Protein AF-A0AA38I5L5-F1 (afdb_monomer_lite)

Foldseek 3Di:
DDPPPPLDPPQAADPALLCLQVNVVVLCVSCVVVVLNCQQVVVDPQQDADPDHDPVSVVVNVVSVVSFVSLLCSNLVRYDPVLNVQCVVPDTSNSSNVSSCVPRVVVLVVQLVVLVCVLLPDADDPPDQLVVSLVVNVVSLVSNQSSCVSNVHHRDDVVVSVVSSVVRDDPLCVVVVVVLVPDDPVPNDPVVSSVSSNVSVVVVVVVVVCVVDDFDKDWAFQPQDDDPQFAFPKAALVRATKGWKWAQDPLWKIWIWIDGHRDQWTWADGVHIDIDNDRMITIGGHNVQKDWAKDFQVCVVVVVVVFAFDWRIATDPQGTWGWWWDDDDRIIWITTFHPQDDVRTGWTWTADPVRDIDIDRIIITMTGHDDPDPDPPDD

Secondary structure (DSSP, 8-state):
----------PPPB-SGGGHHHHHHHHHHHHHHTT-HHHHHT-SPPP---SS--HHHHHHHHHHHHHHHHHHHHHHHTB-HHHHHTTTT--SHHHHHHHHHHHHHHHHHHHHHHHHHHHHH----TTS-HHHHHHHHHHHHHHHHHHHHHHTPPPPPHHHHHHHHHHH--GGGHHHHHHHHTS-GGG--HHHHHHHHHHHHHHHHHHHHHHTSSS--EEEEPSS---TTBPEEEE-TTS-EEEEEEEEETTTEEEEEEEETT---EEEESSSEEEESSSEEEEES-GGGEEEEEEETTTHHHHHHH--BPEEEEETTTEEEEEEEEEETTEEEEEEEESS-GGG---EEEE-TTS-EEEESEEEEEEE---S-------

pLDDT: mean 87.53, std 13.72, range [31.67, 97.62]

Sequence (379 aa):
MATSDNFAANIEKLTGPDDWTKWKWHVTFVLRSFGLEDIVTGTRDRVRLPPQPTEEQKAAFQQWNQDDAKAASVIAGALTKPVATLVLNCNHAKDIWDTLRAKFERTNVERVDELMESFFRVKRNEKERIVVHVERLKSLYVDVNKELRKLGENPLSERVLKVRIWSTLGGKYDSVRKAWSEISPENQTLGGLIDKLIEFERKYKSAEEATVVECDYYWRDYDGEIPEDAVVAGHDENGKRVYVGQGYVRNKGMIVVQINSRKKDVYAEMGGVHHLEKNIKILCGCPDNFYWWPTSRAKLLEDLEEKEFVVGGHEDGWGRYFVGRIQCDGGVCVGKVLEKGWAGKTIFIGVDKKNEKVEAETYEVLVNEPCGGCGNNEK

Organism: NCBI:txid2755281

Structure (mmCIF, N/CA/C/O backbone):
data_AF-A0AA38I5L5-F1
#
_entry.id   AF-A0AA38I5L5-F1
#
loop_
_atom_site.group_PDB
_atom_site.id
_atom_site.type_symbol
_atom_site.label_atom_id
_atom_site.label_alt_id
_atom_site.label_comp_id
_atom_site.label_asym_id
_atom_site.label_entity_id
_atom_site.label_seq_id
_atom_site.pdbx_PDB_ins_code
_atom_site.Cartn_x
_atom_site.Cartn_y
_atom_site.Cartn_z
_atom_site.occupancy
_atom_site.B_iso_or_equiv
_atom_site.auth_seq_id
_atom_site.auth_comp_id
_atom_site.auth_asym_id
_atom_site.auth_atom_id
_atom_site.pdbx_PDB_model_num
ATOM 1 N N . MET A 1 1 ? 22.022 4.843 -67.365 1.00 31.67 1 MET A N 1
ATOM 2 C CA . MET A 1 1 ? 20.829 5.096 -66.533 1.00 31.67 1 MET A CA 1
ATOM 3 C C . MET A 1 1 ? 21.258 4.931 -65.089 1.00 31.67 1 MET A C 1
ATOM 5 O O . MET A 1 1 ? 21.463 3.806 -64.665 1.00 31.67 1 MET A O 1
ATOM 9 N N . ALA A 1 2 ? 21.527 6.034 -64.390 1.00 33.75 2 ALA A N 1
ATOM 10 C CA . ALA A 1 2 ? 21.799 6.004 -62.958 1.00 33.75 2 ALA A CA 1
ATOM 11 C C . ALA A 1 2 ? 20.443 6.079 -62.255 1.00 33.75 2 ALA A C 1
ATOM 13 O O . ALA A 1 2 ? 19.779 7.113 -62.309 1.00 33.75 2 ALA A O 1
ATOM 14 N N . THR A 1 3 ? 19.984 4.967 -61.690 1.00 33.41 3 THR A N 1
ATOM 15 C CA . THR A 1 3 ? 18.851 4.979 -60.771 1.00 33.41 3 THR A CA 1
ATOM 16 C C . THR A 1 3 ? 19.295 5.746 -59.535 1.00 33.41 3 THR A C 1
ATOM 18 O O . THR A 1 3 ? 20.198 5.330 -58.814 1.00 33.41 3 THR A O 1
ATOM 21 N N . SER A 1 4 ? 18.710 6.924 -59.330 1.00 38.25 4 SER A N 1
ATOM 22 C CA . SER A 1 4 ? 18.740 7.603 -58.044 1.00 38.25 4 SER A CA 1
ATOM 23 C C . SER A 1 4 ? 18.000 6.707 -57.054 1.00 38.25 4 SER A C 1
ATOM 25 O O . SER A 1 4 ? 16.773 6.783 -56.951 1.00 38.25 4 SER A O 1
ATOM 27 N N . ASP A 1 5 ? 18.725 5.807 -56.393 1.00 43.28 5 ASP A N 1
ATOM 28 C CA . ASP A 1 5 ? 18.179 5.021 -55.296 1.00 43.28 5 ASP A CA 1
ATOM 29 C C . ASP A 1 5 ? 17.720 6.007 -54.226 1.00 43.28 5 ASP A C 1
ATOM 31 O O . ASP A 1 5 ? 18.506 6.717 -53.594 1.00 43.28 5 ASP A O 1
ATOM 35 N N . ASN A 1 6 ? 16.401 6.131 -54.144 1.00 45.34 6 ASN A N 1
ATOM 36 C CA . ASN A 1 6 ? 15.698 7.093 -53.328 1.00 45.34 6 ASN A CA 1
ATOM 37 C C . ASN A 1 6 ? 16.116 6.862 -51.867 1.00 45.34 6 ASN A C 1
ATOM 39 O O . ASN A 1 6 ? 15.753 5.858 -51.263 1.00 45.34 6 ASN A O 1
ATOM 43 N N . PHE A 1 7 ? 16.915 7.779 -51.315 1.00 51.31 7 PHE A N 1
ATOM 44 C CA . PHE A 1 7 ? 17.572 7.666 -50.001 1.00 51.31 7 PHE A CA 1
ATOM 45 C C . PHE A 1 7 ? 16.600 7.565 -48.811 1.00 51.31 7 PHE A C 1
ATOM 47 O O . PHE A 1 7 ? 17.018 7.387 -47.669 1.00 51.31 7 PHE A O 1
ATOM 54 N N . ALA A 1 8 ? 15.301 7.715 -49.060 1.00 51.41 8 ALA A N 1
ATOM 55 C CA . ALA A 1 8 ? 14.268 7.768 -48.047 1.00 51.41 8 ALA A CA 1
ATOM 56 C C . ALA A 1 8 ? 13.696 6.372 -47.769 1.00 51.41 8 ALA A C 1
ATOM 58 O O . ALA A 1 8 ? 12.557 6.068 -48.126 1.00 51.41 8 ALA A O 1
ATOM 59 N N . ALA A 1 9 ? 14.446 5.534 -47.048 1.00 59.62 9 ALA A N 1
ATOM 60 C CA . ALA A 1 9 ? 13.756 4.643 -46.121 1.00 59.62 9 ALA A CA 1
ATOM 61 C C . ALA A 1 9 ? 12.924 5.560 -45.206 1.00 59.62 9 ALA A C 1
ATOM 63 O O . ALA A 1 9 ? 13.474 6.486 -44.610 1.00 59.62 9 ALA A O 1
ATOM 64 N N . ASN A 1 10 ? 11.599 5.396 -45.177 1.00 76.62 10 ASN A N 1
ATOM 65 C CA . ASN A 1 10 ? 10.706 6.244 -44.384 1.00 76.62 10 ASN A CA 1
ATOM 66 C C . ASN A 1 10 ? 10.878 5.913 -42.892 1.00 76.62 10 ASN A C 1
ATOM 68 O O . ASN A 1 10 ? 10.069 5.205 -42.294 1.00 76.62 10 ASN A O 1
ATOM 72 N N . ILE A 1 11 ? 11.998 6.347 -42.317 1.00 89.06 11 ILE A N 1
ATOM 73 C CA . ILE A 1 11 ? 12.321 6.168 -40.908 1.00 89.06 11 ILE A CA 1
ATOM 74 C C . ILE A 1 11 ? 11.515 7.214 -40.134 1.00 89.06 11 ILE A C 1
ATOM 76 O O . ILE A 1 11 ? 11.672 8.418 -40.347 1.00 89.06 11 ILE A O 1
ATOM 80 N N . GLU A 1 12 ? 10.643 6.756 -39.234 1.00 91.25 12 GLU A N 1
ATOM 81 C CA . GLU A 1 12 ? 9.980 7.633 -38.264 1.00 91.25 12 GLU A CA 1
ATOM 82 C C . GLU A 1 12 ? 11.032 8.434 -37.489 1.00 91.25 12 GLU A C 1
ATOM 84 O O . GLU A 1 12 ? 12.065 7.896 -37.099 1.00 91.25 12 GLU A O 1
ATOM 89 N N . LYS A 1 13 ? 10.801 9.730 -37.271 1.00 94.62 13 LYS A N 1
ATOM 90 C CA . LYS A 1 13 ? 11.815 10.585 -36.646 1.00 94.62 13 LYS A CA 1
ATOM 91 C C . LYS A 1 13 ? 11.942 10.312 -35.151 1.00 94.62 13 LYS A C 1
ATOM 93 O O . LYS A 1 13 ? 10.933 10.208 -34.465 1.00 94.62 13 LYS A O 1
ATOM 98 N N . LEU A 1 14 ? 13.168 10.318 -34.629 1.00 94.88 14 LEU A N 1
ATOM 99 C CA . LEU A 1 14 ? 13.419 10.248 -33.190 1.00 94.88 14 LEU A CA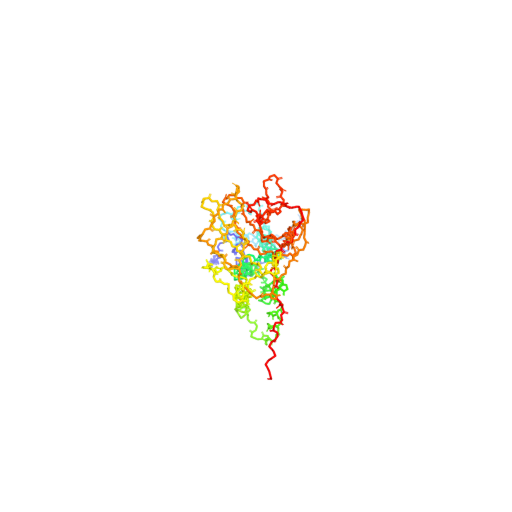 1
ATOM 100 C C . LEU A 1 14 ? 12.962 11.544 -32.515 1.00 94.88 14 LEU A C 1
ATOM 102 O O . LEU A 1 14 ? 13.525 12.619 -32.763 1.00 94.88 14 LEU A O 1
ATOM 106 N N . THR A 1 15 ? 11.937 11.441 -31.671 1.00 92.69 15 THR A N 1
ATOM 107 C CA . THR A 1 15 ? 11.360 12.572 -30.926 1.00 92.69 15 THR A CA 1
ATOM 108 C C . THR A 1 15 ? 11.906 12.668 -29.500 1.00 92.69 15 THR A C 1
ATOM 110 O O . THR A 1 15 ? 12.063 13.772 -28.980 1.00 92.69 15 THR A O 1
ATOM 113 N N . GLY A 1 16 ? 12.245 11.531 -28.886 1.00 89.06 16 GLY A N 1
ATOM 114 C CA . GLY A 1 16 ? 12.665 11.443 -27.492 1.00 89.06 16 GLY A CA 1
ATOM 115 C C . GLY A 1 16 ? 12.920 10.000 -27.033 1.00 89.06 16 GLY A C 1
ATOM 116 O O . GLY A 1 16 ? 12.974 9.094 -27.867 1.00 89.06 16 GLY A O 1
ATOM 117 N N . PRO A 1 17 ? 13.076 9.776 -25.712 1.00 85.12 17 PRO A N 1
ATOM 118 C CA . PRO A 1 17 ? 13.445 8.472 -25.149 1.00 85.12 17 PRO A CA 1
ATOM 119 C C . PRO A 1 17 ? 12.438 7.350 -25.442 1.00 85.12 17 PRO A C 1
ATOM 121 O O . PRO A 1 17 ? 12.839 6.202 -25.620 1.00 85.12 17 PRO A O 1
ATOM 124 N N . ASP A 1 18 ? 11.145 7.686 -25.531 1.00 83.69 18 ASP A N 1
ATOM 125 C CA . ASP A 1 18 ? 10.059 6.717 -25.730 1.00 83.69 18 ASP A CA 1
ATOM 126 C C . ASP A 1 18 ? 10.167 5.950 -27.054 1.00 83.69 18 ASP A C 1
ATOM 128 O O . ASP A 1 18 ? 9.860 4.758 -27.107 1.00 83.69 18 ASP A O 1
ATOM 132 N N . ASP A 1 19 ? 10.658 6.614 -28.103 1.00 88.06 19 ASP A N 1
ATOM 133 C CA . ASP A 1 19 ? 10.765 6.044 -29.448 1.00 88.06 19 ASP A CA 1
ATOM 134 C C . ASP A 1 19 ? 12.148 5.431 -29.722 1.00 88.06 19 ASP A C 1
ATOM 136 O O . ASP A 1 19 ? 12.343 4.788 -30.758 1.00 88.06 19 ASP A O 1
ATOM 140 N N . TRP A 1 20 ? 13.114 5.607 -28.806 1.00 90.75 20 TRP A N 1
ATOM 141 C CA . TRP A 1 20 ? 14.532 5.286 -29.011 1.00 90.75 20 TRP A CA 1
ATOM 142 C C . TRP A 1 20 ? 14.760 3.868 -29.527 1.00 90.75 20 TRP A C 1
ATOM 144 O O . TRP A 1 20 ? 15.492 3.677 -30.490 1.00 90.75 20 TRP A O 1
ATOM 154 N N . THR A 1 21 ? 14.125 2.865 -28.931 1.00 87.31 21 THR A N 1
ATOM 155 C CA . THR A 1 21 ? 14.433 1.465 -29.250 1.00 87.31 21 THR A CA 1
ATOM 156 C C . THR A 1 21 ? 13.862 1.022 -30.579 1.00 87.31 21 THR A C 1
ATOM 158 O O . THR A 1 21 ? 14.562 0.375 -31.360 1.00 87.31 21 THR A O 1
ATOM 161 N N . LYS A 1 22 ? 12.619 1.419 -30.878 1.00 87.50 22 LYS A N 1
ATOM 162 C CA . LYS A 1 22 ? 12.012 1.186 -32.195 1.00 87.50 22 LYS A CA 1
ATOM 163 C C . LYS A 1 22 ? 12.809 1.919 -33.275 1.00 87.50 22 LYS A C 1
ATOM 165 O O . LYS A 1 22 ? 13.104 1.339 -34.320 1.00 87.50 22 LYS A O 1
ATOM 170 N N . TRP A 1 23 ? 13.196 3.164 -33.000 1.00 93.56 23 TRP A N 1
ATOM 171 C CA . TRP A 1 23 ? 14.008 3.979 -33.896 1.00 93.56 23 TRP A CA 1
ATOM 172 C C . TRP A 1 23 ? 15.386 3.356 -34.145 1.00 93.56 23 TRP A C 1
ATOM 174 O O . TRP A 1 23 ? 15.746 3.119 -35.295 1.00 93.56 23 TRP A O 1
ATOM 184 N N . LYS A 1 24 ? 16.122 3.008 -33.081 1.00 92.94 24 LYS A N 1
ATOM 185 C CA . LYS A 1 24 ? 17.455 2.389 -33.139 1.00 92.94 24 LYS A CA 1
ATOM 186 C C . LYS A 1 24 ? 17.402 1.097 -33.942 1.00 92.94 24 LYS A C 1
ATOM 188 O O . LYS A 1 24 ? 18.211 0.916 -34.844 1.00 92.94 24 LYS A O 1
ATOM 193 N N . TRP A 1 25 ? 16.420 0.238 -33.661 1.00 91.38 25 TRP A N 1
ATOM 194 C CA . TRP A 1 25 ? 16.180 -0.993 -34.412 1.00 91.38 25 TRP A CA 1
ATOM 195 C C . TRP A 1 25 ? 16.006 -0.712 -35.910 1.00 91.38 25 TRP A C 1
ATOM 197 O O . TRP A 1 25 ? 16.743 -1.267 -36.724 1.00 91.38 25 TRP A O 1
ATOM 207 N N . HIS A 1 26 ? 15.101 0.199 -36.280 1.00 93.06 26 HIS A N 1
ATOM 208 C CA . HIS A 1 26 ? 14.823 0.511 -37.683 1.00 93.06 26 HIS A CA 1
ATOM 209 C C . HIS A 1 26 ? 16.049 1.111 -38.392 1.00 93.06 26 HIS A C 1
ATOM 211 O O . HIS A 1 26 ? 16.421 0.649 -39.472 1.00 93.06 26 HIS A O 1
ATOM 217 N N . VAL A 1 27 ? 16.730 2.077 -37.769 1.00 95.00 27 VAL A N 1
ATOM 218 C CA . VAL A 1 27 ? 17.942 2.699 -38.326 1.00 95.00 27 VAL A CA 1
ATOM 219 C C . VAL A 1 27 ? 19.058 1.676 -38.511 1.00 95.00 27 VAL A C 1
ATOM 221 O O . VAL A 1 27 ? 19.697 1.672 -39.561 1.00 95.00 27 VAL A O 1
ATOM 224 N N . THR A 1 28 ? 19.266 0.762 -37.557 1.00 94.00 28 THR A N 1
ATOM 225 C CA . THR A 1 28 ? 20.247 -0.323 -37.707 1.00 94.00 28 THR A CA 1
ATOM 226 C C . THR A 1 28 ? 19.938 -1.198 -38.925 1.00 94.00 28 THR A C 1
ATOM 228 O O . THR A 1 28 ? 20.855 -1.516 -39.680 1.00 94.00 28 THR A O 1
ATOM 231 N N . PHE A 1 29 ? 18.673 -1.549 -39.181 1.00 92.25 29 PHE A N 1
ATOM 232 C CA . PHE A 1 29 ? 18.302 -2.309 -40.384 1.00 92.25 29 PHE A CA 1
ATOM 233 C C . PHE A 1 29 ? 18.570 -1.542 -41.680 1.00 92.25 29 PHE A C 1
ATOM 235 O O . PHE A 1 29 ? 19.083 -2.122 -42.639 1.00 92.25 29 PHE A O 1
ATOM 242 N N . VAL A 1 30 ? 18.287 -0.239 -41.706 1.00 94.69 30 VAL A N 1
ATOM 243 C CA . VAL A 1 30 ? 18.584 0.599 -42.874 1.00 94.69 30 VAL A CA 1
ATOM 244 C C . VAL A 1 30 ? 20.094 0.689 -43.105 1.00 94.69 30 VAL A C 1
ATOM 246 O O . VAL A 1 30 ? 20.552 0.465 -44.224 1.00 94.69 30 VAL A O 1
ATOM 249 N N . LEU A 1 31 ? 20.894 0.918 -42.061 1.00 94.25 31 LEU A N 1
ATOM 250 C CA . LEU A 1 31 ? 22.358 0.937 -42.165 1.00 94.25 31 LEU A CA 1
ATOM 251 C C . LEU A 1 31 ? 22.920 -0.412 -42.638 1.00 94.25 31 LEU A C 1
ATOM 253 O O . LEU A 1 31 ? 23.793 -0.433 -43.506 1.00 94.25 31 LEU A O 1
ATOM 257 N N . ARG A 1 32 ? 22.383 -1.537 -42.143 1.00 93.44 32 ARG A N 1
ATOM 258 C CA . ARG A 1 32 ? 22.728 -2.890 -42.617 1.00 93.44 32 ARG A CA 1
ATOM 259 C C . ARG A 1 32 ? 22.425 -3.084 -44.094 1.00 93.44 32 ARG A C 1
ATOM 261 O O . ARG A 1 32 ? 23.258 -3.639 -44.802 1.00 93.44 32 ARG A O 1
ATOM 268 N N . SER A 1 33 ? 21.278 -2.596 -44.570 1.00 92.44 33 SER A N 1
ATOM 269 C CA . SER A 1 33 ? 20.902 -2.708 -45.987 1.00 92.44 33 SER A CA 1
ATOM 270 C C . SER A 1 33 ? 21.889 -2.001 -46.925 1.00 92.44 33 SER A C 1
ATOM 272 O O . SER A 1 33 ? 22.042 -2.405 -48.073 1.00 92.44 33 SER A O 1
ATOM 274 N N . PHE A 1 34 ? 22.609 -0.997 -46.414 1.00 91.94 34 PHE A N 1
ATOM 275 C CA . PHE A 1 34 ? 23.660 -0.284 -47.135 1.00 91.94 34 PHE A CA 1
ATOM 276 C C . PHE A 1 34 ? 25.084 -0.761 -46.808 1.00 91.94 34 PHE A C 1
ATOM 278 O O . PHE A 1 34 ? 26.028 -0.204 -47.361 1.00 91.94 34 PHE A O 1
ATOM 285 N N . GLY A 1 35 ? 25.263 -1.749 -45.924 1.00 93.38 35 GLY A N 1
ATOM 286 C CA . GLY A 1 35 ? 26.589 -2.210 -45.493 1.00 93.38 35 GLY A CA 1
ATOM 287 C C . GLY A 1 35 ? 27.368 -1.185 -44.657 1.00 93.38 35 GLY A C 1
ATOM 288 O O . GLY A 1 35 ? 28.590 -1.118 -44.766 1.00 93.38 35 GLY A O 1
ATOM 289 N N . LEU A 1 36 ? 26.662 -0.369 -43.864 1.00 95.88 36 LEU A N 1
ATOM 290 C CA . LEU A 1 36 ? 27.218 0.755 -43.090 1.00 95.88 36 LEU A CA 1
ATOM 291 C C . LEU A 1 36 ? 27.102 0.579 -41.567 1.00 95.88 36 LEU A C 1
ATOM 293 O O . LEU A 1 36 ? 27.428 1.493 -40.812 1.00 95.88 36 LEU A O 1
ATOM 297 N N . GLU A 1 37 ? 26.592 -0.555 -41.082 1.00 94.38 37 GLU A N 1
ATOM 298 C CA . GLU A 1 37 ? 26.470 -0.794 -39.635 1.00 94.38 37 GLU A CA 1
ATOM 299 C C . GLU A 1 37 ? 27.837 -0.757 -38.934 1.00 94.38 37 GLU A C 1
ATOM 301 O O . GLU A 1 37 ? 27.967 -0.216 -37.839 1.00 94.38 37 GLU A O 1
ATOM 306 N N . ASP A 1 38 ? 28.865 -1.287 -39.585 1.00 94.56 38 ASP A N 1
ATOM 307 C CA . ASP A 1 38 ? 30.230 -1.362 -39.071 1.00 94.56 38 ASP A CA 1
ATOM 308 C C . ASP A 1 38 ? 30.918 0.004 -38.913 1.00 94.56 38 ASP A C 1
ATOM 310 O O . ASP A 1 38 ? 31.810 0.151 -38.073 1.00 94.56 38 ASP A O 1
ATOM 314 N N . ILE A 1 39 ? 30.478 1.015 -39.667 1.00 95.75 39 ILE A N 1
ATOM 315 C CA . ILE A 1 39 ? 30.884 2.415 -39.492 1.00 95.75 39 ILE A CA 1
ATOM 316 C C . ILE A 1 39 ? 30.373 2.955 -38.152 1.00 95.75 39 ILE A C 1
ATOM 318 O O . ILE A 1 39 ? 31.139 3.535 -37.383 1.00 95.75 39 ILE A O 1
ATOM 322 N N . VAL A 1 40 ? 29.085 2.759 -37.844 1.00 94.44 40 VAL A N 1
ATOM 323 C CA . VAL A 1 40 ? 28.464 3.342 -36.638 1.00 94.44 40 VAL A CA 1
ATOM 324 C C . VAL A 1 40 ? 28.811 2.570 -35.368 1.00 94.44 40 VAL A C 1
ATOM 326 O O . VAL A 1 40 ? 28.930 3.162 -34.296 1.00 94.44 40 VAL A O 1
ATOM 329 N N . THR A 1 41 ? 29.031 1.257 -35.466 1.00 89.81 41 THR A N 1
ATOM 330 C CA . THR A 1 41 ? 29.551 0.462 -34.344 1.00 89.81 41 THR A CA 1
ATOM 331 C C . THR A 1 41 ? 31.038 0.739 -34.114 1.00 89.81 41 THR A C 1
ATOM 333 O O . THR A 1 41 ? 31.506 0.650 -32.977 1.00 89.81 41 THR A O 1
ATOM 336 N N . GLY A 1 42 ? 31.763 1.158 -35.156 1.00 89.12 42 GLY A N 1
ATOM 337 C CA . GLY A 1 42 ? 33.208 1.375 -35.133 1.00 89.12 42 GLY A CA 1
ATOM 338 C C . GLY A 1 42 ? 34.019 0.098 -35.321 1.00 89.12 42 GLY A C 1
ATOM 339 O O . GLY A 1 42 ? 35.201 0.095 -35.001 1.00 89.12 42 GLY A O 1
ATOM 340 N N . THR A 1 43 ? 33.404 -0.986 -35.804 1.00 91.06 43 THR A N 1
ATOM 341 C CA . THR A 1 43 ? 34.130 -2.216 -36.154 1.00 91.06 43 THR A CA 1
ATOM 342 C C . THR A 1 43 ? 34.919 -2.070 -37.453 1.00 91.06 43 THR A C 1
ATOM 344 O O . THR A 1 43 ? 35.868 -2.818 -37.668 1.00 91.06 43 THR A O 1
ATOM 347 N N . ARG A 1 44 ? 34.549 -1.117 -38.321 1.00 91.31 44 ARG A N 1
ATOM 348 C CA . ARG A 1 44 ? 35.364 -0.722 -39.475 1.00 91.31 44 ARG A CA 1
ATOM 349 C C . ARG A 1 44 ? 36.314 0.400 -39.069 1.00 91.31 44 ARG A C 1
ATOM 351 O O . ARG A 1 44 ? 35.890 1.542 -38.881 1.00 91.31 44 ARG A O 1
ATOM 358 N N . ASP A 1 45 ? 37.599 0.078 -38.979 1.00 88.06 45 ASP A N 1
ATOM 359 C CA . ASP A 1 45 ? 38.624 1.049 -38.612 1.00 88.06 45 ASP A CA 1
ATOM 360 C C . ASP A 1 45 ? 38.680 2.227 -39.584 1.00 88.06 45 ASP A C 1
ATOM 362 O O . ASP A 1 45 ? 38.585 2.088 -40.808 1.00 88.06 45 ASP A O 1
ATOM 366 N N . ARG A 1 46 ? 38.891 3.416 -39.018 1.00 85.69 46 ARG A N 1
ATOM 367 C CA . ARG A 1 46 ? 39.119 4.621 -39.806 1.00 85.69 46 ARG A CA 1
ATOM 368 C C . ARG A 1 46 ? 40.423 4.492 -40.580 1.00 85.69 46 ARG A C 1
ATOM 370 O O . ARG A 1 46 ? 41.500 4.389 -39.990 1.00 85.69 46 ARG A O 1
ATOM 377 N N . VAL A 1 47 ? 40.326 4.595 -41.902 1.00 88.31 47 VAL A N 1
ATOM 378 C CA . VAL A 1 47 ? 41.494 4.586 -42.784 1.00 88.31 47 VAL A CA 1
ATOM 379 C C . VAL A 1 47 ? 42.352 5.821 -42.499 1.00 88.31 47 VAL A C 1
ATOM 381 O O . VAL A 1 47 ? 41.866 6.954 -42.505 1.00 88.31 47 VAL A O 1
ATOM 384 N N . ARG A 1 48 ? 43.646 5.608 -42.247 1.00 85.62 48 ARG A N 1
ATOM 385 C CA . ARG A 1 48 ? 44.645 6.676 -42.116 1.00 85.62 48 ARG A CA 1
ATOM 386 C C . ARG A 1 48 ? 45.593 6.607 -43.299 1.00 85.62 48 ARG A C 1
ATOM 388 O O . ARG A 1 48 ? 46.123 5.543 -43.605 1.00 85.62 48 ARG A O 1
ATOM 395 N N . LEU A 1 49 ? 45.812 7.743 -43.947 1.00 87.69 49 LEU A N 1
ATOM 396 C CA . LEU A 1 49 ? 46.757 7.825 -45.050 1.00 87.69 49 LEU A CA 1
ATOM 397 C C . LEU A 1 49 ? 48.193 7.911 -44.501 1.00 87.69 49 LEU A C 1
ATOM 399 O O . LEU A 1 49 ? 48.450 8.757 -43.639 1.00 87.69 49 LEU A O 1
ATOM 403 N N . PRO A 1 50 ? 49.132 7.069 -44.969 1.00 88.25 50 PRO A N 1
ATOM 404 C CA . PRO A 1 50 ? 50.554 7.251 -44.687 1.00 88.25 50 PRO A CA 1
ATOM 405 C C . PRO A 1 50 ? 51.104 8.501 -45.410 1.00 88.25 50 PRO A C 1
ATOM 407 O O . PRO A 1 50 ? 50.436 9.033 -46.297 1.00 88.25 50 PRO A O 1
ATOM 410 N N . PRO A 1 51 ? 52.333 8.962 -45.093 1.00 85.75 51 PRO A N 1
ATOM 411 C CA . PRO A 1 51 ? 52.927 10.161 -45.702 1.00 85.75 51 PRO A CA 1
ATOM 412 C C . PRO A 1 51 ? 53.029 10.120 -47.236 1.00 85.75 51 PRO A C 1
ATOM 414 O O . PRO A 1 51 ? 53.003 11.164 -47.881 1.00 85.75 51 PRO A O 1
ATOM 417 N N . GLN A 1 52 ? 53.136 8.923 -47.820 1.00 88.88 52 GLN A N 1
ATOM 418 C CA . GLN A 1 52 ? 53.111 8.693 -49.266 1.00 88.88 52 GLN A CA 1
ATOM 419 C C . GLN A 1 52 ? 52.098 7.584 -49.584 1.00 88.88 52 GLN A C 1
ATOM 421 O O . GLN A 1 52 ? 52.462 6.409 -49.599 1.00 88.88 52 GLN A O 1
ATOM 426 N N . PRO A 1 53 ? 50.813 7.930 -49.766 1.00 87.31 53 PRO A N 1
ATOM 427 C CA . PRO A 1 53 ? 49.765 6.944 -49.979 1.00 87.31 53 PRO A CA 1
ATOM 428 C C . PRO A 1 53 ? 49.705 6.478 -51.437 1.00 87.31 53 PRO A C 1
ATOM 430 O O . PRO A 1 53 ? 49.795 7.293 -52.360 1.00 87.31 53 PRO A O 1
ATOM 433 N N . THR A 1 54 ? 49.486 5.178 -51.641 1.00 92.62 54 THR A N 1
ATOM 434 C CA . THR A 1 54 ? 49.169 4.612 -52.962 1.00 92.62 54 THR A CA 1
ATOM 435 C C . THR A 1 54 ? 47.780 5.062 -53.427 1.00 92.62 54 THR A C 1
ATOM 437 O O . THR A 1 54 ? 46.946 5.480 -52.620 1.00 92.62 54 THR A O 1
ATOM 440 N N . GLU A 1 55 ? 47.493 4.963 -54.728 1.00 90.44 55 GLU A N 1
ATOM 441 C CA . GLU A 1 55 ? 46.151 5.270 -55.255 1.00 90.44 55 GLU A CA 1
ATOM 442 C C . GLU A 1 55 ? 45.063 4.383 -54.630 1.00 90.44 55 GLU A C 1
ATOM 444 O O . GLU A 1 55 ? 43.982 4.867 -54.307 1.00 90.44 55 GLU A O 1
ATOM 449 N N . GLU A 1 56 ? 45.375 3.118 -54.339 1.00 90.38 56 GLU A N 1
ATOM 450 C CA . GLU A 1 56 ? 44.476 2.203 -53.624 1.00 90.38 56 GLU A CA 1
ATOM 451 C C . GLU A 1 56 ? 44.169 2.689 -52.197 1.00 90.38 56 GLU A C 1
ATOM 453 O O . GLU A 1 56 ? 43.017 2.667 -51.763 1.00 90.38 56 GLU A O 1
ATOM 458 N N . GLN A 1 57 ? 45.171 3.198 -51.471 1.00 89.69 57 GLN A N 1
ATOM 459 C CA . GLN A 1 57 ? 44.986 3.747 -50.122 1.00 89.69 57 GLN A CA 1
ATOM 460 C C . GLN A 1 57 ? 44.173 5.048 -50.133 1.00 89.69 57 GLN A C 1
ATOM 462 O O . GLN A 1 57 ? 43.339 5.260 -49.249 1.00 89.69 57 GLN A O 1
ATOM 467 N N . LYS A 1 58 ? 44.375 5.909 -51.140 1.00 90.00 58 LYS A N 1
ATOM 468 C CA . LYS A 1 58 ? 43.556 7.117 -51.337 1.00 90.00 58 LYS A CA 1
ATOM 469 C C . LYS A 1 58 ? 42.105 6.759 -51.651 1.00 90.00 58 LYS A C 1
ATOM 471 O O . LYS A 1 58 ? 41.206 7.352 -51.054 1.00 90.00 58 LYS A O 1
ATOM 476 N N . ALA A 1 59 ? 41.879 5.779 -52.527 1.00 91.69 59 ALA A N 1
ATOM 477 C CA . ALA A 1 59 ? 40.544 5.292 -52.863 1.00 91.69 59 ALA A CA 1
ATOM 478 C C . ALA A 1 59 ? 39.831 4.709 -51.631 1.00 91.69 59 ALA A C 1
ATOM 480 O O . ALA A 1 59 ? 38.693 5.080 -51.353 1.00 91.69 59 ALA A O 1
ATOM 481 N N . ALA A 1 60 ? 40.519 3.888 -50.830 1.00 90.69 60 ALA A N 1
ATOM 482 C CA . ALA A 1 60 ? 39.972 3.342 -49.586 1.00 90.69 60 ALA A CA 1
ATOM 483 C C . ALA A 1 60 ? 39.619 4.437 -48.561 1.00 90.69 60 ALA A C 1
ATOM 485 O O . ALA A 1 60 ? 38.567 4.377 -47.926 1.00 90.69 60 ALA A O 1
ATOM 486 N N . PHE A 1 61 ? 40.461 5.467 -48.421 1.00 92.56 61 PHE A N 1
ATOM 487 C CA . PHE A 1 61 ? 40.175 6.616 -47.554 1.00 92.56 61 PHE A CA 1
ATOM 488 C C . PHE A 1 61 ? 38.954 7.414 -48.026 1.00 92.56 61 PHE A C 1
ATOM 490 O O . PHE A 1 61 ? 38.109 7.796 -47.216 1.00 92.56 61 PHE A O 1
ATOM 497 N N . GLN A 1 62 ? 38.840 7.663 -49.333 1.00 92.94 62 GLN A N 1
ATOM 498 C CA . GLN A 1 62 ? 37.681 8.349 -49.904 1.00 92.94 62 GLN A CA 1
ATOM 499 C C . GLN A 1 62 ? 36.398 7.537 -49.722 1.00 92.94 62 GLN A C 1
ATOM 501 O O . GLN A 1 62 ? 35.396 8.105 -49.292 1.00 92.94 62 GLN A O 1
ATOM 506 N N . GLN A 1 63 ? 36.445 6.226 -49.974 1.00 93.56 63 GLN A N 1
ATOM 507 C CA . GLN A 1 63 ? 35.305 5.335 -49.767 1.00 93.56 63 GLN A CA 1
ATOM 508 C C . GLN A 1 63 ? 34.852 5.345 -48.305 1.00 93.56 63 GLN A C 1
ATOM 510 O O . GLN A 1 63 ? 33.668 5.515 -48.037 1.00 93.56 63 GLN A O 1
ATOM 515 N N . TRP A 1 64 ? 35.788 5.252 -47.353 1.00 95.38 64 TRP A N 1
ATOM 516 C CA . TRP A 1 64 ? 35.453 5.305 -45.928 1.00 95.38 64 TRP A CA 1
ATOM 517 C C . TRP A 1 64 ? 34.753 6.618 -45.550 1.00 95.38 64 TRP A C 1
ATOM 519 O O . TRP A 1 64 ? 33.737 6.590 -44.862 1.00 95.38 64 TRP A O 1
ATOM 529 N N . ASN A 1 65 ? 35.239 7.769 -46.035 1.00 94.69 65 ASN A N 1
ATOM 530 C CA . ASN A 1 65 ? 34.596 9.060 -45.757 1.00 94.69 65 ASN A CA 1
ATOM 531 C C . ASN A 1 65 ? 33.203 9.174 -46.398 1.00 94.69 65 ASN A C 1
ATOM 533 O O . ASN A 1 65 ? 32.318 9.805 -45.825 1.00 94.69 65 ASN A O 1
ATOM 537 N N . GLN A 1 66 ? 33.000 8.588 -47.582 1.00 94.62 66 GLN A N 1
ATOM 538 C CA . GLN A 1 66 ? 31.683 8.544 -48.223 1.00 94.62 66 GLN A CA 1
ATOM 539 C C . GLN A 1 66 ? 30.708 7.673 -47.427 1.00 94.62 66 GLN A C 1
ATOM 541 O O . GLN A 1 66 ? 29.568 8.081 -47.207 1.00 94.62 66 GLN A O 1
ATOM 546 N N . ASP A 1 67 ? 31.166 6.515 -46.957 1.00 95.81 67 ASP A N 1
ATOM 547 C CA . ASP A 1 67 ? 30.385 5.596 -46.131 1.00 95.81 67 ASP A CA 1
ATOM 548 C C . ASP A 1 67 ? 30.016 6.232 -44.778 1.00 95.81 67 ASP A C 1
ATOM 550 O O . ASP A 1 67 ? 28.856 6.164 -44.364 1.00 95.81 67 ASP A O 1
ATOM 554 N N . ASP A 1 68 ? 30.959 6.929 -44.134 1.00 96.25 68 ASP A N 1
ATOM 555 C CA . ASP A 1 68 ? 30.731 7.714 -42.912 1.00 96.25 68 ASP A CA 1
ATOM 556 C C . ASP A 1 68 ? 29.714 8.840 -43.131 1.00 96.25 68 ASP A C 1
ATOM 558 O O . ASP A 1 68 ? 28.707 8.916 -42.423 1.00 96.25 68 ASP A O 1
ATOM 562 N N . ALA A 1 69 ? 29.892 9.660 -44.170 1.00 95.00 69 ALA A N 1
ATOM 563 C CA . ALA A 1 69 ? 28.951 10.729 -44.501 1.00 95.00 69 ALA A CA 1
ATOM 564 C C . ALA A 1 69 ? 27.548 10.189 -44.825 1.00 95.00 69 ALA A C 1
ATOM 566 O O . ALA A 1 69 ? 26.535 10.791 -44.446 1.00 95.00 69 ALA A O 1
ATOM 567 N N . LYS A 1 70 ? 27.468 9.035 -45.497 1.00 95.12 70 LYS A N 1
ATOM 568 C CA . LYS A 1 70 ? 26.205 8.364 -45.812 1.00 95.12 70 LYS A CA 1
ATOM 569 C C . LYS A 1 70 ? 25.516 7.854 -44.549 1.00 95.12 70 LYS A C 1
ATOM 571 O O . LYS A 1 70 ? 24.329 8.126 -44.369 1.00 95.12 70 LYS A O 1
ATOM 576 N N . ALA A 1 71 ? 26.243 7.182 -43.658 1.00 95.62 71 ALA A N 1
ATOM 577 C CA . ALA A 1 71 ? 25.711 6.718 -42.379 1.00 95.62 71 ALA A CA 1
ATOM 578 C C . ALA A 1 71 ? 25.226 7.890 -41.506 1.00 95.62 71 ALA A C 1
ATOM 580 O O . ALA A 1 71 ? 24.112 7.850 -40.976 1.00 95.62 71 ALA A O 1
ATOM 581 N N . ALA A 1 72 ? 26.011 8.970 -41.430 1.00 95.38 72 ALA A N 1
ATOM 582 C CA . ALA A 1 72 ? 25.644 10.188 -40.713 1.00 95.38 72 ALA A CA 1
ATOM 583 C C . ALA A 1 72 ? 24.373 10.828 -41.292 1.00 95.38 72 ALA A C 1
ATOM 585 O O . ALA A 1 72 ? 23.491 11.232 -40.537 1.00 95.38 72 ALA A O 1
ATOM 586 N N . SER A 1 73 ? 24.238 10.864 -42.621 1.00 93.25 73 SER A N 1
ATOM 587 C CA . SER A 1 73 ? 23.061 11.420 -43.302 1.00 93.25 73 SER A CA 1
ATOM 588 C C . SER A 1 73 ? 21.791 10.611 -43.031 1.00 93.25 73 SER A C 1
ATOM 590 O O . SER A 1 73 ? 20.736 11.201 -42.793 1.00 93.25 73 SER A O 1
ATOM 592 N N . VAL A 1 74 ? 21.887 9.274 -43.017 1.00 94.12 74 VAL A N 1
ATOM 593 C CA . VAL A 1 74 ? 20.769 8.385 -42.649 1.00 94.12 74 VAL A CA 1
ATOM 594 C C . VAL A 1 74 ? 20.305 8.677 -41.224 1.00 94.12 74 VAL A C 1
ATOM 596 O O . VAL A 1 74 ? 19.111 8.878 -40.998 1.00 94.12 74 VAL A O 1
ATOM 599 N N . ILE A 1 75 ? 21.241 8.752 -40.272 1.00 95.62 75 ILE A N 1
ATOM 600 C CA . ILE A 1 75 ? 20.914 9.045 -38.874 1.00 95.62 75 ILE A CA 1
ATOM 601 C C . ILE A 1 75 ? 20.303 10.443 -38.749 1.00 95.62 75 ILE A C 1
ATOM 603 O O . ILE A 1 75 ? 19.200 10.572 -38.225 1.00 95.62 75 ILE A O 1
ATOM 607 N N . ALA A 1 76 ? 20.979 11.478 -39.256 1.00 92.94 76 ALA A N 1
ATOM 608 C CA . ALA A 1 76 ? 20.562 12.873 -39.123 1.00 92.94 76 ALA A CA 1
ATOM 609 C C . ALA A 1 76 ? 19.198 13.149 -39.776 1.00 92.94 76 ALA A C 1
ATOM 611 O O . ALA A 1 76 ? 18.375 13.871 -39.208 1.00 92.94 76 ALA A O 1
ATOM 612 N N . GLY A 1 77 ? 18.922 12.539 -40.934 1.00 92.44 77 GLY A N 1
ATOM 613 C CA . GLY A 1 77 ? 17.626 12.636 -41.613 1.00 92.44 77 GLY A CA 1
ATOM 614 C C . GLY A 1 77 ? 16.465 12.055 -40.798 1.00 92.44 77 GLY A C 1
ATOM 615 O O . GLY A 1 77 ? 15.326 12.516 -40.921 1.00 92.44 77 GLY A O 1
ATOM 616 N N . ALA A 1 78 ? 16.763 11.103 -39.913 1.00 95.19 78 ALA A N 1
ATOM 617 C CA . ALA A 1 78 ? 15.809 10.453 -39.026 1.00 95.19 78 ALA A CA 1
ATOM 618 C C . ALA A 1 78 ? 15.683 11.133 -37.647 1.00 95.19 78 ALA A C 1
ATOM 620 O O . ALA A 1 78 ? 15.062 10.566 -36.749 1.00 95.19 78 ALA A O 1
ATOM 621 N N . LEU A 1 79 ? 16.231 12.338 -37.448 1.00 95.94 79 LEU A N 1
ATOM 622 C CA . LEU A 1 79 ? 16.096 13.092 -36.195 1.00 95.94 79 LEU A CA 1
ATOM 623 C C . LEU A 1 79 ? 15.055 14.213 -36.311 1.00 95.94 79 LEU A C 1
ATOM 625 O O . LEU A 1 79 ? 14.874 14.853 -37.353 1.00 95.94 79 LEU A O 1
ATOM 629 N N . THR A 1 80 ? 14.371 14.500 -35.205 1.00 96.06 80 THR A N 1
ATOM 630 C CA . THR A 1 80 ? 13.655 15.773 -35.048 1.00 96.06 80 THR A CA 1
ATOM 631 C C . THR A 1 80 ? 14.637 16.916 -34.783 1.00 96.06 80 THR A C 1
ATOM 633 O O . THR A 1 80 ? 15.775 16.691 -34.375 1.00 96.06 80 THR A O 1
ATOM 636 N N . LYS A 1 81 ? 14.197 18.170 -34.977 1.00 94.62 81 LYS A N 1
ATOM 637 C CA . LYS A 1 81 ? 15.047 19.349 -34.729 1.00 94.62 81 LYS A CA 1
ATOM 638 C C . LYS A 1 81 ? 15.652 19.364 -33.312 1.00 94.62 81 LYS A C 1
ATOM 640 O O . LYS A 1 81 ? 16.859 19.562 -33.227 1.00 94.62 81 LYS A O 1
ATOM 645 N N . PRO A 1 82 ? 14.895 19.117 -32.219 1.00 94.94 82 PRO A N 1
ATOM 646 C CA . PRO A 1 82 ? 15.469 19.121 -30.873 1.00 94.94 82 PRO A CA 1
ATOM 647 C C . PRO A 1 82 ? 16.538 18.042 -30.686 1.00 94.94 82 PRO A C 1
ATOM 649 O O . PRO A 1 82 ? 17.607 18.322 -30.158 1.00 94.94 82 PRO A O 1
ATOM 652 N N . VAL A 1 83 ? 16.303 16.825 -31.180 1.00 95.12 83 VAL A N 1
ATOM 653 C CA . VAL A 1 83 ? 17.273 15.729 -31.049 1.00 95.12 83 VAL A CA 1
ATOM 654 C C . VAL A 1 83 ? 18.520 15.977 -31.901 1.00 95.12 83 VAL A C 1
ATOM 656 O O . VAL A 1 83 ? 19.629 15.724 -31.440 1.00 95.12 83 VAL A O 1
ATOM 659 N N . ALA A 1 84 ? 18.369 16.555 -33.097 1.00 94.25 84 ALA A N 1
ATOM 660 C CA . ALA A 1 84 ? 19.498 16.929 -33.947 1.00 94.25 84 ALA A CA 1
ATOM 661 C C . ALA A 1 84 ? 20.445 17.927 -33.259 1.00 94.25 84 ALA A C 1
ATOM 663 O O . ALA A 1 84 ? 21.656 17.837 -33.445 1.00 94.25 84 ALA A O 1
ATOM 664 N N . THR A 1 85 ? 19.929 18.830 -32.411 1.00 95.31 85 THR A N 1
ATOM 665 C CA . THR A 1 85 ? 20.788 19.774 -31.668 1.00 95.31 85 THR A CA 1
ATOM 666 C C . THR A 1 85 ? 21.762 19.092 -30.705 1.00 95.31 85 THR A C 1
ATOM 668 O O . THR A 1 85 ? 22.826 19.645 -30.441 1.00 95.31 85 THR A O 1
ATOM 671 N N . LEU A 1 86 ? 21.453 17.875 -30.238 1.00 93.44 86 LEU A N 1
ATOM 672 C CA . LEU A 1 86 ? 22.318 17.107 -29.334 1.00 93.44 86 LEU A CA 1
ATOM 673 C C . LEU A 1 86 ? 23.605 16.617 -30.011 1.00 93.44 86 LEU A C 1
ATOM 675 O O . LEU A 1 86 ? 24.580 16.333 -29.322 1.00 93.44 86 LEU A O 1
ATOM 679 N N . VAL A 1 87 ? 23.602 16.505 -31.342 1.00 95.44 87 VAL A N 1
ATOM 680 C CA . VAL A 1 87 ? 24.677 15.878 -32.128 1.00 95.44 87 VAL A CA 1
ATOM 681 C C . VAL A 1 87 ? 25.334 16.841 -33.119 1.00 95.44 87 VAL A C 1
ATOM 683 O O . VAL A 1 87 ? 26.132 16.416 -33.945 1.00 95.44 87 VAL A O 1
ATOM 686 N N . LEU A 1 88 ? 25.043 18.146 -33.038 1.00 91.31 88 LEU A N 1
ATOM 687 C CA . LEU A 1 88 ? 25.587 19.156 -33.963 1.00 91.31 88 LEU A CA 1
ATOM 688 C C . LEU A 1 88 ? 27.119 19.232 -33.971 1.00 91.31 88 LEU A C 1
ATOM 690 O O . LEU A 1 88 ? 27.698 19.632 -34.974 1.00 91.31 88 LEU A O 1
ATOM 694 N N . ASN A 1 89 ? 27.762 18.862 -32.863 1.00 91.12 89 ASN A N 1
ATOM 695 C CA . ASN A 1 89 ? 29.220 18.895 -32.725 1.00 91.12 89 ASN A CA 1
ATOM 696 C C . ASN A 1 89 ? 29.890 17.557 -33.088 1.00 91.12 89 ASN A C 1
ATOM 698 O O . ASN A 1 89 ? 31.112 17.440 -32.998 1.00 91.12 89 ASN A O 1
ATOM 702 N N . CYS A 1 90 ? 29.110 16.537 -33.448 1.00 94.12 90 CYS A N 1
ATOM 703 C CA . CYS A 1 90 ? 29.624 15.238 -33.862 1.00 94.12 90 CYS A CA 1
ATOM 704 C C . CYS A 1 90 ? 30.083 15.309 -35.322 1.00 94.12 90 CYS A C 1
ATOM 706 O O . CYS A 1 90 ? 29.331 15.752 -36.188 1.00 94.12 90 CYS A O 1
ATOM 708 N N . ASN A 1 91 ? 31.305 14.849 -35.597 1.00 89.31 91 ASN A N 1
ATOM 709 C CA . ASN A 1 91 ? 31.896 14.939 -36.937 1.00 89.31 91 ASN A CA 1
ATOM 710 C C . ASN A 1 91 ? 31.767 13.637 -37.734 1.00 89.31 91 ASN A C 1
ATOM 712 O O . ASN A 1 91 ? 31.813 13.678 -38.960 1.00 89.31 91 ASN A O 1
ATOM 716 N N . HIS A 1 92 ? 31.610 12.503 -37.047 1.00 94.12 92 HIS A N 1
ATOM 717 C CA . HIS A 1 92 ? 31.496 11.183 -37.660 1.00 94.12 92 HIS A CA 1
ATOM 718 C C . HIS A 1 92 ? 30.199 10.483 -37.253 1.00 94.12 92 HIS A C 1
ATOM 720 O O . HIS A 1 92 ? 29.647 10.730 -36.176 1.00 94.12 92 HIS A O 1
ATOM 726 N N . ALA A 1 93 ? 29.720 9.562 -38.092 1.00 95.75 93 ALA A N 1
ATOM 727 C CA . ALA A 1 93 ? 28.476 8.828 -37.856 1.00 95.75 93 ALA A CA 1
ATOM 728 C C . ALA A 1 93 ? 28.512 8.040 -36.540 1.00 95.75 93 ALA A C 1
ATOM 730 O O . ALA A 1 93 ? 27.508 7.962 -35.831 1.00 95.75 93 ALA A O 1
ATOM 731 N N . LYS A 1 94 ? 29.688 7.511 -36.184 1.00 95.50 94 LYS A N 1
ATOM 732 C CA . LYS A 1 94 ? 29.929 6.860 -34.895 1.00 95.50 94 LYS A CA 1
ATOM 733 C C . LYS A 1 94 ? 29.721 7.804 -33.711 1.00 95.50 94 LYS A C 1
ATOM 735 O O . LYS A 1 94 ? 29.055 7.423 -32.755 1.00 95.50 94 LYS A O 1
ATOM 740 N N . ASP A 1 95 ? 30.238 9.029 -33.784 1.00 95.69 95 ASP A N 1
ATOM 741 C CA . ASP A 1 95 ? 30.100 10.013 -32.704 1.00 95.69 95 ASP A CA 1
ATOM 742 C C . ASP A 1 95 ? 28.623 10.363 -32.478 1.00 95.69 95 ASP A C 1
ATOM 744 O O . ASP A 1 95 ? 28.161 10.442 -31.338 1.00 95.69 95 ASP A O 1
ATOM 748 N N . ILE A 1 96 ? 27.869 10.526 -33.573 1.00 96.38 96 ILE A N 1
ATOM 749 C CA . ILE A 1 96 ? 26.420 10.757 -33.538 1.00 96.38 96 ILE A CA 1
ATOM 750 C C . ILE A 1 96 ? 25.726 9.568 -32.863 1.00 96.38 96 ILE A C 1
ATOM 752 O O . ILE A 1 96 ? 24.945 9.750 -31.928 1.00 96.38 96 ILE A O 1
ATOM 756 N N . TRP A 1 97 ? 26.026 8.349 -33.319 1.00 96.44 97 TRP A N 1
ATOM 757 C CA . TRP A 1 97 ? 25.433 7.117 -32.805 1.00 96.44 97 TRP A CA 1
ATOM 758 C C . TRP A 1 97 ? 25.697 6.926 -31.309 1.00 96.44 97 TRP A C 1
ATOM 760 O O . TRP A 1 97 ? 24.759 6.712 -30.538 1.00 96.44 97 TRP A O 1
ATOM 770 N N . ASP A 1 98 ? 26.952 7.069 -30.883 1.00 94.88 98 ASP A N 1
ATOM 771 C CA . ASP A 1 98 ? 27.365 6.908 -29.489 1.00 94.88 98 ASP A CA 1
ATOM 772 C C . ASP A 1 98 ? 26.780 8.009 -28.590 1.00 94.88 98 ASP A C 1
ATOM 774 O O . ASP A 1 98 ? 26.365 7.718 -27.467 1.00 94.88 98 ASP A O 1
ATOM 778 N N . THR A 1 99 ? 26.656 9.248 -29.081 1.00 95.31 99 THR A N 1
ATOM 779 C CA . THR A 1 99 ? 26.039 10.358 -28.330 1.00 95.31 99 THR A CA 1
ATOM 780 C C . THR A 1 99 ? 24.555 10.110 -28.072 1.00 95.31 99 THR A C 1
ATOM 782 O O . THR A 1 99 ? 24.086 10.245 -26.938 1.00 95.31 99 THR A O 1
ATOM 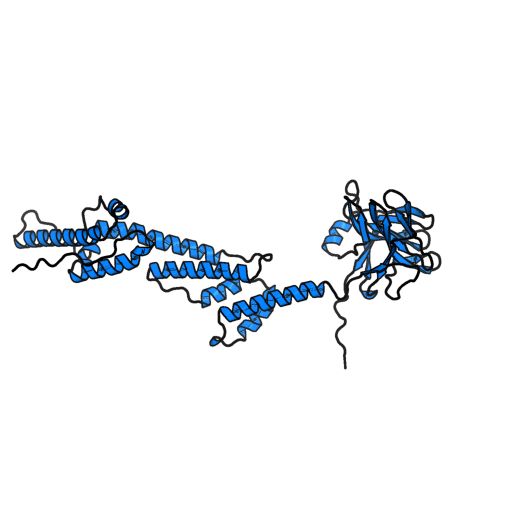785 N N . LEU A 1 100 ? 23.805 9.706 -29.102 1.00 94.56 100 LEU A N 1
ATOM 786 C CA . LEU A 1 100 ? 22.385 9.377 -28.956 1.00 94.56 100 LEU A CA 1
ATOM 787 C C . LEU A 1 100 ? 22.200 8.168 -28.033 1.00 94.56 100 LEU A C 1
ATOM 789 O O . LEU A 1 100 ? 21.342 8.195 -27.149 1.00 94.56 100 LEU A O 1
ATOM 793 N N . ARG A 1 101 ? 23.056 7.149 -28.180 1.00 92.06 101 ARG A N 1
ATOM 794 C CA . ARG A 1 101 ? 23.062 5.967 -27.318 1.00 92.06 101 ARG A CA 1
ATOM 795 C C . ARG A 1 101 ? 23.282 6.341 -25.856 1.00 92.06 101 ARG A C 1
ATOM 797 O O . ARG A 1 101 ? 22.474 5.980 -25.006 1.00 92.06 101 ARG A O 1
ATOM 804 N N . ALA A 1 102 ? 24.321 7.124 -25.576 1.00 90.88 102 ALA A N 1
ATOM 805 C CA . ALA A 1 102 ? 24.640 7.582 -24.229 1.00 90.88 102 ALA A CA 1
ATOM 806 C C . ALA A 1 102 ? 23.508 8.410 -23.604 1.00 90.88 102 ALA A C 1
ATOM 808 O O . ALA A 1 102 ? 23.282 8.321 -22.398 1.00 90.88 102 ALA A O 1
ATOM 809 N N . LYS A 1 103 ? 22.783 9.199 -24.406 1.00 90.81 103 LYS A N 1
ATOM 810 C CA . LYS A 1 103 ? 21.665 10.010 -23.918 1.00 90.81 103 LYS A CA 1
ATOM 811 C C . LYS A 1 103 ? 20.423 9.175 -23.615 1.00 90.81 103 LYS A C 1
ATOM 813 O O . LYS A 1 103 ? 19.857 9.320 -22.536 1.00 90.81 103 LYS A O 1
ATOM 818 N N . PHE A 1 104 ? 19.974 8.362 -24.567 1.00 89.56 104 PHE A N 1
ATOM 819 C CA . PHE A 1 104 ? 18.650 7.742 -24.504 1.00 89.56 104 PHE A CA 1
ATOM 820 C C . PHE A 1 104 ? 18.651 6.351 -23.860 1.00 89.56 104 PHE A C 1
ATOM 822 O O . PHE A 1 104 ? 17.678 6.015 -23.191 1.00 89.56 104 PHE A O 1
ATOM 829 N N . GLU A 1 105 ? 19.734 5.568 -23.961 1.00 85.00 105 GLU A N 1
ATOM 830 C CA . GLU A 1 105 ? 19.820 4.299 -23.217 1.00 85.00 105 GLU A CA 1
ATOM 831 C C . GLU A 1 105 ? 19.949 4.550 -21.718 1.00 85.00 105 GLU A C 1
ATOM 833 O O . GLU A 1 105 ? 19.240 3.929 -20.932 1.00 85.00 105 GLU A O 1
ATOM 838 N N . ARG A 1 106 ? 20.791 5.513 -21.322 1.00 81.06 106 ARG A N 1
ATOM 839 C CA . ARG A 1 106 ? 21.001 5.849 -19.911 1.00 81.06 106 ARG A CA 1
ATOM 840 C C . ARG A 1 106 ? 19.705 6.265 -19.218 1.00 81.06 106 ARG A C 1
ATOM 842 O O . ARG A 1 106 ? 19.404 5.744 -18.154 1.00 81.06 106 ARG A O 1
ATOM 849 N N . THR A 1 107 ? 18.930 7.166 -19.825 1.00 80.25 107 THR A N 1
ATOM 850 C CA . THR A 1 107 ? 17.659 7.624 -19.242 1.00 80.25 107 THR A CA 1
ATOM 851 C C . THR A 1 107 ? 16.643 6.487 -19.116 1.00 80.25 107 THR A C 1
ATOM 853 O O . THR A 1 107 ? 15.917 6.440 -18.128 1.00 80.25 107 THR A O 1
ATOM 856 N N . ASN A 1 108 ? 16.611 5.547 -20.064 1.00 80.38 108 ASN A N 1
ATOM 857 C CA . ASN A 1 108 ? 15.713 4.396 -19.975 1.00 80.38 108 ASN A CA 1
ATOM 858 C C . ASN A 1 108 ? 16.139 3.425 -18.855 1.00 80.38 108 ASN A C 1
ATOM 860 O O . ASN A 1 108 ? 15.272 2.920 -18.147 1.00 80.38 108 ASN A O 1
ATOM 864 N N . VAL A 1 109 ? 17.446 3.215 -18.645 1.00 86.19 109 VAL A N 1
ATOM 865 C CA . VAL A 1 109 ? 17.972 2.395 -17.533 1.00 86.19 109 VAL A CA 1
ATOM 866 C C . VAL A 1 109 ? 17.695 3.050 -16.177 1.00 86.19 109 VAL A C 1
ATOM 868 O O . VAL A 1 109 ? 17.080 2.422 -15.321 1.00 86.19 109 VAL A O 1
ATOM 871 N N . GLU A 1 110 ? 18.048 4.329 -16.005 1.00 87.06 110 GLU A N 1
ATOM 872 C CA . GLU A 1 110 ? 17.783 5.078 -14.763 1.00 87.06 110 GLU A CA 1
ATOM 873 C C . GLU A 1 110 ? 16.285 5.060 -14.416 1.00 87.06 110 GLU A C 1
ATOM 875 O O . GLU A 1 110 ? 15.905 4.867 -13.261 1.00 87.06 110 GLU A O 1
ATOM 880 N N . ARG A 1 111 ? 15.413 5.175 -15.426 1.00 89.31 111 ARG A N 1
ATOM 881 C CA . ARG A 1 111 ? 13.963 5.110 -15.230 1.00 89.31 111 ARG A CA 1
ATOM 882 C C . ARG A 1 111 ? 13.487 3.738 -14.748 1.00 89.31 111 ARG A C 1
ATOM 884 O O . ARG A 1 111 ? 12.584 3.673 -13.910 1.00 89.31 111 ARG A O 1
ATOM 891 N N . VAL A 1 112 ? 14.047 2.654 -15.285 1.00 91.69 112 VAL A N 1
ATOM 892 C CA . VAL A 1 112 ? 13.743 1.292 -14.820 1.00 91.69 112 VAL A CA 1
ATOM 893 C C . VAL A 1 112 ? 14.183 1.123 -13.369 1.00 91.69 112 VAL A C 1
ATOM 895 O O . VAL A 1 112 ? 13.385 0.638 -12.566 1.00 91.69 112 VAL A O 1
ATOM 898 N N . ASP A 1 113 ? 15.386 1.579 -13.017 1.00 92.50 113 ASP A N 1
ATOM 899 C CA . ASP A 1 113 ? 15.915 1.498 -11.652 1.00 92.50 113 ASP A CA 1
ATOM 900 C C . ASP A 1 113 ? 15.020 2.252 -10.653 1.00 92.50 113 ASP A C 1
ATOM 902 O O . ASP A 1 113 ? 14.599 1.684 -9.642 1.00 92.50 113 ASP A O 1
ATOM 906 N N . GLU A 1 114 ? 14.617 3.486 -10.972 1.00 94.19 114 GLU A N 1
ATOM 907 C CA . GLU A 1 114 ? 13.687 4.283 -10.155 1.00 94.19 114 GLU A CA 1
ATOM 908 C C . GLU A 1 114 ? 12.342 3.574 -9.913 1.00 94.19 114 GLU A C 1
ATOM 910 O O . GLU A 1 114 ? 11.803 3.561 -8.795 1.00 94.19 114 GLU A O 1
ATOM 915 N N . LEU A 1 115 ? 11.763 3.000 -10.973 1.00 96.06 115 LEU A N 1
ATOM 916 C CA . LEU A 1 115 ? 10.483 2.298 -10.901 1.00 96.06 115 LEU A CA 1
ATOM 917 C C . LEU A 1 115 ? 10.609 0.992 -10.111 1.00 96.06 115 LEU A C 1
ATOM 919 O O . LEU A 1 115 ? 9.730 0.682 -9.302 1.00 96.06 115 LEU A O 1
ATOM 923 N N . MET A 1 116 ? 11.705 0.258 -10.299 1.00 95.50 116 MET A N 1
ATOM 924 C CA . MET A 1 116 ? 12.018 -0.959 -9.553 1.00 95.50 116 MET A CA 1
ATOM 925 C C . MET A 1 116 ? 12.179 -0.662 -8.063 1.00 95.50 116 MET A C 1
ATOM 927 O O . MET A 1 116 ? 11.525 -1.303 -7.235 1.00 95.50 116 MET A O 1
ATOM 931 N N . GLU A 1 117 ? 12.963 0.354 -7.703 1.00 95.62 117 GLU A N 1
ATOM 932 C CA . GLU A 1 117 ? 13.081 0.802 -6.316 1.00 95.62 117 GLU A CA 1
ATOM 933 C C . GLU A 1 117 ? 11.719 1.160 -5.725 1.00 95.62 117 GLU A C 1
ATOM 935 O O . GLU A 1 117 ? 11.384 0.729 -4.619 1.00 95.62 117 GLU A O 1
ATOM 940 N N . SER A 1 118 ? 10.906 1.915 -6.465 1.00 96.25 118 SER A N 1
ATOM 941 C CA . SER A 1 118 ? 9.560 2.295 -6.031 1.00 96.25 118 SER A CA 1
ATOM 942 C C . SER A 1 118 ? 8.684 1.062 -5.792 1.00 96.25 118 SER A C 1
ATOM 944 O O . SER A 1 118 ? 8.066 0.946 -4.731 1.00 96.25 118 SER A O 1
ATOM 946 N N . PHE A 1 119 ? 8.687 0.098 -6.715 1.00 97.31 119 PHE A N 1
ATOM 947 C CA . PHE A 1 119 ? 7.943 -1.161 -6.618 1.00 97.31 119 PHE A CA 1
ATOM 948 C C . PHE A 1 119 ? 8.335 -1.987 -5.379 1.00 97.31 119 PHE A C 1
ATOM 950 O O . PHE A 1 119 ? 7.469 -2.463 -4.628 1.00 97.31 119 PHE A O 1
ATOM 957 N N . PHE A 1 120 ? 9.632 -2.115 -5.094 1.00 95.00 120 PHE A N 1
ATOM 958 C CA . PHE A 1 120 ? 10.124 -2.855 -3.924 1.00 95.00 120 PHE A CA 1
ATOM 959 C C . PHE A 1 120 ? 10.025 -2.079 -2.604 1.00 95.00 120 PHE A C 1
ATOM 961 O O . PHE A 1 120 ? 9.969 -2.694 -1.538 1.00 95.00 120 PHE A O 1
ATOM 968 N N . ARG A 1 121 ? 9.899 -0.750 -2.649 1.00 95.69 121 ARG A N 1
ATOM 969 C CA . ARG A 1 121 ? 9.742 0.106 -1.463 1.00 95.69 121 ARG A CA 1
ATOM 970 C C . ARG A 1 121 ? 8.318 0.144 -0.914 1.00 95.69 121 ARG A C 1
ATOM 972 O O . ARG A 1 121 ? 8.151 0.395 0.278 1.00 95.69 121 ARG A O 1
ATOM 979 N N . VAL A 1 122 ? 7.295 -0.0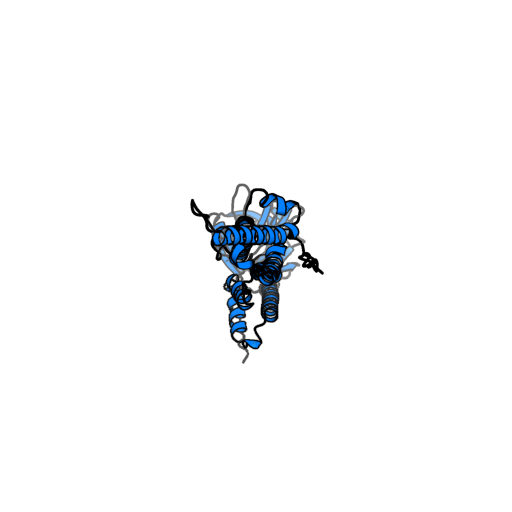99 -1.743 1.00 94.44 122 VAL A N 1
ATOM 980 C CA . VAL A 1 122 ? 5.882 -0.043 -1.314 1.00 94.44 122 VAL A CA 1
ATOM 981 C C . VAL A 1 122 ? 5.652 -0.882 -0.049 1.00 94.44 122 VAL A C 1
ATOM 983 O O . VAL A 1 122 ? 5.863 -2.092 -0.028 1.00 94.44 122 VAL A O 1
ATOM 986 N N . LYS A 1 123 ? 5.162 -0.253 1.016 1.00 92.69 123 LYS A N 1
ATOM 987 C CA . LYS A 1 123 ? 4.655 -0.950 2.204 1.00 92.69 123 LYS A CA 1
ATOM 988 C C . LYS A 1 123 ? 3.143 -0.819 2.255 1.00 92.69 123 LYS A C 1
ATOM 990 O O . LYS A 1 123 ? 2.572 0.091 1.648 1.00 92.69 123 LYS A O 1
ATOM 995 N N . ARG A 1 124 ? 2.485 -1.755 2.931 1.00 90.31 124 ARG A N 1
ATOM 996 C CA . ARG A 1 124 ? 1.049 -1.653 3.167 1.00 90.31 124 ARG A CA 1
ATOM 997 C C . ARG A 1 124 ? 0.771 -0.636 4.270 1.00 90.31 124 ARG A C 1
ATOM 999 O O . ARG A 1 124 ? 1.405 -0.683 5.319 1.00 90.31 124 ARG A O 1
ATOM 1006 N N . ASN A 1 125 ? -0.210 0.234 4.037 1.00 88.62 125 ASN A N 1
ATOM 1007 C CA . ASN A 1 125 ? -0.863 0.999 5.093 1.00 88.62 125 ASN A CA 1
ATOM 1008 C C . ASN A 1 125 ? -2.073 0.202 5.604 1.00 88.62 125 ASN A C 1
ATOM 1010 O O . ASN A 1 125 ? -2.940 -0.178 4.825 1.00 88.62 125 ASN A O 1
ATOM 1014 N N . GLU A 1 126 ? -2.152 -0.072 6.903 1.00 85.19 126 GLU A N 1
ATOM 1015 C CA . GLU A 1 126 ? -3.253 -0.870 7.456 1.00 85.19 126 GLU A CA 1
ATOM 1016 C C . GLU A 1 126 ? -4.623 -0.192 7.338 1.00 85.19 126 GLU A C 1
ATOM 1018 O O . GLU A 1 126 ? -5.629 -0.889 7.255 1.00 85.19 126 GLU A O 1
ATOM 1023 N N . LYS A 1 127 ? -4.651 1.143 7.249 1.00 84.94 127 LYS A N 1
ATOM 1024 C CA . LYS A 1 127 ? -5.877 1.939 7.089 1.00 84.94 127 LYS A CA 1
ATOM 1025 C C . LYS A 1 127 ? -6.394 1.974 5.646 1.00 84.94 127 LYS A C 1
ATOM 1027 O O . LYS A 1 127 ? -7.500 2.452 5.408 1.00 84.94 127 LYS A O 1
ATOM 1032 N N . GLU A 1 128 ? -5.595 1.530 4.671 1.00 90.12 128 GLU A N 1
ATOM 1033 C CA . GLU A 1 128 ? -5.989 1.505 3.258 1.00 90.12 128 GLU A CA 1
ATOM 1034 C C . GLU A 1 128 ? -6.661 0.167 2.903 1.00 90.12 128 GLU A C 1
ATOM 1036 O O . GLU A 1 128 ? -6.248 -0.893 3.379 1.00 90.12 128 GLU A O 1
ATOM 1041 N N . ARG A 1 129 ? -7.684 0.206 2.036 1.00 91.06 129 ARG A N 1
ATOM 1042 C CA . ARG A 1 129 ? -8.315 -1.015 1.502 1.00 91.06 129 ARG A CA 1
ATOM 1043 C C . ARG A 1 129 ? -7.298 -1.831 0.709 1.00 91.06 129 ARG A C 1
ATOM 1045 O O . ARG A 1 129 ? -6.554 -1.262 -0.098 1.00 91.06 129 ARG A O 1
ATOM 1052 N N . ILE A 1 130 ? -7.335 -3.156 0.840 1.00 93.06 130 ILE A N 1
ATOM 1053 C CA . ILE A 1 130 ? -6.393 -4.052 0.155 1.00 93.06 130 ILE A CA 1
ATOM 1054 C C . ILE A 1 130 ? -6.405 -3.868 -1.364 1.00 93.06 130 ILE A C 1
ATOM 1056 O O . ILE A 1 130 ? -5.349 -3.896 -1.991 1.00 93.06 130 ILE A O 1
ATOM 1060 N N . VAL A 1 131 ? -7.572 -3.606 -1.958 1.00 93.12 131 VAL A N 1
ATOM 1061 C CA . VAL A 1 131 ? -7.687 -3.377 -3.405 1.00 93.12 131 VAL A CA 1
ATOM 1062 C C . VAL A 1 131 ? -6.868 -2.164 -3.857 1.00 93.12 131 VAL A C 1
ATOM 1064 O O . VAL A 1 131 ? -6.154 -2.246 -4.849 1.00 93.12 131 VAL A O 1
ATOM 1067 N N . VAL A 1 132 ? -6.876 -1.069 -3.089 1.00 93.25 132 VAL A N 1
ATOM 1068 C CA . VAL A 1 132 ? -6.113 0.149 -3.412 1.00 93.25 132 VAL A CA 1
ATOM 1069 C C . VAL A 1 132 ? -4.613 -0.127 -3.322 1.00 93.25 132 VAL A C 1
ATOM 1071 O O . VAL A 1 132 ? -3.843 0.292 -4.187 1.00 93.25 132 VAL A O 1
ATOM 1074 N N . HIS A 1 133 ? -4.205 -0.886 -2.305 1.00 95.38 133 HIS A N 1
ATOM 1075 C CA . HIS A 1 133 ? -2.822 -1.316 -2.144 1.00 95.38 133 HIS A CA 1
ATOM 1076 C C . HIS A 1 133 ? -2.332 -2.156 -3.335 1.00 95.38 133 HIS A C 1
ATOM 1078 O O . HIS A 1 133 ? -1.251 -1.905 -3.876 1.00 95.38 133 HIS A O 1
ATOM 1084 N N . VAL A 1 134 ? -3.128 -3.144 -3.759 1.00 95.94 134 VAL A N 1
ATOM 1085 C CA . VAL A 1 134 ? -2.773 -4.030 -4.875 1.00 95.94 134 VAL A CA 1
ATOM 1086 C C . VAL A 1 134 ? -2.747 -3.276 -6.205 1.00 95.94 134 VAL A C 1
ATOM 1088 O O . VAL A 1 134 ? -1.827 -3.493 -6.990 1.00 95.94 134 VAL A O 1
ATOM 1091 N N . GLU A 1 135 ? -3.686 -2.360 -6.453 1.00 94.38 135 GLU A N 1
ATOM 1092 C CA . GLU A 1 135 ? -3.682 -1.537 -7.672 1.00 94.38 135 GLU A CA 1
ATOM 1093 C C . GLU A 1 135 ? -2.420 -0.666 -7.779 1.00 94.38 135 GLU A C 1
ATOM 1095 O O . GLU A 1 135 ? -1.822 -0.576 -8.851 1.00 94.38 135 GLU A O 1
ATOM 1100 N N . ARG A 1 136 ? -1.921 -0.117 -6.661 1.00 96.19 136 ARG A N 1
ATOM 1101 C CA . ARG A 1 136 ? -0.639 0.611 -6.646 1.00 96.19 136 ARG A CA 1
ATOM 1102 C C . ARG A 1 136 ? 0.536 -0.277 -7.072 1.00 96.19 136 ARG A C 1
ATOM 1104 O O . ARG A 1 136 ? 1.364 0.149 -7.875 1.00 96.19 136 ARG A O 1
ATOM 1111 N N . LEU A 1 137 ? 0.609 -1.511 -6.563 1.00 97.12 137 LEU A N 1
ATOM 1112 C CA . LEU A 1 137 ? 1.645 -2.477 -6.957 1.00 97.12 137 LEU A CA 1
ATOM 1113 C C . LEU A 1 137 ? 1.514 -2.896 -8.427 1.00 97.12 137 LEU A C 1
ATOM 1115 O O . LEU A 1 137 ? 2.526 -2.987 -9.120 1.00 97.12 137 LEU A O 1
ATOM 1119 N N . LYS A 1 138 ? 0.287 -3.127 -8.910 1.00 96.75 138 LYS A N 1
ATOM 1120 C CA . LYS A 1 138 ? 0.019 -3.447 -10.318 1.00 96.75 138 LYS A CA 1
ATOM 1121 C C . LYS A 1 138 ? 0.468 -2.332 -11.250 1.00 96.75 138 LYS A C 1
ATOM 1123 O O . LYS A 1 138 ? 1.129 -2.634 -12.236 1.00 96.75 138 LYS A O 1
ATOM 1128 N N . SER A 1 139 ? 0.134 -1.078 -10.940 1.00 95.94 139 SER A N 1
ATOM 1129 C CA . SER A 1 139 ? 0.522 0.069 -11.769 1.00 95.94 139 SER A CA 1
ATOM 1130 C C . SER A 1 139 ? 2.038 0.130 -11.923 1.00 95.94 139 SER A C 1
ATOM 1132 O O . SER A 1 139 ? 2.538 0.119 -13.041 1.00 95.94 139 SER A O 1
ATOM 1134 N N . LEU A 1 140 ? 2.772 0.067 -10.807 1.00 97.25 140 LEU A N 1
ATOM 1135 C CA . LEU A 1 140 ? 4.236 0.073 -10.831 1.00 97.25 140 LEU A CA 1
ATOM 1136 C C . LEU A 1 140 ? 4.808 -1.124 -11.603 1.00 97.25 140 LEU A C 1
ATOM 1138 O O . LEU A 1 140 ? 5.743 -0.958 -12.375 1.00 97.25 140 LEU A O 1
ATOM 1142 N N . TYR A 1 141 ? 4.239 -2.321 -11.445 1.00 97.62 141 TYR A N 1
ATOM 1143 C CA . TYR A 1 141 ? 4.654 -3.504 -12.205 1.00 97.62 141 TYR A CA 1
ATOM 1144 C C . TYR A 1 141 ? 4.432 -3.346 -13.720 1.00 97.62 141 TYR A C 1
ATOM 1146 O O . TYR A 1 141 ? 5.293 -3.728 -14.515 1.00 97.62 141 TYR A O 1
ATOM 1154 N N . VAL A 1 142 ? 3.292 -2.780 -14.128 1.00 96.12 142 VAL A N 1
ATOM 1155 C CA . VAL A 1 142 ? 2.994 -2.483 -15.537 1.00 96.12 142 VAL A CA 1
ATOM 1156 C C . VAL A 1 142 ? 3.982 -1.455 -16.081 1.00 96.12 142 VAL A C 1
ATOM 1158 O O . VAL A 1 142 ? 4.521 -1.666 -17.168 1.00 96.12 142 VAL A O 1
ATOM 1161 N N . ASP A 1 143 ? 4.266 -0.402 -15.316 1.00 94.69 143 ASP A N 1
ATOM 1162 C CA . ASP A 1 143 ? 5.209 0.647 -15.702 1.00 94.69 143 ASP A CA 1
ATOM 1163 C C . ASP A 1 143 ? 6.633 0.092 -15.850 1.00 94.69 143 ASP A C 1
ATOM 1165 O O . ASP A 1 143 ? 7.255 0.292 -16.892 1.00 94.69 143 ASP A O 1
ATOM 1169 N N . VAL A 1 144 ? 7.121 -0.699 -14.885 1.00 95.81 144 VAL A N 1
ATOM 1170 C CA . VAL A 1 144 ? 8.424 -1.388 -14.980 1.00 95.81 144 VAL A CA 1
ATOM 1171 C C . VAL A 1 144 ? 8.493 -2.243 -16.245 1.00 95.81 144 VAL A C 1
ATOM 1173 O O . VAL A 1 144 ? 9.436 -2.134 -17.024 1.00 95.81 144 VAL A O 1
ATOM 1176 N N . ASN A 1 145 ? 7.481 -3.076 -16.496 1.00 95.75 145 ASN A N 1
ATOM 1177 C CA . ASN A 1 145 ? 7.470 -3.951 -17.667 1.00 95.75 145 ASN A CA 1
ATOM 1178 C C . ASN A 1 145 ? 7.386 -3.194 -18.988 1.00 95.75 145 ASN A C 1
ATOM 1180 O O . ASN A 1 145 ? 7.915 -3.665 -19.998 1.00 95.75 145 ASN A O 1
ATOM 1184 N N . LYS A 1 146 ? 6.707 -2.048 -19.004 1.00 90.69 146 LYS A N 1
ATOM 1185 C CA . LYS A 1 146 ? 6.665 -1.166 -20.166 1.00 90.69 146 LYS A CA 1
ATOM 1186 C C . LYS A 1 146 ? 8.063 -0.631 -20.470 1.00 90.69 146 LYS A C 1
ATOM 1188 O O . LYS A 1 146 ? 8.485 -0.717 -21.620 1.00 90.69 146 LYS A O 1
ATOM 1193 N N . GLU A 1 147 ? 8.788 -0.149 -19.464 1.00 88.88 147 GLU A N 1
ATOM 1194 C CA . GLU A 1 147 ? 10.142 0.386 -19.647 1.00 88.88 147 GLU A CA 1
ATOM 1195 C C . GLU A 1 147 ? 11.182 -0.711 -19.958 1.00 88.88 147 GLU A C 1
ATOM 1197 O O . GLU A 1 147 ? 12.001 -0.527 -20.856 1.00 88.88 147 GLU A O 1
ATOM 1202 N N . LEU A 1 148 ? 11.088 -1.905 -19.356 1.00 90.69 148 LEU A N 1
ATOM 1203 C CA . LEU A 1 148 ? 11.940 -3.057 -19.713 1.00 90.69 148 LEU A CA 1
ATOM 1204 C C . LEU A 1 148 ? 11.787 -3.453 -21.187 1.00 90.69 148 LEU A C 1
ATOM 1206 O O . LEU A 1 148 ? 12.773 -3.659 -21.893 1.00 90.69 148 LEU A O 1
ATOM 1210 N N . ARG A 1 149 ? 10.547 -3.487 -21.693 1.00 87.75 149 ARG A N 1
ATOM 1211 C CA . ARG A 1 149 ? 10.290 -3.747 -23.119 1.00 87.75 149 ARG A CA 1
ATOM 1212 C C . ARG A 1 149 ? 10.892 -2.667 -24.008 1.00 87.75 149 ARG A C 1
ATOM 1214 O O . ARG A 1 149 ? 11.373 -2.995 -25.091 1.00 87.75 149 ARG A O 1
ATOM 1221 N N . LYS A 1 150 ? 10.894 -1.404 -23.562 1.00 82.69 150 LYS A N 1
ATOM 1222 C CA . LYS A 1 150 ? 11.615 -0.348 -24.276 1.00 82.69 150 LYS A CA 1
ATOM 1223 C C . LYS A 1 150 ? 13.111 -0.612 -24.273 1.00 82.69 150 LYS A C 1
ATOM 1225 O O . LYS A 1 150 ? 13.722 -0.324 -25.276 1.00 82.69 150 LYS A O 1
ATOM 1230 N N . LEU A 1 151 ? 13.727 -1.202 -23.257 1.00 82.56 151 LEU A N 1
ATOM 1231 C CA . LEU A 1 151 ? 15.151 -1.574 -23.327 1.00 82.56 151 LEU A CA 1
ATOM 1232 C C . LEU A 1 151 ? 15.432 -2.816 -24.195 1.00 82.56 151 LEU A C 1
ATOM 1234 O O . LEU A 1 151 ? 16.589 -3.132 -24.461 1.00 82.56 151 LEU A O 1
ATOM 1238 N N . GLY A 1 152 ? 14.392 -3.504 -24.677 1.00 81.44 152 GLY A N 1
ATOM 1239 C CA . GLY A 1 152 ? 14.534 -4.809 -25.326 1.00 81.44 152 GLY A CA 1
ATOM 1240 C C . GLY A 1 152 ? 14.816 -5.937 -24.329 1.00 81.44 152 GLY A C 1
ATOM 1241 O O . GLY A 1 152 ? 15.220 -7.025 -24.732 1.00 81.44 152 GLY A O 1
ATOM 1242 N N . GLU A 1 153 ? 14.598 -5.684 -23.039 1.00 87.94 153 GLU A N 1
ATOM 1243 C CA . GLU A 1 153 ? 14.736 -6.667 -21.975 1.00 87.94 153 GLU A CA 1
ATOM 1244 C C . GLU A 1 153 ? 13.445 -7.467 -21.779 1.00 87.94 153 GLU A C 1
ATOM 1246 O O . GLU A 1 153 ? 12.341 -7.067 -22.169 1.00 87.94 153 GLU A O 1
ATOM 1251 N N . ASN A 1 154 ? 13.585 -8.633 -21.148 1.00 92.06 154 ASN A N 1
ATOM 1252 C CA . ASN A 1 154 ? 12.441 -9.474 -20.840 1.00 92.06 154 ASN A CA 1
ATOM 1253 C C . ASN A 1 154 ? 11.603 -8.842 -19.717 1.00 92.06 154 ASN A C 1
ATOM 1255 O O . ASN A 1 154 ? 12.154 -8.466 -18.682 1.00 92.06 154 ASN A O 1
ATOM 1259 N N . PRO A 1 155 ? 10.268 -8.775 -19.865 1.00 94.62 155 PRO A N 1
ATOM 1260 C CA . PRO A 1 155 ? 9.399 -8.306 -18.797 1.00 94.62 155 PRO A CA 1
ATOM 1261 C C . PRO A 1 155 ? 9.464 -9.251 -17.589 1.00 94.62 155 PRO A C 1
ATOM 1263 O O . PRO A 1 155 ? 9.617 -10.469 -17.722 1.00 94.62 155 PRO A O 1
ATOM 1266 N N . LEU A 1 156 ? 9.258 -8.696 -16.400 1.00 95.25 156 LEU A N 1
ATOM 1267 C CA . LEU A 1 156 ? 9.094 -9.448 -15.166 1.00 95.25 156 LEU A CA 1
ATOM 1268 C C . LEU A 1 156 ? 7.881 -10.376 -15.263 1.00 95.25 156 LEU A C 1
ATOM 1270 O O . LEU A 1 156 ? 6.781 -9.959 -15.631 1.00 95.25 156 LEU A O 1
ATOM 1274 N N . SER A 1 157 ? 8.056 -11.628 -14.845 1.00 95.12 157 SER A N 1
ATOM 1275 C CA . SER A 1 157 ? 6.957 -12.590 -14.729 1.00 95.12 157 SER A CA 1
ATOM 1276 C C . SER A 1 157 ? 5.886 -12.104 -13.745 1.00 95.12 157 SER A C 1
ATOM 1278 O O . SER A 1 157 ? 6.209 -11.535 -12.702 1.00 95.12 157 SER A O 1
ATOM 1280 N N . GLU A 1 158 ? 4.612 -12.417 -14.006 1.00 93.19 158 GLU A N 1
ATOM 1281 C CA . GLU A 1 158 ? 3.502 -12.157 -13.070 1.00 93.19 158 GLU A CA 1
ATOM 1282 C C . GLU A 1 158 ? 3.745 -12.800 -11.688 1.00 93.19 158 GLU A C 1
ATOM 1284 O O . GLU A 1 158 ? 3.265 -12.318 -10.660 1.00 93.19 158 GLU A O 1
ATOM 1289 N N . ARG A 1 159 ? 4.570 -13.858 -11.625 1.00 92.38 159 ARG A N 1
ATOM 1290 C CA . ARG A 1 159 ? 5.025 -14.460 -10.364 1.00 92.38 159 ARG A CA 1
ATOM 1291 C C . ARG A 1 159 ? 5.675 -13.435 -9.433 1.00 92.38 159 ARG A C 1
ATOM 1293 O O . ARG A 1 159 ? 5.438 -13.501 -8.229 1.00 92.38 159 ARG A O 1
ATOM 1300 N N . VAL A 1 160 ? 6.444 -12.490 -9.977 1.00 95.62 160 VAL A N 1
ATOM 1301 C CA . VAL A 1 160 ? 7.103 -11.426 -9.205 1.00 95.62 160 VAL A CA 1
ATOM 1302 C C . VAL A 1 160 ? 6.062 -10.540 -8.533 1.00 95.62 160 VAL A C 1
ATOM 1304 O O . VAL A 1 160 ? 6.168 -10.284 -7.338 1.00 95.62 160 VAL A O 1
ATOM 1307 N N . LEU A 1 161 ? 5.011 -10.145 -9.259 1.00 96.88 161 LEU A N 1
ATOM 1308 C CA . LEU A 1 161 ? 3.918 -9.353 -8.700 1.00 96.88 161 LEU A CA 1
ATOM 1309 C C . LEU A 1 161 ? 3.179 -10.109 -7.587 1.00 96.88 161 LEU A C 1
ATOM 1311 O O . LEU A 1 161 ? 2.962 -9.548 -6.516 1.00 96.88 161 LEU A O 1
ATOM 1315 N N . LYS A 1 162 ? 2.855 -11.392 -7.793 1.00 94.75 162 LYS A N 1
ATOM 1316 C CA . LYS A 1 162 ? 2.197 -12.221 -6.765 1.00 94.75 162 LYS A CA 1
ATOM 1317 C C . LYS A 1 162 ? 3.041 -12.345 -5.493 1.00 94.75 162 LYS A C 1
ATOM 1319 O O . LYS A 1 162 ? 2.532 -12.131 -4.395 1.00 94.75 162 LYS A O 1
ATOM 1324 N N . VAL A 1 163 ? 4.333 -12.651 -5.630 1.00 93.75 163 VAL A N 1
ATOM 1325 C CA . VAL A 1 163 ? 5.271 -12.715 -4.492 1.00 93.75 163 VAL A CA 1
ATOM 1326 C C . VAL A 1 163 ? 5.379 -11.356 -3.809 1.00 93.75 163 VAL A C 1
ATOM 1328 O O . VAL A 1 163 ? 5.376 -11.275 -2.580 1.00 93.75 163 VAL A O 1
ATOM 1331 N N . ARG A 1 164 ? 5.419 -10.277 -4.595 1.00 96.31 164 ARG A N 1
ATOM 1332 C CA . ARG A 1 164 ? 5.509 -8.925 -4.062 1.00 96.31 164 ARG A CA 1
ATOM 1333 C C . ARG A 1 164 ? 4.283 -8.556 -3.237 1.00 96.31 164 ARG A C 1
ATOM 1335 O O . ARG A 1 164 ? 4.467 -8.075 -2.123 1.00 96.31 164 ARG A O 1
ATOM 1342 N N . ILE A 1 165 ? 3.074 -8.837 -3.728 1.00 96.12 165 ILE A N 1
ATOM 1343 C CA . ILE A 1 165 ? 1.833 -8.655 -2.963 1.00 96.12 165 ILE A CA 1
ATOM 1344 C C . ILE A 1 165 ? 1.938 -9.413 -1.640 1.00 96.12 165 ILE A C 1
ATOM 1346 O O . ILE A 1 165 ? 1.761 -8.817 -0.589 1.00 96.12 165 ILE A O 1
ATOM 1350 N N . TRP A 1 166 ? 2.325 -10.692 -1.651 1.00 94.25 166 TRP A N 1
ATOM 1351 C CA . TRP A 1 166 ? 2.473 -11.451 -0.406 1.00 94.25 166 TRP A CA 1
ATOM 1352 C C . TRP A 1 166 ? 3.497 -10.858 0.561 1.00 94.25 166 TRP A C 1
ATOM 1354 O O . TRP A 1 166 ? 3.273 -10.914 1.767 1.00 94.25 166 TRP A O 1
ATOM 1364 N N . SER A 1 167 ? 4.596 -10.297 0.060 1.00 93.69 167 SER A N 1
ATOM 1365 C CA . SER A 1 167 ? 5.658 -9.721 0.894 1.00 93.69 167 SER A CA 1
ATOM 1366 C C . SER A 1 167 ? 5.265 -8.422 1.608 1.00 93.69 167 SER A C 1
ATOM 1368 O O . SER A 1 167 ? 5.930 -8.042 2.568 1.00 93.69 167 SER A O 1
ATOM 1370 N N . THR A 1 168 ? 4.214 -7.724 1.161 1.00 94.50 168 THR A N 1
ATOM 1371 C CA . THR A 1 168 ? 3.721 -6.504 1.828 1.00 94.50 168 THR A CA 1
ATOM 1372 C C . THR A 1 168 ? 2.659 -6.786 2.888 1.00 94.50 168 THR A C 1
ATOM 1374 O O . THR A 1 168 ? 2.273 -5.871 3.617 1.00 94.50 168 THR A O 1
ATOM 1377 N N . LEU A 1 169 ? 2.179 -8.029 2.980 1.00 92.06 169 LEU A N 1
ATOM 1378 C CA . LEU A 1 169 ? 1.140 -8.444 3.916 1.00 92.06 169 LEU A CA 1
ATOM 1379 C C . LEU A 1 169 ? 1.761 -9.031 5.188 1.00 92.06 169 LEU A C 1
ATOM 1381 O O . LEU A 1 169 ? 2.632 -9.898 5.121 1.00 92.06 169 LEU A O 1
ATOM 1385 N N . GLY A 1 170 ? 1.298 -8.549 6.345 1.00 87.06 170 GLY A N 1
ATOM 1386 C CA . GLY A 1 170 ? 1.682 -9.064 7.662 1.00 87.06 170 GLY A CA 1
ATOM 1387 C C . GLY A 1 170 ? 0.933 -10.342 8.059 1.00 87.06 170 GLY A C 1
ATOM 1388 O O . GLY A 1 170 ? 0.075 -10.825 7.316 1.00 87.06 170 GLY A O 1
ATOM 1389 N N . GLY A 1 171 ? 1.223 -10.849 9.263 1.00 84.50 171 GLY A N 1
ATOM 1390 C CA . GLY A 1 171 ? 0.746 -12.155 9.750 1.00 84.50 171 GLY A CA 1
ATOM 1391 C C . GLY A 1 171 ? -0.777 -12.334 9.789 1.00 84.50 171 GLY A C 1
ATOM 1392 O O . GLY A 1 171 ? -1.272 -13.449 9.665 1.00 84.50 171 GLY A O 1
ATOM 1393 N N . LYS A 1 172 ? -1.558 -11.243 9.827 1.00 85.69 172 LYS A N 1
ATOM 1394 C CA . LYS A 1 172 ? -3.030 -11.317 9.744 1.00 85.69 172 LYS A CA 1
ATOM 1395 C C . LYS A 1 172 ? -3.553 -12.014 8.480 1.00 85.69 172 LYS A C 1
ATOM 1397 O O . LYS A 1 172 ? -4.682 -12.483 8.469 1.00 85.69 172 LYS A O 1
ATOM 1402 N N . TYR A 1 173 ? -2.741 -12.103 7.425 1.00 90.44 173 TYR A N 1
ATOM 1403 C CA . TYR A 1 173 ? -3.087 -12.780 6.171 1.00 90.44 173 TYR A CA 1
ATOM 1404 C C . TYR A 1 173 ? -2.573 -14.227 6.075 1.00 90.44 173 TYR A C 1
ATOM 1406 O O . TYR A 1 173 ? -2.724 -14.846 5.019 1.00 90.44 173 TYR A O 1
ATOM 1414 N N . ASP A 1 174 ? -1.974 -14.794 7.127 1.00 88.62 174 ASP A N 1
ATOM 1415 C CA . ASP A 1 174 ? -1.336 -16.118 7.063 1.00 88.62 174 ASP A CA 1
ATOM 1416 C C . ASP A 1 174 ? -2.328 -17.250 6.757 1.00 88.62 174 ASP A C 1
ATOM 1418 O O . ASP A 1 174 ? -2.008 -18.165 5.995 1.00 88.62 174 ASP A O 1
ATOM 1422 N N . SER A 1 175 ? -3.565 -17.155 7.258 1.00 88.25 175 SER A N 1
ATOM 1423 C CA . SER A 1 175 ? -4.640 -18.103 6.931 1.00 88.25 175 SER A CA 1
ATOM 1424 C C . SER A 1 175 ? -4.965 -18.105 5.433 1.00 88.25 175 SER A C 1
ATOM 1426 O O . SER A 1 175 ? -5.073 -19.165 4.812 1.00 88.25 175 SER A O 1
ATOM 1428 N N . VAL A 1 176 ? -5.033 -16.920 4.818 1.00 91.75 176 VAL A N 1
ATOM 1429 C CA . VAL A 1 176 ? -5.242 -16.759 3.372 1.00 91.75 176 VAL A CA 1
ATOM 1430 C C . VAL A 1 176 ? -4.033 -17.261 2.593 1.00 91.75 176 VAL A C 1
ATOM 1432 O O . VAL A 1 176 ? -4.202 -17.914 1.565 1.00 91.75 176 VAL A O 1
ATOM 1435 N N . ARG A 1 177 ? -2.814 -16.993 3.075 1.00 91.75 177 ARG A N 1
ATOM 1436 C CA . ARG A 1 177 ? -1.572 -17.463 2.447 1.00 91.75 177 ARG A CA 1
ATOM 1437 C C . ARG A 1 177 ? -1.521 -18.987 2.396 1.00 91.75 177 ARG A C 1
ATOM 1439 O O . ARG A 1 177 ? -1.199 -19.542 1.346 1.00 91.75 177 ARG A O 1
ATOM 1446 N N . LYS A 1 178 ? -1.891 -19.657 3.490 1.00 89.88 178 LYS A N 1
ATOM 1447 C CA . LYS A 1 178 ? -1.979 -21.120 3.550 1.00 89.88 178 LYS A CA 1
ATOM 1448 C C . LYS A 1 178 ? -3.019 -21.651 2.562 1.00 89.88 178 LYS A C 1
ATOM 1450 O O . LYS A 1 178 ? -2.671 -22.438 1.685 1.00 89.88 178 LYS A O 1
ATOM 1455 N N . ALA A 1 179 ? -4.242 -21.123 2.606 1.00 89.44 179 ALA A N 1
ATOM 1456 C CA . ALA A 1 179 ? -5.309 -21.518 1.684 1.00 89.44 179 ALA A CA 1
ATOM 1457 C C . ALA A 1 179 ? -4.969 -21.239 0.206 1.00 89.44 179 ALA A C 1
ATOM 1459 O O . ALA A 1 179 ? -5.443 -21.932 -0.689 1.00 89.44 179 ALA A O 1
ATOM 1460 N N . TRP A 1 180 ? -4.162 -20.213 -0.079 1.00 91.75 180 TRP A N 1
ATOM 1461 C CA . TRP A 1 180 ? -3.667 -19.935 -1.427 1.00 91.75 180 TRP A CA 1
ATOM 1462 C C . TRP A 1 180 ? -2.636 -20.967 -1.888 1.00 91.75 180 TRP A C 1
ATOM 1464 O O . TRP A 1 180 ? -2.667 -21.387 -3.041 1.00 91.75 180 TRP A O 1
ATOM 1474 N N . SER A 1 181 ? -1.741 -21.395 -0.993 1.00 88.06 181 SER A N 1
ATOM 1475 C CA . SER A 1 181 ? -0.697 -22.376 -1.312 1.00 88.06 181 SER A CA 1
ATOM 1476 C C . SER A 1 181 ? -1.233 -23.776 -1.628 1.00 88.06 181 SER A C 1
ATOM 1478 O O . SER A 1 181 ? -0.564 -24.531 -2.326 1.00 88.06 181 SER A O 1
ATOM 1480 N N . GLU A 1 182 ? -2.443 -24.094 -1.167 1.00 90.56 182 GLU A N 1
ATOM 1481 C CA . GLU A 1 182 ? -3.132 -25.368 -1.413 1.00 90.56 182 GLU A CA 1
ATOM 1482 C C . GLU A 1 182 ? -3.805 -25.432 -2.799 1.00 90.56 182 GLU A C 1
ATOM 1484 O O . GLU A 1 182 ? -4.178 -26.509 -3.259 1.00 90.56 182 GLU A O 1
ATOM 1489 N N . ILE A 1 183 ? -3.947 -24.297 -3.493 1.00 90.31 183 ILE A N 1
ATOM 1490 C CA . ILE A 1 183 ? -4.509 -24.245 -4.849 1.00 90.31 183 ILE A CA 1
ATOM 1491 C C . ILE A 1 183 ? -3.457 -24.694 -5.862 1.00 90.31 183 ILE A C 1
ATOM 1493 O O . ILE A 1 183 ? -2.313 -24.235 -5.812 1.00 90.31 183 ILE A O 1
ATOM 1497 N N . SER A 1 184 ? -3.856 -25.517 -6.834 1.00 88.31 184 SER A N 1
ATOM 1498 C CA . SER A 1 184 ? -2.969 -25.952 -7.913 1.00 88.31 184 SER A CA 1
ATOM 1499 C C . SER A 1 184 ? -2.344 -24.762 -8.667 1.00 88.31 184 SER A C 1
ATOM 1501 O O . SER A 1 184 ? -3.047 -23.782 -8.940 1.00 88.31 184 SER A O 1
ATOM 1503 N N . PRO A 1 185 ? -1.049 -24.813 -9.034 1.00 84.88 185 PRO A N 1
ATOM 1504 C CA . PRO A 1 185 ? -0.335 -23.683 -9.637 1.00 84.88 185 PRO A CA 1
ATOM 1505 C C . PRO A 1 185 ? -1.017 -23.055 -10.863 1.00 84.88 185 PRO A C 1
ATOM 1507 O O . PRO A 1 185 ? -0.968 -21.835 -11.028 1.00 84.88 185 PRO A O 1
ATOM 1510 N N . GLU A 1 186 ? -1.676 -23.862 -11.692 1.00 85.75 186 GLU A N 1
ATOM 1511 C CA . GLU A 1 186 ? -2.429 -23.450 -12.882 1.00 85.75 186 GLU A CA 1
ATOM 1512 C C . GLU A 1 186 ? -3.637 -22.554 -12.566 1.00 85.75 186 GLU A C 1
ATOM 1514 O O . GLU A 1 186 ? -4.008 -21.711 -13.381 1.00 85.75 186 GLU A O 1
ATOM 1519 N N . ASN A 1 187 ? -4.199 -22.672 -11.360 1.00 85.69 187 ASN A N 1
ATOM 1520 C CA . ASN A 1 187 ? -5.349 -21.894 -10.899 1.00 85.69 187 ASN A CA 1
ATOM 1521 C C . ASN A 1 187 ? -4.945 -20.700 -10.016 1.00 85.69 187 ASN A C 1
ATOM 1523 O O . ASN A 1 187 ? -5.791 -19.883 -9.646 1.00 85.69 187 ASN A O 1
ATOM 1527 N N . GLN A 1 188 ? -3.654 -20.547 -9.698 1.00 89.25 188 GLN A N 1
ATOM 1528 C CA . GLN A 1 188 ? -3.129 -19.425 -8.915 1.00 89.25 188 GLN A CA 1
ATOM 1529 C C . GLN A 1 188 ? -2.969 -18.151 -9.765 1.00 89.25 188 GLN A C 1
ATOM 1531 O O . GLN A 1 188 ? -1.864 -17.622 -9.936 1.00 89.25 188 GLN A O 1
ATOM 1536 N N . THR A 1 189 ? -4.068 -17.641 -10.312 1.00 92.75 189 THR A N 1
ATOM 1537 C CA . THR A 1 189 ? -4.082 -16.412 -11.122 1.00 92.75 189 THR A CA 1
ATOM 1538 C C . THR A 1 189 ? -3.972 -15.154 -10.252 1.00 92.75 189 THR A C 1
ATOM 1540 O O . THR A 1 189 ? -4.345 -15.159 -9.078 1.00 92.75 189 THR A O 1
ATOM 1543 N N . LEU A 1 190 ? -3.483 -14.041 -10.811 1.00 91.38 190 LEU A N 1
ATOM 1544 C CA . LEU A 1 190 ? -3.503 -12.753 -10.106 1.00 91.38 190 LEU A CA 1
ATOM 1545 C C . LEU A 1 190 ? -4.926 -12.331 -9.699 1.00 91.38 190 LEU A C 1
ATOM 1547 O O . LEU A 1 190 ? -5.109 -11.818 -8.600 1.00 91.38 190 LEU A O 1
ATOM 1551 N N . GLY A 1 191 ? -5.925 -12.572 -10.556 1.00 92.00 191 GLY A N 1
ATOM 1552 C CA . GLY A 1 191 ? -7.331 -12.288 -10.250 1.00 92.00 191 GLY A CA 1
ATOM 1553 C C . GLY A 1 191 ? -7.820 -13.063 -9.026 1.00 92.00 191 GLY A C 1
ATOM 1554 O O . GLY A 1 191 ? -8.266 -12.456 -8.058 1.00 92.00 191 GLY A O 1
ATOM 1555 N N . GLY A 1 192 ? -7.603 -14.382 -9.005 1.00 91.81 192 GLY A N 1
ATOM 1556 C CA . GLY A 1 192 ? -8.012 -15.224 -7.877 1.00 91.81 192 GLY A CA 1
ATOM 1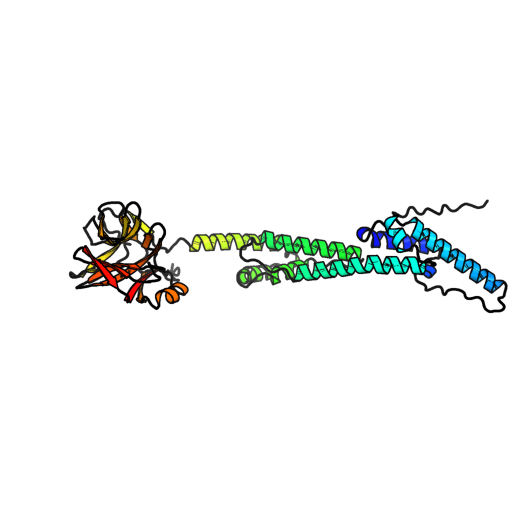557 C C . GLY A 1 192 ? -7.328 -14.853 -6.557 1.00 91.81 192 GLY A C 1
ATOM 1558 O O . GLY A 1 192 ? -7.943 -14.947 -5.494 1.00 91.81 192 GLY A O 1
ATOM 1559 N N . LEU A 1 193 ? -6.073 -14.386 -6.609 1.00 93.56 193 LEU A N 1
ATOM 1560 C CA . LEU A 1 193 ? -5.379 -13.876 -5.425 1.00 93.56 193 LEU A CA 1
ATOM 1561 C C . LEU A 1 193 ? -6.091 -12.637 -4.872 1.00 93.56 193 LEU A C 1
ATOM 1563 O O . LEU A 1 193 ? -6.325 -12.535 -3.670 1.00 93.56 193 LEU A O 1
ATOM 1567 N N . ILE A 1 194 ? -6.433 -11.697 -5.750 1.00 93.56 194 ILE A N 1
ATOM 1568 C CA . ILE A 1 194 ? -7.083 -10.437 -5.379 1.00 93.56 194 ILE A CA 1
ATOM 1569 C C . ILE A 1 194 ? -8.462 -10.698 -4.792 1.00 93.56 194 ILE A C 1
ATOM 1571 O O . ILE A 1 194 ? -8.777 -10.149 -3.737 1.00 93.56 194 ILE A O 1
ATOM 1575 N N . ASP A 1 195 ? -9.235 -11.580 -5.417 1.00 93.12 195 ASP A N 1
ATOM 1576 C CA . ASP A 1 195 ? -10.569 -11.940 -4.949 1.00 93.12 195 ASP A CA 1
ATOM 1577 C C . ASP A 1 195 ? -10.517 -12.545 -3.544 1.00 93.12 195 ASP A C 1
ATOM 1579 O O . ASP A 1 195 ? -11.255 -12.103 -2.662 1.00 93.12 195 ASP A O 1
ATOM 1583 N N . LYS A 1 196 ? -9.579 -13.469 -3.280 1.00 93.00 196 LYS A N 1
ATOM 1584 C CA . LYS A 1 196 ? -9.385 -14.023 -1.929 1.00 93.00 196 LYS A CA 1
ATOM 1585 C C . LYS A 1 196 ? -8.994 -12.966 -0.903 1.00 93.00 196 LYS A C 1
ATOM 1587 O O . LYS A 1 196 ? -9.463 -13.014 0.232 1.00 93.00 196 LYS A O 1
ATOM 1592 N N . LEU A 1 197 ? -8.120 -12.033 -1.272 1.00 94.25 197 LEU A N 1
ATOM 1593 C CA . LEU A 1 197 ? -7.684 -10.968 -0.372 1.00 94.25 197 LEU A CA 1
ATOM 1594 C C . LEU A 1 197 ? -8.828 -9.999 -0.036 1.00 94.25 197 LEU A C 1
ATOM 1596 O O . LEU A 1 197 ? -8.969 -9.606 1.122 1.00 94.25 197 LEU A O 1
ATOM 1600 N N . ILE A 1 198 ? -9.657 -9.644 -1.023 1.00 92.31 198 ILE A N 1
ATOM 1601 C CA . ILE A 1 198 ? -10.856 -8.814 -0.836 1.00 92.31 198 ILE A CA 1
ATOM 1602 C C . ILE A 1 198 ? -11.903 -9.560 -0.005 1.00 92.31 198 ILE A C 1
ATOM 1604 O O . ILE A 1 198 ? -12.504 -8.985 0.903 1.00 92.31 198 ILE A O 1
ATOM 1608 N N . GLU A 1 199 ? -12.125 -10.844 -0.288 1.00 92.81 199 GLU A N 1
ATOM 1609 C CA . GLU A 1 199 ? -13.040 -11.683 0.480 1.00 92.81 199 GLU A CA 1
ATOM 1610 C C . GLU A 1 199 ? -12.614 -11.772 1.944 1.00 92.81 199 GLU A C 1
ATOM 1612 O O . GLU A 1 199 ? -13.455 -11.604 2.827 1.00 92.81 199 GLU A O 1
ATOM 1617 N N . PHE A 1 200 ? -11.321 -11.977 2.199 1.00 91.25 200 PHE A N 1
ATOM 1618 C CA . PHE A 1 200 ? -10.782 -11.966 3.549 1.00 91.25 200 PHE A CA 1
ATOM 1619 C C . PHE A 1 200 ? -10.963 -10.608 4.223 1.00 91.25 200 PHE A C 1
ATOM 1621 O O . PHE A 1 200 ? -11.446 -10.581 5.342 1.00 91.25 200 PHE A O 1
ATOM 1628 N N . GLU A 1 201 ? -10.639 -9.487 3.569 1.00 90.31 201 GLU A N 1
ATOM 1629 C CA . GLU A 1 201 ? -10.826 -8.152 4.163 1.00 90.31 201 GLU A CA 1
ATOM 1630 C C . GLU A 1 201 ? -12.293 -7.898 4.530 1.00 90.31 201 GLU A C 1
ATOM 1632 O O . GLU A 1 201 ? -12.577 -7.398 5.613 1.00 90.31 201 GLU A O 1
ATOM 1637 N N . ARG A 1 202 ? -13.233 -8.311 3.676 1.00 89.00 202 ARG A N 1
ATOM 1638 C CA . ARG A 1 202 ? -14.670 -8.228 3.961 1.00 89.00 202 ARG A CA 1
ATOM 1639 C C . ARG A 1 202 ? -15.074 -9.107 5.145 1.00 89.00 202 ARG A C 1
ATOM 1641 O O . ARG A 1 202 ? -15.787 -8.618 6.010 1.00 89.00 202 ARG A O 1
ATOM 1648 N N . LYS A 1 203 ? -14.626 -10.368 5.183 1.00 87.25 203 LYS A N 1
ATOM 1649 C CA . LYS A 1 203 ? -14.910 -11.309 6.282 1.00 87.25 203 LYS A CA 1
ATOM 1650 C C . LYS A 1 203 ? -14.287 -10.859 7.595 1.00 87.25 203 LYS A C 1
ATOM 1652 O O . LYS A 1 203 ? -14.917 -10.980 8.632 1.00 87.25 203 LYS A O 1
ATOM 1657 N N . TYR A 1 204 ? -13.065 -10.345 7.539 1.00 82.00 204 TYR A N 1
ATOM 1658 C CA . TYR A 1 204 ? -12.345 -9.829 8.690 1.00 82.00 204 TYR A CA 1
ATOM 1659 C C . TYR A 1 204 ? -13.025 -8.576 9.217 1.00 82.00 204 TYR A C 1
ATOM 1661 O O . TYR A 1 204 ? -13.268 -8.499 10.404 1.00 82.00 204 TYR A O 1
ATOM 1669 N N . LYS A 1 205 ? -13.425 -7.646 8.344 1.00 75.81 205 LYS A N 1
ATOM 1670 C CA . LYS A 1 205 ? -14.154 -6.444 8.749 1.00 75.81 205 LYS A CA 1
ATOM 1671 C C . LYS A 1 205 ? -15.544 -6.767 9.295 1.00 75.81 205 LYS A C 1
ATOM 1673 O O . LYS A 1 205 ? -15.928 -6.206 10.305 1.00 75.81 205 LYS A O 1
ATOM 1678 N N . SER A 1 206 ? -16.266 -7.713 8.687 1.00 72.38 206 SER A N 1
ATOM 1679 C CA . SER A 1 206 ? -17.540 -8.181 9.239 1.00 72.38 206 SER A CA 1
ATOM 1680 C C . SER A 1 206 ? -17.356 -8.949 10.540 1.00 72.38 206 SER A C 1
ATOM 1682 O O . SER A 1 206 ? -18.229 -8.881 11.383 1.00 72.38 206 SER A O 1
ATOM 1684 N N . ALA A 1 207 ? -16.256 -9.689 10.704 1.00 64.19 207 ALA A N 1
ATOM 1685 C CA . ALA A 1 207 ? -15.933 -10.373 11.949 1.00 64.19 207 ALA A CA 1
ATOM 1686 C C . ALA A 1 207 ? -15.480 -9.383 13.020 1.00 64.19 207 ALA A C 1
ATOM 1688 O O . ALA A 1 207 ? -15.866 -9.573 14.148 1.00 64.19 207 ALA A O 1
ATOM 1689 N N . GLU A 1 208 ? -14.746 -8.325 12.680 1.00 63.75 208 GLU A N 1
ATOM 1690 C CA . GLU A 1 208 ? -14.334 -7.239 13.576 1.00 63.75 208 GLU A CA 1
ATOM 1691 C C . GLU A 1 208 ? -15.557 -6.421 14.023 1.00 63.75 208 GLU A C 1
ATOM 1693 O O . GLU A 1 208 ? -15.753 -6.186 15.210 1.00 63.75 208 GLU A O 1
ATOM 1698 N N . GLU A 1 209 ? -16.451 -6.086 13.089 1.00 54.75 209 GLU A N 1
ATOM 1699 C CA . GLU A 1 209 ? -17.738 -5.436 13.367 1.00 54.75 209 GLU A CA 1
ATOM 1700 C C . GLU A 1 209 ? -18.725 -6.373 14.097 1.00 54.75 209 GLU A C 1
ATOM 1702 O O . GLU A 1 209 ? -19.507 -5.899 14.916 1.00 54.75 209 GLU A O 1
ATOM 1707 N N . ALA A 1 210 ? -18.678 -7.692 13.864 1.00 50.16 210 ALA A N 1
ATOM 1708 C CA . ALA A 1 210 ? -19.492 -8.682 14.584 1.00 50.16 210 ALA A CA 1
ATOM 1709 C C . ALA A 1 210 ? -18.896 -9.074 15.946 1.00 50.16 210 ALA A C 1
ATOM 1711 O O . ALA A 1 210 ? -19.645 -9.362 16.869 1.00 50.16 210 ALA A O 1
ATOM 1712 N N . THR A 1 211 ? -17.574 -9.024 16.133 1.00 44.47 211 THR A N 1
ATOM 1713 C CA . THR A 1 211 ? -16.934 -9.171 17.453 1.00 44.47 211 THR A CA 1
ATOM 1714 C C . THR A 1 211 ? -17.221 -7.977 18.351 1.00 44.47 211 THR A C 1
ATOM 1716 O O . THR A 1 211 ? -17.098 -8.094 19.563 1.00 44.47 211 THR A O 1
ATOM 1719 N N . VAL A 1 212 ? -17.658 -6.853 17.774 1.00 46.31 212 VAL A N 1
ATOM 1720 C CA . VAL A 1 212 ? -18.166 -5.699 18.524 1.00 46.31 212 VAL A CA 1
ATOM 1721 C C . VAL A 1 212 ? -19.613 -5.912 19.004 1.00 46.31 212 VAL A C 1
ATOM 1723 O O . VAL A 1 212 ? -20.082 -5.135 19.826 1.00 46.31 212 VAL A O 1
ATOM 1726 N N . VAL A 1 213 ? -20.324 -6.979 18.605 1.00 48.84 213 VAL A N 1
ATOM 1727 C CA . VAL A 1 213 ? -21.629 -7.324 19.200 1.00 48.84 213 VAL A CA 1
ATOM 1728 C C . VAL A 1 213 ? -21.882 -8.839 19.177 1.00 48.84 213 VAL A C 1
ATOM 1730 O O . VAL A 1 213 ? -22.466 -9.329 18.220 1.00 48.84 213 VAL A O 1
ATOM 1733 N N . GLU A 1 214 ? -21.498 -9.550 20.249 1.00 48.56 214 GLU A N 1
ATOM 1734 C CA . GLU A 1 214 ? -22.384 -10.468 21.010 1.00 48.56 214 GLU A CA 1
ATOM 1735 C C . GLU A 1 214 ? -21.699 -10.967 22.310 1.00 48.56 214 GLU A C 1
ATOM 1737 O O . GLU A 1 214 ? -21.419 -12.149 22.467 1.00 48.56 214 GLU A O 1
ATOM 1742 N N . CYS A 1 215 ? -21.344 -10.038 23.214 1.00 49.88 215 CYS A N 1
ATOM 1743 C CA . CYS A 1 215 ? -21.096 -10.254 24.661 1.00 49.88 215 CYS A CA 1
ATOM 1744 C C . CYS A 1 215 ? -20.779 -8.922 25.392 1.00 49.88 215 CYS A C 1
ATOM 1746 O O . CYS A 1 215 ? -20.030 -8.906 26.369 1.00 49.88 215 CYS A O 1
ATOM 1748 N N . ASP A 1 216 ? -21.312 -7.791 24.914 1.00 70.00 216 ASP A N 1
ATOM 1749 C CA . ASP A 1 216 ? -21.091 -6.474 25.533 1.00 70.00 216 ASP A CA 1
ATOM 1750 C C . ASP A 1 216 ? -22.264 -6.083 26.455 1.00 70.00 216 ASP A C 1
ATOM 1752 O O . ASP A 1 216 ? -23.377 -6.605 26.323 1.00 70.00 216 ASP A O 1
ATOM 1756 N N . TYR A 1 217 ? -22.020 -5.187 27.414 1.00 88.19 217 TYR A N 1
ATOM 1757 C CA . TYR A 1 217 ? -23.075 -4.620 28.258 1.00 88.19 217 TYR A CA 1
ATOM 1758 C C . TYR A 1 217 ? -23.975 -3.672 27.468 1.00 88.19 217 TYR A C 1
ATOM 1760 O O . TYR A 1 217 ? -23.598 -3.091 26.453 1.00 88.19 217 TYR A O 1
ATOM 1768 N N . TYR A 1 218 ? -25.171 -3.430 27.991 1.00 91.75 218 TYR A N 1
ATOM 1769 C CA . TYR A 1 218 ? -26.081 -2.426 27.463 1.00 91.75 218 TYR A CA 1
ATOM 1770 C C . TYR A 1 218 ? -26.783 -1.662 28.586 1.00 91.75 218 TYR A C 1
ATOM 1772 O O . TYR A 1 218 ? -26.858 -2.096 29.735 1.00 91.75 218 TYR A O 1
ATOM 1780 N N . TRP A 1 219 ? -27.307 -0.487 28.244 1.00 94.00 219 TRP A N 1
ATOM 1781 C CA . TRP A 1 219 ? -28.025 0.374 29.177 1.00 94.00 219 TRP A CA 1
ATOM 1782 C C . TRP A 1 219 ? -29.523 0.347 28.891 1.00 94.00 219 TRP A C 1
ATOM 1784 O O . TRP A 1 219 ? -29.985 0.881 27.879 1.00 94.00 219 TRP A O 1
ATOM 1794 N N . ARG A 1 220 ? -30.291 -0.235 29.807 1.00 94.44 220 ARG A N 1
ATOM 1795 C CA . ARG A 1 220 ? -31.749 -0.355 29.711 1.00 94.44 220 ARG A CA 1
ATOM 1796 C C . ARG A 1 220 ? -32.434 0.777 30.465 1.00 94.44 220 ARG A C 1
ATOM 1798 O O . ARG A 1 220 ? -31.955 1.170 31.520 1.00 94.44 220 ARG A O 1
ATOM 1805 N N . ASP A 1 221 ? -33.551 1.301 29.961 1.00 95.19 221 ASP A N 1
ATOM 1806 C CA . ASP A 1 221 ? -34.355 2.264 30.726 1.00 95.19 221 ASP A CA 1
ATOM 1807 C C . ASP A 1 221 ? -34.787 1.670 32.069 1.00 95.19 221 ASP A C 1
ATOM 1809 O O . ASP A 1 221 ? -35.259 0.535 32.133 1.00 95.19 221 ASP A O 1
ATOM 1813 N N . TYR A 1 222 ? -34.599 2.443 33.137 1.00 94.94 222 TYR A N 1
ATOM 1814 C CA . TYR A 1 222 ? -34.947 2.039 34.489 1.00 94.94 222 TYR A CA 1
ATOM 1815 C C . TYR A 1 222 ? -36.271 2.679 34.901 1.00 94.94 222 TYR A C 1
ATOM 1817 O O . TYR A 1 222 ? -36.389 3.899 35.020 1.00 94.94 222 TYR A O 1
ATOM 1825 N N . ASP A 1 223 ? -37.268 1.836 35.138 1.00 90.06 223 ASP A N 1
ATOM 1826 C CA . ASP A 1 223 ? -38.627 2.214 35.528 1.00 90.06 223 ASP A CA 1
ATOM 1827 C C . ASP A 1 223 ? -38.953 1.865 36.994 1.00 90.06 223 ASP A C 1
ATOM 1829 O O . ASP A 1 223 ? -40.078 2.098 37.458 1.00 90.06 223 ASP A O 1
ATOM 1833 N N . GLY A 1 224 ? -37.966 1.351 37.737 1.00 90.62 224 GLY A N 1
ATOM 1834 C CA . GLY A 1 224 ? -38.094 0.862 39.111 1.00 90.62 224 GLY A CA 1
ATOM 1835 C C . GLY A 1 224 ? -37.956 -0.652 39.260 1.00 90.62 224 GLY A C 1
ATOM 1836 O O . GLY A 1 224 ? -37.731 -1.117 40.381 1.00 90.62 224 GLY A O 1
ATOM 1837 N N . GLU A 1 225 ? -38.073 -1.404 38.165 1.00 92.06 225 GLU A N 1
ATOM 1838 C CA . GLU A 1 225 ? -37.866 -2.851 38.152 1.00 92.06 225 GLU A CA 1
ATOM 1839 C C . GLU A 1 225 ? -36.400 -3.189 37.869 1.00 92.06 225 GLU A C 1
ATOM 1841 O O . GLU A 1 225 ? -35.714 -2.502 37.112 1.00 92.06 225 GLU A O 1
ATOM 1846 N N . ILE A 1 226 ? -35.906 -4.255 38.499 1.00 95.31 226 ILE A N 1
ATOM 1847 C CA . ILE A 1 226 ? -34.527 -4.720 38.331 1.00 95.31 226 ILE A CA 1
ATOM 1848 C C . ILE A 1 226 ? -34.524 -5.901 37.349 1.00 95.31 226 ILE A C 1
ATOM 1850 O O . ILE A 1 226 ? -35.059 -6.956 37.700 1.00 95.31 226 ILE A O 1
ATOM 1854 N N . PRO A 1 227 ? -33.930 -5.755 36.149 1.00 93.88 227 PRO A N 1
ATOM 1855 C CA . PRO A 1 227 ? -33.739 -6.860 35.214 1.00 93.88 227 PRO A CA 1
ATOM 1856 C C . PRO A 1 227 ? -32.914 -8.005 35.815 1.00 93.88 227 PRO A C 1
ATOM 1858 O O . PRO A 1 227 ? -32.069 -7.787 36.683 1.00 93.88 227 PRO A O 1
ATOM 1861 N N . GLU A 1 228 ? -33.136 -9.228 35.336 1.00 92.25 228 GLU A N 1
ATOM 1862 C CA . GLU A 1 228 ? -32.399 -10.416 35.795 1.00 92.25 228 GLU A CA 1
ATOM 1863 C C . GLU A 1 228 ? -30.900 -10.332 35.475 1.00 92.25 228 GLU A C 1
ATOM 1865 O O . GLU A 1 228 ? -30.067 -10.738 36.282 1.00 92.25 228 GLU A O 1
ATOM 1870 N N . ASP A 1 229 ? -30.569 -9.723 34.339 1.00 92.56 229 ASP A N 1
ATOM 1871 C CA . ASP A 1 229 ? -29.216 -9.496 33.837 1.00 92.56 229 ASP A CA 1
ATOM 1872 C C . ASP A 1 229 ? -28.614 -8.154 34.296 1.00 92.56 229 ASP A C 1
ATOM 1874 O O . ASP A 1 229 ? -27.626 -7.683 33.733 1.00 92.56 229 ASP A O 1
ATOM 1878 N N . ALA A 1 230 ? -29.204 -7.500 35.303 1.00 95.12 230 ALA A N 1
ATOM 1879 C CA . ALA A 1 230 ? -28.673 -6.255 35.846 1.00 95.12 230 ALA A CA 1
ATOM 1880 C C . ALA A 1 230 ? -27.337 -6.477 36.574 1.00 95.12 230 ALA A C 1
ATOM 1882 O O . ALA A 1 230 ? -27.223 -7.323 37.467 1.00 95.12 230 ALA A O 1
ATOM 1883 N N . VAL A 1 231 ? -26.340 -5.649 36.256 1.00 95.44 231 VAL A N 1
ATOM 1884 C CA . VAL A 1 231 ? -24.997 -5.750 36.839 1.00 95.44 231 VAL A CA 1
ATOM 1885 C C . VAL A 1 231 ? -25.013 -5.296 38.299 1.00 95.44 231 VAL A C 1
ATOM 1887 O O . VAL A 1 231 ? -25.356 -4.154 38.629 1.00 95.44 231 VAL A O 1
ATOM 1890 N N . VAL A 1 232 ? -24.620 -6.208 39.190 1.00 96.06 232 VAL A N 1
ATOM 1891 C CA . VAL A 1 232 ? -24.564 -5.974 40.636 1.00 96.06 232 VAL A CA 1
ATOM 1892 C C . VAL A 1 232 ? -23.280 -5.226 40.984 1.00 96.06 232 VAL A C 1
ATOM 1894 O O . VAL A 1 232 ? -22.169 -5.714 40.780 1.00 96.06 232 VAL A O 1
ATOM 1897 N N . ALA A 1 233 ? -23.429 -4.042 41.568 1.00 96.19 233 ALA A N 1
ATOM 1898 C CA . ALA A 1 233 ? -22.308 -3.232 42.024 1.00 96.19 233 ALA A CA 1
ATOM 1899 C C . ALA A 1 233 ? -21.764 -3.662 43.391 1.00 96.19 233 ALA A C 1
ATOM 1901 O O . ALA A 1 233 ? -20.616 -3.375 43.720 1.00 96.19 233 ALA A O 1
ATOM 1902 N N . GLY A 1 234 ? -22.578 -4.346 44.193 1.00 94.75 234 GLY A N 1
ATOM 1903 C CA . GLY A 1 234 ? -22.226 -4.826 45.524 1.00 94.75 234 GLY A CA 1
ATOM 1904 C C . GLY A 1 234 ? -23.459 -4.927 46.414 1.00 94.75 234 GLY A C 1
ATOM 1905 O O . GLY A 1 234 ? -24.569 -5.148 45.925 1.00 94.75 234 GLY A O 1
ATOM 1906 N N . HIS A 1 235 ? -23.259 -4.747 47.718 1.00 94.44 235 HIS A N 1
ATOM 1907 C CA . HIS A 1 235 ? -24.322 -4.810 48.715 1.00 94.44 235 HIS A CA 1
ATOM 1908 C C . HIS A 1 235 ? -24.345 -3.547 49.581 1.00 94.44 235 HIS A C 1
ATOM 1910 O O . HIS A 1 235 ? -23.309 -2.910 49.797 1.00 94.44 235 HIS A O 1
ATOM 1916 N N . ASP A 1 236 ? -25.535 -3.181 50.050 1.00 90.56 236 ASP A N 1
ATOM 1917 C CA . ASP A 1 236 ? -25.725 -2.144 51.062 1.00 90.56 236 ASP A CA 1
ATOM 1918 C C . ASP A 1 236 ? -25.485 -2.684 52.488 1.00 90.56 236 ASP A C 1
ATOM 1920 O O . ASP A 1 236 ? -25.189 -3.864 52.686 1.00 90.56 236 ASP A O 1
ATOM 1924 N N . GLU A 1 237 ? -25.653 -1.817 53.490 1.00 88.94 237 GLU A N 1
ATOM 1925 C CA . GLU A 1 237 ? -25.499 -2.142 54.921 1.00 88.94 237 GLU A CA 1
ATOM 1926 C C . GLU A 1 237 ? -26.448 -3.227 55.444 1.00 88.94 237 GLU A C 1
ATOM 1928 O O . GLU A 1 237 ? -26.182 -3.836 56.478 1.00 88.94 237 GLU A O 1
ATOM 1933 N N . ASN A 1 238 ? -27.532 -3.506 54.719 1.00 90.75 238 ASN A N 1
ATOM 1934 C CA . ASN A 1 238 ? -28.507 -4.538 55.055 1.00 90.75 238 ASN A CA 1
ATOM 1935 C C . ASN A 1 238 ? -28.296 -5.820 54.229 1.00 90.75 238 ASN A C 1
ATOM 1937 O O . ASN A 1 238 ? -29.142 -6.716 54.256 1.00 90.75 238 ASN A O 1
ATOM 1941 N N . GLY A 1 239 ? -27.204 -5.908 53.461 1.00 90.62 239 GLY A N 1
ATOM 1942 C CA . GLY A 1 239 ? -26.919 -7.035 52.576 1.00 90.62 239 GLY A CA 1
ATOM 1943 C C . GLY A 1 239 ? -27.796 -7.076 51.320 1.00 90.62 239 GLY A C 1
ATOM 1944 O O . GLY A 1 239 ? -27.858 -8.105 50.647 1.00 90.62 239 GLY A O 1
ATOM 1945 N N . LYS A 1 240 ? -28.496 -5.988 50.976 1.00 93.06 240 LYS A N 1
ATOM 1946 C CA . LYS A 1 240 ? -29.318 -5.909 49.763 1.00 93.06 240 LYS A CA 1
ATOM 1947 C C . LYS A 1 240 ? -28.452 -5.528 48.567 1.00 93.06 240 LYS A C 1
ATOM 1949 O O . LYS A 1 240 ? -27.581 -4.671 48.670 1.00 93.06 240 LYS A O 1
ATOM 1954 N N . ARG A 1 241 ? -28.728 -6.128 47.406 1.00 94.88 241 ARG A N 1
ATOM 1955 C CA . ARG A 1 241 ? -28.011 -5.823 46.159 1.00 94.88 241 ARG A CA 1
ATOM 1956 C C . ARG A 1 241 ? -28.194 -4.365 45.728 1.00 94.88 241 ARG A C 1
ATOM 1958 O O . ARG A 1 241 ? -29.318 -3.847 45.697 1.00 94.88 241 ARG A O 1
ATOM 1965 N N . VAL A 1 242 ? -27.078 -3.768 45.332 1.00 95.44 242 VAL A N 1
ATOM 1966 C CA . VAL A 1 242 ? -26.946 -2.438 44.731 1.00 95.44 242 VAL A CA 1
ATOM 1967 C C . VAL A 1 242 ? -26.534 -2.608 43.269 1.00 95.44 242 VAL A C 1
ATOM 1969 O O . VAL A 1 242 ? -25.752 -3.506 42.963 1.00 95.44 242 VAL A O 1
ATOM 1972 N N . TYR A 1 243 ? -27.042 -1.764 42.371 1.00 96.88 243 TYR A N 1
ATOM 1973 C CA . TYR A 1 243 ? -26.818 -1.879 40.925 1.00 96.88 243 TYR A CA 1
ATOM 1974 C C . TYR A 1 243 ? -26.223 -0.600 40.346 1.00 96.88 243 TYR A C 1
ATOM 1976 O O . TYR A 1 243 ? -26.351 0.486 40.923 1.00 96.88 243 TYR A O 1
ATOM 1984 N N . VAL A 1 244 ? -25.588 -0.744 39.186 1.00 97.44 244 VAL A N 1
ATOM 1985 C CA . VAL A 1 244 ? -25.031 0.378 38.430 1.00 97.44 244 VAL A CA 1
ATOM 1986 C C . VAL A 1 244 ? -26.121 1.002 37.564 1.00 97.44 244 VAL A C 1
ATOM 1988 O O . VAL A 1 244 ? -26.756 0.324 36.756 1.00 97.44 244 VAL A O 1
ATOM 1991 N N . GLY A 1 245 ? -26.318 2.308 37.712 1.00 96.31 245 GLY A N 1
ATOM 1992 C CA . GLY A 1 245 ? -27.168 3.100 36.836 1.00 96.31 245 GLY A CA 1
ATOM 1993 C C . GLY A 1 245 ? -26.411 4.229 36.150 1.00 96.31 245 GLY A C 1
ATOM 1994 O O . GLY A 1 245 ? -25.282 4.554 36.514 1.00 96.31 245 GLY A O 1
ATOM 1995 N N . GLN A 1 246 ? -27.077 4.871 35.197 1.00 96.06 246 GLN A N 1
ATOM 1996 C CA . GLN A 1 246 ? -26.714 6.199 34.715 1.00 96.06 246 GLN A CA 1
ATOM 1997 C C . GLN A 1 246 ? -27.941 7.114 34.720 1.00 96.06 246 GLN A C 1
ATOM 1999 O O . GLN A 1 246 ? -29.056 6.669 34.446 1.00 96.06 246 GLN A O 1
ATOM 2004 N N . GLY A 1 247 ? -27.742 8.391 35.023 1.00 95.75 247 GLY A N 1
ATOM 2005 C CA . GLY A 1 247 ? -28.775 9.419 35.005 1.00 95.75 247 GLY A CA 1
ATOM 2006 C C . GLY A 1 247 ? -28.382 10.582 34.104 1.00 95.75 247 GLY A C 1
ATOM 2007 O O . GLY A 1 247 ? -27.211 10.953 34.031 1.00 95.75 247 GLY A O 1
ATOM 2008 N N . TYR A 1 248 ? -29.360 11.172 33.420 1.00 95.62 248 TYR A N 1
ATOM 2009 C CA . TYR A 1 248 ? -29.147 12.407 32.668 1.00 95.62 248 TYR A CA 1
ATOM 2010 C C . TYR A 1 248 ? -29.307 13.634 33.570 1.00 95.62 248 TYR A C 1
ATOM 2012 O O . TYR A 1 248 ? -30.387 13.873 34.118 1.00 95.62 248 TYR A O 1
ATOM 2020 N N . VAL A 1 249 ? -28.265 14.460 33.662 1.00 94.38 249 VAL A N 1
ATOM 2021 C CA . VAL A 1 249 ? -28.333 15.780 34.297 1.00 94.38 249 VAL A CA 1
ATOM 2022 C C . VAL A 1 249 ? -28.401 16.838 33.199 1.00 94.38 249 VAL A C 1
ATOM 2024 O O . VAL A 1 249 ? -27.495 16.981 32.375 1.00 94.38 249 VAL A O 1
ATOM 2027 N N . ARG A 1 250 ? -29.506 17.592 33.176 1.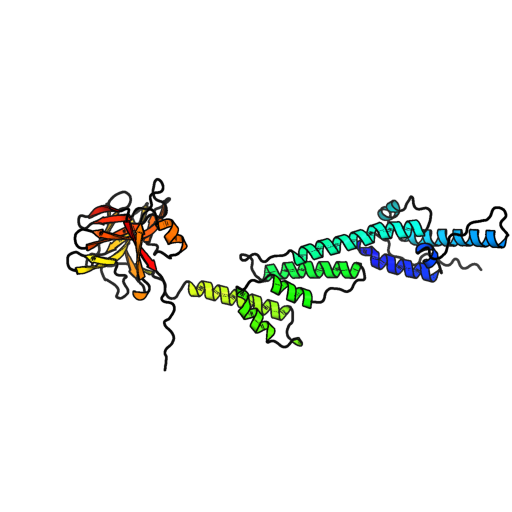00 91.12 250 ARG A N 1
ATOM 2028 C CA . ARG A 1 250 ? -29.803 18.569 32.120 1.00 91.12 250 ARG A CA 1
ATOM 2029 C C . ARG A 1 250 ? -28.664 19.579 31.945 1.00 91.12 250 ARG A C 1
ATOM 2031 O O . ARG A 1 250 ? -28.266 20.228 32.909 1.00 91.12 250 ARG A O 1
ATOM 2038 N N . ASN A 1 251 ? -28.227 19.759 30.695 1.00 89.00 251 ASN A N 1
ATOM 2039 C CA . ASN A 1 251 ? -27.126 20.649 30.289 1.00 89.00 251 ASN A CA 1
ATOM 2040 C C . ASN A 1 251 ? -25.763 20.317 30.931 1.00 89.00 251 ASN A C 1
ATOM 2042 O O . ASN A 1 251 ? -24.916 21.205 31.030 1.00 89.00 251 ASN A O 1
ATOM 2046 N N . LYS A 1 252 ? -25.580 19.091 31.437 1.00 90.44 252 LYS A N 1
ATOM 2047 C CA . LYS A 1 252 ? -24.304 18.639 32.001 1.00 90.44 252 LYS A CA 1
ATOM 2048 C C . LYS A 1 252 ? -23.841 17.302 31.430 1.00 90.44 252 LYS A C 1
ATOM 2050 O O . LYS A 1 252 ? -22.645 17.141 31.229 1.00 90.44 252 LYS A O 1
ATOM 2055 N N . GLY A 1 253 ? -24.751 16.362 31.171 1.00 92.25 253 GLY A N 1
ATOM 2056 C CA . GLY A 1 253 ? -24.424 15.099 30.503 1.00 92.25 253 GLY A CA 1
ATOM 2057 C C . GLY A 1 253 ? -25.033 13.871 31.177 1.00 92.25 253 GLY A C 1
ATOM 2058 O O . GLY A 1 253 ? -26.051 13.959 31.870 1.00 92.25 253 GLY A O 1
ATOM 2059 N N . MET A 1 254 ? -24.408 12.716 30.947 1.00 93.31 254 MET A N 1
ATOM 2060 C CA . MET A 1 254 ? -24.801 11.414 31.498 1.00 93.31 254 MET A CA 1
ATOM 2061 C C . MET A 1 254 ? -23.827 10.996 32.593 1.00 93.31 254 MET A C 1
ATOM 2063 O O . MET A 1 254 ? -22.616 11.005 32.382 1.00 93.31 254 MET A O 1
ATOM 2067 N N . ILE A 1 255 ? -24.334 10.588 33.750 1.00 94.44 255 ILE A N 1
ATOM 2068 C CA . ILE A 1 255 ? -23.489 10.269 34.900 1.00 94.44 255 ILE A CA 1
ATOM 2069 C C . ILE A 1 255 ? -23.868 8.959 35.565 1.00 94.44 255 ILE A C 1
ATOM 2071 O O . ILE A 1 255 ? -25.047 8.657 35.715 1.00 94.44 255 ILE A O 1
ATOM 2075 N N . VAL A 1 256 ? -22.852 8.228 36.022 1.00 96.25 256 VAL A N 1
ATOM 2076 C CA . VAL A 1 256 ? -22.997 7.021 36.835 1.00 96.25 256 VAL A CA 1
ATOM 2077 C C . VAL A 1 256 ? -23.707 7.333 38.149 1.00 96.25 256 VAL A C 1
ATOM 2079 O O . VAL A 1 256 ? -23.356 8.282 38.850 1.00 96.25 256 VAL A O 1
ATOM 2082 N N . VAL A 1 257 ? -24.677 6.499 38.501 1.00 95.94 257 VAL A N 1
ATOM 2083 C CA . VAL A 1 257 ? -25.453 6.599 39.737 1.00 95.94 257 VAL A CA 1
ATOM 2084 C C . VAL A 1 257 ? -25.617 5.234 40.385 1.00 95.94 257 VAL A C 1
ATOM 2086 O O . VAL A 1 257 ? -25.567 4.190 39.733 1.00 95.94 257 VAL A O 1
ATOM 2089 N N . GLN A 1 258 ? -25.866 5.254 41.686 1.00 96.00 258 GLN A N 1
ATOM 2090 C CA . GLN A 1 258 ? -26.237 4.068 42.433 1.00 96.00 258 GLN A CA 1
ATOM 2091 C C . GLN A 1 258 ? -27.745 3.812 42.336 1.00 96.00 258 GLN A C 1
ATOM 2093 O O . GLN A 1 258 ? -28.543 4.669 42.720 1.00 96.00 258 GLN A O 1
ATOM 2098 N N . ILE A 1 259 ? -28.140 2.613 41.901 1.00 96.00 259 ILE A N 1
ATOM 2099 C CA . ILE A 1 259 ? -29.535 2.161 41.947 1.00 96.00 259 ILE A CA 1
ATOM 2100 C C . ILE A 1 259 ? -29.722 1.225 43.140 1.00 96.00 259 ILE A C 1
ATOM 2102 O O . ILE A 1 259 ? -29.110 0.158 43.236 1.00 96.00 259 ILE A O 1
ATOM 2106 N N . ASN A 1 260 ? -30.623 1.613 44.040 1.00 91.75 260 ASN A N 1
ATOM 2107 C CA . ASN A 1 260 ? -31.060 0.779 45.151 1.00 91.75 260 ASN A CA 1
ATOM 2108 C C . ASN A 1 260 ? -32.390 0.108 44.786 1.00 91.75 260 ASN A C 1
ATOM 2110 O O . ASN A 1 260 ? -33.331 0.769 44.347 1.00 91.75 260 ASN A O 1
ATOM 2114 N N . SER A 1 261 ? -32.498 -1.205 45.006 1.00 83.06 261 SER A N 1
ATOM 2115 C CA . SER A 1 261 ? -33.714 -1.969 44.684 1.00 83.06 261 SER A CA 1
ATOM 2116 C C . SER A 1 261 ? -34.985 -1.329 45.254 1.00 83.06 261 SER A C 1
ATOM 2118 O O . SER A 1 261 ? -35.047 -1.064 46.461 1.00 83.06 261 SER A O 1
ATOM 2120 N N . ARG A 1 262 ? -36.029 -1.219 44.420 1.00 77.69 262 ARG A N 1
ATOM 2121 C CA . ARG A 1 262 ? -37.353 -0.638 44.730 1.00 77.69 262 ARG A CA 1
ATOM 2122 C C . ARG A 1 262 ? -37.381 0.884 44.945 1.00 77.69 262 ARG A C 1
ATOM 2124 O O . ARG A 1 262 ? -38.396 1.394 45.412 1.00 77.69 262 ARG A O 1
ATOM 2131 N N . LYS A 1 263 ? -36.312 1.611 44.608 1.00 85.31 263 LYS A N 1
ATOM 2132 C CA . LYS A 1 263 ? -36.338 3.078 44.479 1.00 85.31 263 LYS A CA 1
ATOM 2133 C C . LYS A 1 263 ? -36.329 3.456 43.004 1.00 85.31 263 LYS A C 1
ATOM 2135 O O . LYS A 1 263 ? -35.554 2.880 42.248 1.00 85.31 263 LYS A O 1
ATOM 2140 N N . LYS A 1 264 ? -37.193 4.386 42.592 1.00 87.44 264 LYS A N 1
ATOM 2141 C CA . LYS A 1 264 ? -37.242 4.884 41.201 1.00 87.44 264 LYS A CA 1
ATOM 2142 C C . LYS A 1 264 ? -36.357 6.104 40.979 1.00 87.44 264 LYS A C 1
ATOM 2144 O O . LYS A 1 264 ? -36.101 6.469 39.841 1.00 87.44 264 LYS A O 1
ATOM 2149 N N . ASP A 1 265 ? -35.921 6.725 42.062 1.00 92.38 265 ASP A N 1
ATOM 2150 C CA . ASP A 1 265 ? -35.090 7.907 42.070 1.00 92.38 265 ASP A CA 1
ATOM 2151 C C . ASP A 1 265 ? -33.639 7.578 42.424 1.00 92.38 265 ASP A C 1
ATOM 2153 O O . ASP A 1 265 ? -33.323 6.557 43.044 1.00 92.38 265 ASP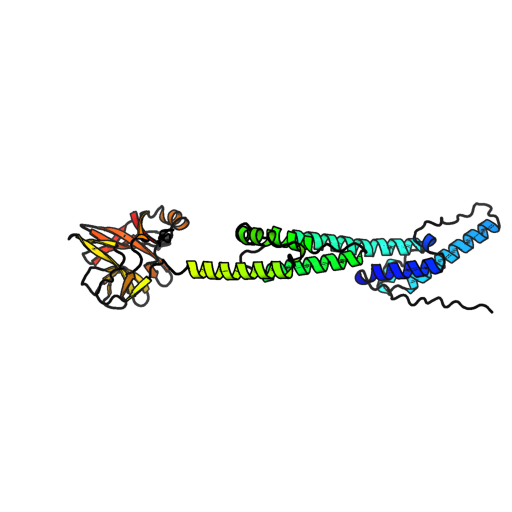 A O 1
ATOM 2157 N N . VAL A 1 266 ? -32.744 8.459 41.994 1.00 95.50 266 VAL A N 1
ATOM 2158 C CA . VAL A 1 266 ? -31.299 8.348 42.197 1.00 95.50 266 VAL A CA 1
ATOM 2159 C C . VAL A 1 266 ? -30.709 9.720 42.501 1.00 95.50 266 VAL A C 1
ATOM 2161 O O . VAL A 1 266 ? -31.301 10.757 42.192 1.00 95.50 266 VAL A O 1
ATOM 2164 N N . TYR A 1 267 ? -29.516 9.722 43.086 1.00 95.50 267 TYR A N 1
ATOM 2165 C CA . TYR A 1 267 ? -28.746 10.933 43.339 1.00 95.50 267 TYR A CA 1
ATOM 2166 C C . TYR A 1 267 ? -27.456 10.904 42.524 1.00 95.50 267 TYR A C 1
ATOM 2168 O O . TYR A 1 267 ? -26.771 9.883 42.465 1.00 95.50 267 TYR A O 1
ATOM 2176 N N . ALA A 1 268 ? -27.141 12.027 41.885 1.00 94.44 268 ALA A N 1
ATOM 2177 C CA . ALA A 1 268 ? -26.046 12.157 40.933 1.00 94.44 268 ALA A CA 1
ATOM 2178 C C . ALA A 1 268 ? -25.140 13.342 41.290 1.00 94.44 268 ALA A C 1
ATOM 2180 O O . ALA A 1 268 ? -25.604 14.481 41.313 1.00 94.44 268 ALA A O 1
ATOM 2181 N N . GLU A 1 269 ? -23.847 13.110 41.526 1.00 92.12 269 GLU A N 1
ATOM 2182 C CA . GLU A 1 269 ? -22.880 14.191 41.777 1.00 92.12 269 GLU A CA 1
ATOM 2183 C C . GLU A 1 269 ? -22.277 14.706 40.465 1.00 92.12 269 GLU A C 1
ATOM 2185 O O . GLU A 1 269 ? -21.362 14.113 39.896 1.00 92.12 269 GLU A O 1
ATOM 2190 N N . MET A 1 270 ? -22.767 15.841 39.973 1.00 89.12 270 MET A N 1
ATOM 2191 C CA . MET A 1 270 ? -22.242 16.488 38.769 1.00 89.12 270 MET A CA 1
ATOM 2192 C C . MET A 1 270 ? -22.157 17.993 38.997 1.00 89.12 270 MET A C 1
ATOM 2194 O O . MET A 1 270 ? -23.075 18.749 38.661 1.00 89.12 270 MET A O 1
ATOM 2198 N N . GLY A 1 271 ? -21.077 18.428 39.651 1.00 85.56 271 GLY A N 1
ATOM 2199 C CA . GLY A 1 271 ? -20.930 19.813 40.102 1.00 85.56 271 GLY A CA 1
ATOM 2200 C C . GLY A 1 271 ? -22.023 20.168 41.112 1.00 85.56 271 GLY A C 1
ATOM 2201 O O . GLY A 1 271 ? -22.758 21.137 40.900 1.00 85.56 271 GLY A O 1
ATOM 2202 N N . GLY A 1 272 ? -22.185 19.317 42.130 1.00 89.69 272 GLY A N 1
ATOM 2203 C CA . GLY A 1 272 ? -23.299 19.307 43.082 1.00 89.69 272 GLY A CA 1
ATOM 2204 C C . GLY A 1 272 ? -24.168 18.053 42.948 1.00 89.69 272 GLY A C 1
ATOM 2205 O O . GLY A 1 272 ? -24.233 17.451 41.876 1.00 89.69 272 GLY A O 1
ATOM 2206 N N . VAL A 1 273 ? -24.834 17.663 44.038 1.00 94.44 273 VAL A N 1
ATOM 2207 C CA . VAL A 1 273 ? -25.730 16.498 44.071 1.00 94.44 273 VAL A CA 1
ATOM 2208 C C . VAL A 1 273 ? -27.099 16.875 43.496 1.00 94.44 273 VAL A C 1
ATOM 2210 O O . VAL A 1 273 ? -27.751 17.798 43.981 1.00 94.44 273 VAL A O 1
ATOM 2213 N N . HIS A 1 274 ? -27.535 16.148 42.468 1.00 95.19 274 HIS A N 1
ATOM 2214 C CA . HIS A 1 274 ? -28.836 16.293 41.811 1.00 95.19 274 HIS A CA 1
ATOM 2215 C C . HIS A 1 274 ? -29.712 15.091 42.140 1.00 95.19 274 HIS A C 1
ATOM 2217 O O . HIS A 1 274 ? -29.264 13.953 42.022 1.00 95.19 274 HIS A O 1
ATOM 2223 N N . HIS A 1 275 ? -30.965 15.340 42.512 1.00 96.31 275 HIS A N 1
ATOM 2224 C CA . HIS A 1 275 ? -31.991 14.304 42.630 1.00 96.31 275 HIS A CA 1
ATOM 2225 C C . HIS A 1 275 ? -32.648 14.091 41.263 1.00 96.31 275 HIS A C 1
ATOM 2227 O O . HIS A 1 275 ? -33.084 15.053 40.627 1.00 96.31 275 HIS A O 1
ATOM 2233 N N . LEU A 1 276 ? -32.671 12.846 40.791 1.00 95.56 276 LEU A N 1
ATOM 2234 C CA . LEU A 1 276 ? -33.198 12.472 39.482 1.00 95.56 276 LEU A CA 1
ATOM 2235 C C . LEU A 1 276 ? -34.320 11.448 39.651 1.00 95.56 276 LEU A C 1
ATOM 2237 O O . LEU A 1 276 ? -34.134 10.419 40.293 1.00 95.56 276 LEU A O 1
ATOM 2241 N N . GLU A 1 277 ? -35.457 11.704 39.007 1.00 94.75 277 GLU A N 1
ATOM 2242 C CA . GLU A 1 277 ? -36.626 10.806 38.992 1.00 94.75 277 GLU A CA 1
ATOM 2243 C C . GLU A 1 277 ? -36.943 10.263 37.585 1.00 94.75 277 GLU A C 1
ATOM 2245 O O . GLU A 1 277 ? -37.865 9.471 37.402 1.00 94.75 277 GLU A O 1
ATOM 2250 N N . LYS A 1 278 ? -36.233 10.746 36.557 1.00 93.00 278 LYS A N 1
ATOM 2251 C CA . LYS A 1 278 ? -36.473 10.436 35.139 1.00 93.00 278 LYS A CA 1
ATOM 2252 C C . LYS A 1 278 ? -35.158 10.355 34.379 1.00 93.00 278 LYS A C 1
ATOM 2254 O O . LYS A 1 278 ? -34.158 10.921 34.814 1.00 93.00 278 LYS A O 1
ATOM 2259 N N . ASN A 1 279 ? -35.200 9.728 33.201 1.00 94.62 279 ASN A N 1
ATOM 2260 C CA . ASN A 1 279 ? -34.040 9.533 32.323 1.00 94.62 279 ASN A CA 1
ATOM 2261 C C . ASN A 1 279 ? -32.911 8.762 33.023 1.00 94.62 279 ASN A C 1
ATOM 2263 O O . ASN A 1 279 ? -31.738 9.131 32.938 1.00 94.62 279 ASN A O 1
ATOM 2267 N N . ILE A 1 280 ? -33.303 7.716 33.750 1.00 96.69 280 ILE A N 1
ATOM 2268 C CA . ILE A 1 280 ? -32.403 6.810 34.455 1.00 96.69 280 ILE A CA 1
ATOM 2269 C C . ILE A 1 280 ? -32.332 5.525 33.639 1.00 96.69 280 ILE A C 1
ATOM 2271 O O . ILE A 1 280 ? -33.350 5.037 33.144 1.00 96.69 280 ILE A O 1
ATOM 2275 N N . LYS A 1 281 ? -31.131 4.979 33.501 1.00 96.69 281 LYS A N 1
ATOM 2276 C CA . LYS A 1 281 ? -30.888 3.675 32.892 1.00 96.69 281 LYS A CA 1
ATOM 2277 C C . LYS A 1 281 ? -30.131 2.785 33.868 1.00 96.69 281 LYS A C 1
ATOM 2279 O O . LYS A 1 281 ? -29.390 3.290 34.706 1.00 96.69 281 LYS A O 1
ATOM 2284 N N . ILE A 1 282 ? -30.306 1.479 33.741 1.00 96.88 282 ILE A N 1
ATOM 2285 C CA . ILE A 1 282 ? -29.611 0.441 34.502 1.00 96.88 282 ILE A CA 1
ATOM 2286 C C . ILE A 1 282 ? -28.668 -0.327 33.575 1.00 96.88 282 ILE A C 1
ATOM 2288 O O . ILE A 1 282 ? -28.982 -0.534 32.399 1.00 96.88 282 ILE A O 1
ATOM 2292 N N . LEU A 1 283 ? -27.492 -0.682 34.088 1.00 96.81 283 LEU A N 1
ATOM 2293 C CA . LEU A 1 283 ? -26.498 -1.466 33.365 1.00 96.81 283 LEU A CA 1
ATOM 2294 C C . LEU A 1 283 ? -26.895 -2.944 33.379 1.00 96.81 283 LEU A C 1
ATOM 2296 O O . LEU A 1 283 ? -27.097 -3.519 34.451 1.00 96.81 283 LEU A O 1
ATOM 2300 N N . CYS A 1 284 ? -26.963 -3.551 32.201 1.00 94.75 284 CYS A N 1
ATOM 2301 C CA . CYS A 1 284 ? -27.314 -4.950 31.995 1.00 94.75 284 CYS A CA 1
ATOM 2302 C C . CYS A 1 284 ? -26.247 -5.654 31.149 1.00 94.75 284 CYS A C 1
ATOM 2304 O O . CYS A 1 284 ? -25.597 -5.025 30.312 1.00 94.75 284 CYS A O 1
ATOM 2306 N N . GLY A 1 285 ? -26.070 -6.955 31.351 1.00 91.81 285 GLY A N 1
ATOM 2307 C CA . GLY A 1 285 ? -25.142 -7.779 30.579 1.00 91.81 285 GLY A CA 1
ATOM 2308 C C . GLY A 1 285 ? -24.924 -9.148 31.219 1.00 91.81 285 GLY A C 1
ATOM 2309 O O . GLY A 1 285 ? -25.531 -9.470 32.237 1.00 91.81 285 GLY A O 1
ATOM 2310 N N . CYS A 1 286 ? -24.032 -9.954 30.640 1.00 88.44 286 CYS A N 1
ATOM 2311 C CA . CYS A 1 286 ? -23.653 -11.244 31.217 1.00 88.44 286 CYS A CA 1
ATOM 2312 C C . CYS A 1 286 ? -22.840 -11.033 32.511 1.00 88.44 286 CYS A C 1
ATOM 2314 O O . CYS A 1 286 ? -21.729 -10.509 32.418 1.00 88.44 286 CYS A O 1
ATOM 2316 N N . PRO A 1 287 ? -23.332 -11.434 33.703 1.00 81.44 287 PRO A N 1
ATOM 2317 C CA . PRO A 1 287 ? -22.637 -11.186 34.970 1.00 81.44 287 PRO A CA 1
ATOM 2318 C C . PRO A 1 287 ? -21.195 -11.707 35.006 1.00 81.44 287 PRO A C 1
ATOM 2320 O O . PRO A 1 287 ? -20.346 -11.078 35.628 1.00 81.44 287 PRO A O 1
ATOM 2323 N N . ASP A 1 288 ? -20.916 -12.803 34.296 1.00 85.06 288 ASP A N 1
ATOM 2324 C CA . ASP A 1 288 ? -19.597 -13.443 34.247 1.00 85.06 288 ASP A CA 1
ATOM 2325 C C . ASP A 1 288 ? -18.545 -12.631 33.474 1.00 85.06 288 ASP A C 1
ATOM 2327 O O . ASP A 1 288 ? -17.351 -12.891 33.607 1.00 85.06 288 ASP A O 1
ATOM 2331 N N . ASN A 1 289 ? -18.962 -11.629 32.692 1.00 87.69 289 ASN A N 1
ATOM 2332 C CA . ASN A 1 289 ? -18.037 -10.742 31.983 1.00 87.69 289 ASN A CA 1
ATOM 2333 C C . ASN A 1 289 ? -17.578 -9.557 32.850 1.00 87.69 289 ASN A C 1
ATOM 2335 O O . ASN A 1 289 ? -16.636 -8.854 32.481 1.00 87.69 289 ASN A O 1
ATOM 2339 N N . PHE A 1 290 ? -18.232 -9.312 33.993 1.00 91.94 290 PHE A N 1
ATOM 2340 C CA . PHE A 1 290 ? -17.940 -8.157 34.835 1.00 91.94 290 PHE A CA 1
ATOM 2341 C C . PHE A 1 290 ? -17.141 -8.536 36.067 1.00 91.94 290 PHE A C 1
ATOM 2343 O O . PHE A 1 290 ? -17.531 -9.390 36.864 1.00 91.94 290 PHE A O 1
ATOM 2350 N N . TYR A 1 291 ? -16.076 -7.784 36.307 1.00 94.50 291 TYR A N 1
ATOM 2351 C CA . TYR A 1 291 ? -15.403 -7.794 37.595 1.00 94.50 291 TYR A CA 1
ATOM 2352 C C . TYR A 1 291 ? -14.885 -6.407 37.949 1.00 94.50 291 TYR A C 1
ATOM 2354 O O . TYR A 1 291 ? -14.771 -5.505 37.120 1.00 94.50 291 TYR A O 1
ATOM 2362 N N . TRP A 1 292 ? -14.602 -6.233 39.232 1.00 96.75 292 TRP A N 1
ATOM 2363 C CA . TRP A 1 292 ? -14.137 -4.977 39.791 1.00 96.75 292 TRP A CA 1
ATOM 2364 C C . TRP A 1 292 ? -12.618 -5.014 39.916 1.00 96.75 292 TRP A C 1
ATOM 2366 O O . TRP A 1 292 ? -12.070 -5.858 40.625 1.00 96.75 292 TRP A O 1
ATOM 2376 N N . TRP A 1 293 ? -11.941 -4.122 39.196 1.00 96.88 293 TRP A N 1
ATOM 2377 C CA . TRP A 1 293 ? -10.487 -4.016 39.207 1.00 96.88 293 TRP A CA 1
ATOM 2378 C C . TRP A 1 293 ? -10.040 -2.967 40.228 1.00 96.88 293 TRP A C 1
ATOM 2380 O O . TRP A 1 293 ? -10.388 -1.791 40.072 1.00 96.88 293 TRP A O 1
ATOM 2390 N N . PRO A 1 294 ? -9.287 -3.347 41.274 1.00 96.62 294 PRO A N 1
ATOM 2391 C CA . PRO A 1 294 ? -8.786 -2.399 42.255 1.00 96.62 294 PRO A CA 1
ATOM 2392 C C . PRO A 1 294 ? -7.667 -1.550 41.650 1.00 96.62 294 PRO A C 1
ATOM 2394 O O . PRO A 1 294 ? -6.654 -2.066 41.185 1.00 96.62 294 PRO A O 1
ATOM 2397 N N . THR A 1 295 ? -7.818 -0.233 41.715 1.00 94.88 295 THR A N 1
ATOM 2398 C CA . THR A 1 295 ? -6.835 0.719 41.198 1.00 94.88 295 THR A CA 1
ATOM 2399 C C . THR A 1 295 ? -6.752 1.964 42.087 1.00 94.88 295 THR A C 1
ATOM 2401 O O . THR A 1 295 ? -7.330 2.058 43.176 1.00 94.88 295 THR A O 1
ATOM 2404 N N . SER A 1 296 ? -5.950 2.927 41.659 1.00 92.19 296 SER A N 1
ATOM 2405 C CA . SER A 1 296 ? -5.819 4.222 42.290 1.00 92.19 296 SER A CA 1
ATOM 2406 C C . SER A 1 296 ? -5.610 5.306 41.251 1.00 92.19 296 SER A C 1
ATOM 2408 O O . SER A 1 296 ? -5.259 5.059 40.095 1.00 92.19 296 SER A O 1
ATOM 2410 N N . ARG A 1 297 ? -5.717 6.544 41.718 1.00 87.50 297 ARG A N 1
ATOM 2411 C CA . ARG A 1 297 ? -5.368 7.745 40.970 1.00 87.50 297 ARG A CA 1
ATOM 2412 C C . ARG A 1 297 ? -4.027 7.628 40.233 1.00 87.50 297 ARG A C 1
ATOM 2414 O O . ARG A 1 297 ? -3.916 8.097 39.106 1.00 87.50 297 ARG A O 1
ATOM 2421 N N . ALA A 1 298 ? -3.020 7.021 40.861 1.00 87.00 298 ALA A N 1
ATOM 2422 C CA . ALA A 1 298 ? -1.678 6.911 40.295 1.00 87.00 298 ALA A CA 1
ATOM 2423 C C . ALA A 1 298 ? -1.553 5.834 39.204 1.00 87.00 298 ALA A C 1
ATOM 2425 O O . ALA A 1 298 ? -0.657 5.945 38.376 1.00 87.00 298 ALA A O 1
ATOM 2426 N N . LYS A 1 299 ? -2.423 4.816 39.207 1.00 90.06 299 LYS A N 1
ATOM 2427 C CA . LYS A 1 299 ? -2.318 3.635 38.332 1.00 90.06 299 LYS A CA 1
ATOM 2428 C C . LYS A 1 299 ? -3.327 3.601 37.191 1.00 90.06 299 LYS A C 1
ATOM 2430 O O . LYS A 1 299 ? -3.070 2.949 36.190 1.00 90.06 299 LYS A O 1
ATOM 2435 N N . LEU A 1 300 ? -4.423 4.355 37.298 1.00 88.31 300 LEU A N 1
ATOM 2436 C CA . LEU A 1 300 ? -5.531 4.293 36.342 1.00 88.31 300 LEU A CA 1
ATOM 2437 C C . LEU A 1 300 ? -5.099 4.447 34.873 1.00 88.31 300 LEU A C 1
ATOM 2439 O O . LEU A 1 300 ? -5.662 3.786 34.011 1.00 88.31 300 LEU A O 1
ATOM 2443 N N . LEU A 1 301 ? -4.127 5.320 34.577 1.00 86.94 301 LEU A N 1
ATOM 2444 C CA . LEU A 1 301 ? -3.654 5.521 33.201 1.00 86.94 301 LEU A CA 1
ATOM 2445 C C . LEU A 1 301 ? -2.908 4.302 32.646 1.00 86.94 301 LEU A C 1
ATOM 2447 O O . LEU A 1 301 ? -3.065 4.019 31.468 1.00 86.94 301 LEU A O 1
ATOM 2451 N N . GLU A 1 302 ? -2.138 3.598 33.478 1.00 88.31 302 GLU A N 1
ATOM 2452 C CA . GLU A 1 302 ? -1.458 2.353 33.095 1.00 88.31 302 GLU A CA 1
ATOM 2453 C C . GLU A 1 302 ? -2.486 1.228 32.926 1.00 88.31 302 GLU A C 1
ATOM 2455 O O . GLU A 1 302 ? -2.487 0.535 31.915 1.00 88.31 302 GLU A O 1
ATOM 2460 N N . ASP A 1 303 ? -3.438 1.109 33.859 1.00 89.12 303 ASP A N 1
ATOM 2461 C CA . ASP A 1 303 ? -4.496 0.096 33.773 1.00 89.12 303 ASP A CA 1
ATOM 2462 C C . ASP A 1 303 ? -5.376 0.282 32.521 1.00 89.12 303 ASP A C 1
ATOM 2464 O O . ASP A 1 303 ? -5.830 -0.696 31.935 1.00 89.12 303 ASP A O 1
ATOM 2468 N N . LEU A 1 304 ? -5.594 1.527 32.076 1.00 85.56 304 LEU A N 1
ATOM 2469 C CA . LEU A 1 304 ? -6.333 1.852 30.847 1.00 85.56 304 LEU A CA 1
ATOM 2470 C C . LEU A 1 304 ? -5.647 1.367 29.562 1.00 85.56 304 LEU A C 1
ATOM 2472 O O . LEU A 1 304 ? -6.309 1.287 28.527 1.00 85.56 304 LEU A O 1
ATOM 2476 N N . GLU A 1 305 ? -4.344 1.079 29.596 1.00 86.25 305 GLU A N 1
ATOM 2477 C CA . GLU A 1 305 ? -3.630 0.487 28.459 1.00 86.25 305 GLU A CA 1
ATOM 2478 C C . GLU A 1 305 ? -3.876 -1.028 28.357 1.00 86.25 305 GLU A C 1
ATOM 2480 O O . GLU A 1 305 ? -3.755 -1.593 27.269 1.00 86.25 305 GLU A O 1
ATOM 2485 N N . GLU A 1 306 ? -4.253 -1.676 29.464 1.00 84.81 306 GLU A N 1
ATOM 2486 C CA . GLU A 1 306 ? -4.415 -3.133 29.561 1.00 84.81 306 GLU A CA 1
ATOM 2487 C C . GLU A 1 306 ? -5.875 -3.592 29.697 1.00 84.81 306 GLU A C 1
ATOM 2489 O O . GLU A 1 306 ? -6.178 -4.750 29.403 1.00 84.81 306 GLU A O 1
ATOM 2494 N N . LYS A 1 307 ? -6.774 -2.718 30.169 1.00 86.06 307 LYS A N 1
ATOM 2495 C CA . LYS A 1 307 ? -8.140 -3.068 30.580 1.00 86.06 307 LYS A CA 1
ATOM 2496 C C . LYS A 1 307 ? -9.210 -2.273 29.848 1.00 86.06 307 LYS A C 1
ATOM 2498 O O . LYS A 1 307 ? -9.130 -1.054 29.700 1.00 86.06 307 LYS A O 1
ATOM 2503 N N . GLU A 1 308 ? -10.292 -2.963 29.499 1.00 88.19 308 GLU A N 1
ATOM 2504 C CA . GLU A 1 308 ? -11.510 -2.342 28.977 1.00 88.19 308 GLU A CA 1
ATOM 2505 C C . GLU A 1 308 ? -12.483 -2.017 30.119 1.00 88.19 308 GLU A C 1
ATOM 2507 O O . GLU A 1 308 ? -13.301 -2.832 30.552 1.00 88.19 308 GLU A O 1
ATOM 2512 N N . PHE A 1 309 ? -12.385 -0.792 30.640 1.00 92.12 309 PHE A N 1
ATOM 2513 C CA . PHE A 1 309 ? -13.313 -0.306 31.660 1.00 92.12 309 PHE A CA 1
ATOM 2514 C C . PHE A 1 309 ? -14.674 0.088 31.075 1.00 92.12 309 PHE A C 1
ATOM 2516 O O . PHE A 1 309 ? -14.771 0.735 30.029 1.00 92.12 309 PHE A O 1
ATOM 2523 N N . VAL A 1 310 ? -15.737 -0.231 31.814 1.00 93.38 310 VAL A N 1
ATOM 2524 C CA . VAL A 1 310 ? -17.122 0.098 31.462 1.00 93.38 310 VAL A CA 1
ATOM 2525 C C . VAL A 1 310 ? -17.318 1.611 31.455 1.00 93.38 310 VAL A C 1
ATOM 2527 O O . VAL A 1 310 ? -17.112 2.298 32.464 1.00 93.38 310 VAL A O 1
ATOM 2530 N N . VAL A 1 311 ? -17.774 2.133 30.315 1.00 93.12 311 VAL A N 1
ATOM 2531 C CA . VAL A 1 311 ? -18.081 3.554 30.154 1.00 93.12 311 VAL A CA 1
ATOM 2532 C C . VAL A 1 311 ? -19.416 3.856 30.823 1.00 93.12 311 VAL A C 1
ATOM 2534 O O . VAL A 1 311 ? -20.472 3.352 30.444 1.00 93.12 311 VAL A O 1
ATOM 2537 N N . GLY A 1 312 ? -19.350 4.713 31.834 1.00 91.88 312 GLY A N 1
ATOM 2538 C CA . GLY A 1 312 ? -20.463 5.082 32.693 1.00 91.88 312 GLY A CA 1
ATOM 2539 C C . GLY A 1 312 ? -21.221 6.341 32.273 1.00 91.88 312 GLY A C 1
ATOM 2540 O O . GLY A 1 312 ? -22.295 6.620 32.800 1.00 91.88 312 GLY A O 1
ATOM 2541 N N . GLY A 1 313 ? -20.656 7.129 31.357 1.00 91.12 313 GLY A N 1
ATOM 2542 C CA . GLY A 1 313 ? -21.260 8.373 30.893 1.00 91.12 313 GLY A CA 1
ATOM 2543 C C . GLY A 1 313 ? -20.233 9.386 30.398 1.00 91.12 313 GLY A C 1
ATOM 2544 O O . GLY A 1 313 ? -19.106 9.032 30.049 1.00 91.12 313 GLY A O 1
ATOM 2545 N N . HIS A 1 314 ? -20.636 10.652 30.358 1.00 90.25 314 HIS A N 1
ATOM 2546 C CA . HIS A 1 314 ? -19.805 11.782 29.954 1.00 90.25 314 HIS A CA 1
ATOM 2547 C C . HIS A 1 314 ? -20.299 13.081 30.592 1.00 90.25 314 HIS A C 1
ATOM 2549 O O . HIS A 1 314 ? -21.474 13.210 30.940 1.00 90.25 314 HIS A O 1
ATOM 2555 N N . GLU A 1 315 ? -19.417 14.070 30.667 1.00 86.38 315 GLU A N 1
ATOM 2556 C CA . GLU A 1 315 ? -19.793 15.454 30.949 1.00 86.38 315 GLU A CA 1
ATOM 2557 C C . GLU A 1 315 ? -19.480 16.339 29.750 1.00 86.38 315 GLU A C 1
ATOM 2559 O O . GLU A 1 315 ? -18.418 16.230 29.123 1.00 86.38 315 GLU A O 1
ATOM 2564 N N . ASP A 1 316 ? -20.434 17.205 29.428 1.00 82.00 316 ASP A N 1
ATOM 2565 C CA . ASP A 1 316 ? -20.388 18.099 28.281 1.00 82.00 316 ASP A CA 1
ATOM 2566 C C . ASP A 1 316 ? -19.127 18.973 28.353 1.00 82.00 316 ASP A C 1
ATOM 2568 O O . ASP A 1 316 ? -18.964 19.805 29.244 1.00 82.00 316 ASP A O 1
ATOM 2572 N N . GLY A 1 317 ? -18.206 18.765 27.407 1.00 76.44 317 GLY A N 1
ATOM 2573 C CA . GLY A 1 317 ? -16.933 19.488 27.332 1.00 76.44 317 GLY A CA 1
ATOM 2574 C C . GLY A 1 317 ? -15.781 18.922 28.176 1.00 76.44 317 GLY A C 1
ATOM 2575 O O . GLY A 1 317 ? -14.669 19.435 28.057 1.00 76.44 317 GLY A O 1
ATOM 2576 N N . TRP A 1 318 ? -15.997 17.863 28.967 1.00 74.25 318 TRP A N 1
ATOM 2577 C CA . TRP A 1 318 ? -14.987 17.303 29.888 1.00 74.25 318 TRP A CA 1
ATOM 2578 C C . TRP A 1 318 ? -14.633 15.830 29.634 1.00 74.25 318 TRP A C 1
ATOM 2580 O O . TRP A 1 318 ? -13.660 15.329 30.196 1.00 74.25 318 TRP A O 1
ATOM 2590 N N . GLY A 1 319 ? -15.356 15.155 28.737 1.00 79.94 319 GLY A N 1
ATOM 2591 C CA . GLY A 1 319 ? -15.035 13.799 28.284 1.00 79.94 319 GLY A CA 1
ATOM 2592 C C . GLY A 1 319 ? -15.835 12.710 28.998 1.00 79.94 319 GLY A C 1
ATOM 2593 O O . GLY A 1 319 ? -16.864 12.980 29.616 1.00 79.94 319 GLY A O 1
ATOM 2594 N N . ARG A 1 320 ? -15.388 11.459 28.843 1.00 87.19 320 ARG A N 1
ATOM 2595 C CA . ARG A 1 320 ? -16.085 10.266 29.345 1.00 87.19 320 ARG A CA 1
ATOM 2596 C C . ARG A 1 320 ? -15.711 9.916 30.787 1.00 87.19 320 ARG A C 1
ATOM 2598 O O . ARG A 1 320 ? -14.637 10.275 31.271 1.00 87.19 320 ARG A O 1
ATOM 2605 N N . TYR A 1 321 ? -16.589 9.150 31.425 1.00 89.00 321 TYR A N 1
ATOM 2606 C CA . TYR A 1 321 ? -16.419 8.594 32.764 1.00 89.00 321 TYR A CA 1
ATOM 2607 C C . TYR A 1 321 ? -16.460 7.080 32.751 1.00 89.00 321 TYR A C 1
ATOM 2609 O O . TYR A 1 321 ? -17.198 6.488 31.964 1.00 89.00 321 TYR A O 1
ATOM 2617 N N . PHE A 1 322 ? -15.730 6.473 33.679 1.00 94.19 322 PHE A N 1
ATOM 2618 C CA . PHE A 1 322 ? -15.829 5.046 33.957 1.00 94.19 322 PHE A CA 1
ATOM 2619 C C . PHE A 1 322 ? -16.706 4.789 35.179 1.00 94.19 322 PHE A C 1
ATOM 2621 O O . PHE A 1 322 ? -16.848 5.652 36.054 1.00 94.19 322 PHE A O 1
ATOM 2628 N N . VAL A 1 323 ? -17.303 3.601 35.225 1.00 96.81 323 VAL A N 1
ATOM 2629 C CA . VAL A 1 323 ? -18.059 3.125 36.385 1.00 96.81 323 VAL A CA 1
ATOM 2630 C C . VAL A 1 323 ? -17.080 2.722 37.480 1.00 96.81 323 VAL A C 1
ATOM 2632 O O . VAL A 1 323 ? -16.314 1.776 37.314 1.00 96.81 323 VAL A O 1
ATOM 2635 N N . GLY A 1 324 ? -17.120 3.427 38.607 1.00 96.88 324 GLY A N 1
ATOM 2636 C CA . GLY A 1 324 ? -16.340 3.085 39.788 1.00 96.88 324 GLY A CA 1
ATOM 2637 C C . GLY A 1 324 ? -17.204 2.736 40.987 1.00 96.88 324 GLY A C 1
ATOM 2638 O O . GLY A 1 324 ? -18.393 3.074 41.050 1.00 96.88 324 GLY A O 1
ATOM 2639 N N . ARG A 1 325 ? -16.570 2.122 41.981 1.00 96.94 325 ARG A N 1
ATOM 2640 C CA . ARG A 1 325 ? -17.119 1.995 43.328 1.00 96.94 325 ARG A CA 1
ATOM 2641 C C . ARG A 1 325 ? -16.047 2.171 44.395 1.00 96.94 325 ARG A C 1
ATOM 2643 O O . ARG A 1 325 ? -14.856 1.968 44.150 1.00 96.94 325 ARG A O 1
ATOM 2650 N N . ILE A 1 326 ? -16.508 2.488 45.597 1.00 96.69 326 ILE A N 1
ATOM 2651 C CA . ILE A 1 326 ? -15.719 2.438 46.829 1.00 96.69 326 ILE A CA 1
ATOM 2652 C C . ILE A 1 326 ? -16.502 1.726 47.925 1.00 96.69 326 ILE A C 1
ATOM 2654 O O . ILE A 1 326 ? -17.734 1.656 47.884 1.00 96.69 326 ILE A O 1
ATOM 2658 N N . GLN A 1 327 ? -15.786 1.259 48.944 1.00 94.56 327 GLN A N 1
ATOM 2659 C CA . GLN A 1 327 ? -16.406 0.853 50.195 1.00 94.56 327 GLN A CA 1
ATOM 2660 C C . GLN A 1 327 ? -16.760 2.100 51.020 1.00 94.56 327 GLN A C 1
ATOM 2662 O O . GLN A 1 327 ? -15.902 2.926 51.325 1.00 94.56 327 GLN A O 1
ATOM 2667 N N . CYS A 1 328 ? -18.027 2.209 51.394 1.00 89.06 328 CYS A N 1
ATOM 2668 C CA . CYS A 1 328 ? -18.592 3.217 52.280 1.00 89.06 328 CYS A CA 1
ATOM 2669 C C . CYS A 1 328 ? -19.053 2.575 53.599 1.00 89.06 328 CYS A C 1
ATOM 2671 O O . CYS A 1 328 ? -19.022 1.352 53.758 1.00 89.06 328 CYS A O 1
ATOM 2673 N N . ASP A 1 329 ? -19.487 3.401 54.557 1.00 83.88 329 ASP A N 1
ATOM 2674 C CA . ASP A 1 329 ? -19.976 2.954 55.867 1.00 83.88 329 ASP A CA 1
ATOM 2675 C C . ASP A 1 329 ? -21.148 1.960 55.740 1.00 83.88 329 ASP A C 1
ATOM 2677 O O . ASP A 1 329 ? -22.299 2.350 55.514 1.00 83.88 329 ASP A O 1
ATOM 2681 N N . GLY A 1 330 ? -20.817 0.671 55.865 1.00 80.50 330 GLY A N 1
ATOM 2682 C CA . GLY A 1 330 ? -21.731 -0.469 55.802 1.00 80.50 330 GLY A CA 1
ATOM 2683 C C . GLY A 1 330 ? -21.952 -1.080 54.412 1.00 80.50 330 GLY A C 1
ATOM 2684 O O . GLY A 1 330 ? -22.424 -2.205 54.341 1.00 80.50 330 GLY A O 1
ATOM 2685 N N . GLY A 1 331 ? -21.583 -0.427 53.307 1.00 89.25 331 GLY A N 1
ATOM 2686 C CA . GLY A 1 331 ? -21.895 -0.932 51.960 1.00 89.25 331 GLY A CA 1
ATOM 2687 C C . GLY A 1 331 ? -21.090 -0.271 50.847 1.00 89.25 331 GLY A C 1
ATOM 2688 O O . GLY A 1 331 ? -20.157 0.479 51.114 1.00 89.25 331 GLY A O 1
ATOM 2689 N N . VAL A 1 332 ? -21.437 -0.542 49.591 1.00 93.88 332 VAL A N 1
ATOM 2690 C CA . VAL A 1 332 ? -20.768 0.087 48.438 1.00 93.88 332 VAL A CA 1
ATOM 2691 C C . VAL A 1 332 ? -21.371 1.453 48.099 1.00 93.88 332 VAL A C 1
ATOM 2693 O O . VAL A 1 332 ? -22.581 1.645 48.221 1.00 93.88 332 VAL A O 1
ATOM 2696 N N . CYS A 1 333 ? -20.530 2.375 47.629 1.00 95.19 333 CYS A N 1
ATOM 2697 C CA . CYS A 1 333 ? -20.951 3.588 46.928 1.00 95.19 333 CYS A CA 1
ATOM 2698 C C . CYS A 1 333 ? -20.534 3.502 45.460 1.00 95.19 333 CYS A C 1
ATOM 2700 O O . CYS A 1 333 ? -19.349 3.325 45.172 1.00 95.19 333 CYS A O 1
ATOM 2702 N N . VAL A 1 334 ? -21.484 3.668 44.540 1.00 96.88 334 VAL A N 1
ATOM 2703 C CA . VAL A 1 334 ? -21.234 3.683 43.087 1.00 96.88 334 VAL A CA 1
ATOM 2704 C C . VAL A 1 334 ? -21.099 5.123 42.591 1.00 96.88 334 VAL A C 1
ATOM 2706 O O . VAL A 1 334 ? -21.832 6.011 43.028 1.00 96.88 334 VAL A O 1
ATOM 2709 N N . GLY A 1 335 ? -20.167 5.367 41.673 1.00 95.38 335 GLY A N 1
ATOM 2710 C CA . GLY A 1 335 ? -19.880 6.712 41.182 1.00 95.38 335 GLY A CA 1
ATOM 2711 C C . GLY A 1 335 ? -19.044 6.736 39.908 1.00 95.38 335 GLY A C 1
ATOM 2712 O O . GLY A 1 335 ? -18.769 5.705 39.292 1.00 95.38 335 GLY A O 1
ATOM 2713 N N . LYS A 1 336 ? -18.654 7.943 39.502 1.00 93.44 336 LYS A N 1
ATOM 2714 C CA . LYS A 1 336 ? -17.824 8.181 38.319 1.00 93.44 336 LYS A CA 1
ATOM 2715 C C . LYS A 1 336 ? -16.341 8.136 38.674 1.00 93.44 336 LYS A C 1
ATOM 2717 O O . LYS A 1 336 ? -15.930 8.618 39.729 1.00 93.44 336 LYS A O 1
ATOM 2722 N N . VAL A 1 337 ? -15.535 7.640 37.744 1.00 92.81 337 VAL A N 1
ATOM 2723 C CA . VAL A 1 337 ? -14.073 7.768 37.759 1.00 92.81 337 VAL A CA 1
ATOM 2724 C C . VAL A 1 337 ? -13.647 8.583 36.545 1.00 92.81 337 VAL A C 1
ATOM 2726 O O . VAL A 1 337 ? -14.046 8.300 35.413 1.00 92.81 337 VAL A O 1
ATOM 2729 N N . LEU A 1 338 ? -12.877 9.639 36.800 1.00 80.94 338 LEU A N 1
ATOM 2730 C CA . LEU A 1 338 ? -12.445 10.601 35.787 1.00 80.94 338 LEU A CA 1
ATOM 2731 C C . LEU A 1 338 ? -11.198 10.089 35.054 1.00 80.94 338 LEU A C 1
ATOM 2733 O O . LEU A 1 338 ? -10.186 9.850 35.704 1.00 80.94 338 LEU A O 1
ATOM 2737 N N . GLU A 1 339 ? -11.232 10.013 33.719 1.00 71.94 339 GLU A N 1
ATOM 2738 C CA . GLU A 1 339 ? -10.035 9.732 32.901 1.00 71.94 339 GLU A CA 1
ATOM 2739 C C . GLU A 1 339 ? -9.037 10.907 32.954 1.00 71.94 339 GLU A C 1
ATOM 2741 O O . GLU A 1 339 ? -7.831 10.721 33.103 1.00 71.94 339 GLU A O 1
ATOM 2746 N N . LYS A 1 340 ? -9.550 12.145 32.868 1.00 65.88 340 LYS A N 1
ATOM 2747 C CA . LYS A 1 340 ? -8.785 13.402 32.951 1.00 65.88 340 LYS A CA 1
ATOM 2748 C C . LYS A 1 340 ? -9.619 14.479 33.652 1.00 65.88 340 LYS A C 1
ATOM 2750 O O . LYS A 1 340 ? -10.259 15.298 33.003 1.00 65.88 340 LYS A O 1
ATOM 2755 N N . GLY A 1 341 ? -9.651 14.466 34.983 1.00 56.25 341 GLY A N 1
ATOM 2756 C CA . GLY A 1 341 ? -10.397 15.465 35.756 1.00 56.25 341 GLY A CA 1
ATOM 2757 C C . GLY A 1 341 ? -9.796 16.876 35.711 1.00 56.25 341 GLY A C 1
ATOM 2758 O O . GLY A 1 341 ? -8.707 17.105 35.173 1.00 56.25 341 GLY A O 1
ATOM 2759 N N . TRP A 1 342 ? -10.484 17.833 36.344 1.00 49.84 342 TRP A N 1
ATOM 2760 C CA . TRP A 1 342 ? -9.990 19.202 36.538 1.00 49.84 342 TRP A CA 1
ATOM 2761 C C . TRP A 1 342 ? -8.601 19.180 37.205 1.00 49.84 342 TRP A C 1
ATOM 2763 O O . TRP A 1 342 ? -8.405 18.526 38.230 1.00 49.84 342 TRP A O 1
ATOM 2773 N N . ALA A 1 343 ? -7.623 19.856 36.592 1.00 49.78 343 ALA A N 1
ATOM 2774 C CA . ALA A 1 343 ? -6.208 19.853 36.992 1.00 49.78 343 ALA A CA 1
ATOM 2775 C C . ALA A 1 343 ? -5.486 18.483 36.924 1.00 49.78 343 ALA A C 1
ATOM 2777 O O . ALA A 1 343 ? -4.501 18.276 37.633 1.00 49.78 343 ALA A O 1
ATOM 2778 N N . GLY A 1 344 ? -5.946 17.546 36.082 1.00 55.59 344 GLY A N 1
ATOM 2779 C CA . GLY A 1 344 ? -5.279 16.252 35.872 1.00 55.59 344 GLY A CA 1
ATOM 2780 C C . GLY A 1 344 ? -5.503 15.244 37.004 1.00 55.59 344 GLY A C 1
ATOM 2781 O O . GLY A 1 344 ? -4.660 14.383 37.247 1.00 55.59 344 GLY A O 1
ATOM 2782 N N . LYS A 1 345 ? -6.611 15.367 37.747 1.00 60.75 345 LYS A N 1
ATOM 2783 C CA . LYS A 1 345 ? -6.945 14.461 38.854 1.00 60.75 345 LYS A CA 1
ATOM 2784 C C . LYS A 1 345 ? -7.841 13.308 38.381 1.00 60.75 345 LYS A C 1
ATOM 2786 O O . LYS A 1 345 ? -8.965 13.542 37.949 1.00 60.75 345 LYS A O 1
ATOM 2791 N N . THR A 1 346 ? -7.358 12.076 38.502 1.00 69.00 346 THR A N 1
ATOM 2792 C CA . THR A 1 346 ? -8.077 10.809 38.272 1.00 69.00 346 THR A CA 1
ATOM 2793 C C . THR A 1 346 ? -8.660 10.300 39.599 1.00 69.00 346 THR A C 1
ATOM 2795 O O . THR A 1 346 ? -8.100 9.426 40.259 1.00 69.00 346 THR A O 1
ATOM 2798 N N . ILE A 1 347 ? -9.749 10.912 40.068 1.00 87.00 347 ILE A N 1
ATOM 2799 C CA . ILE A 1 347 ? -10.396 10.554 41.346 1.00 87.00 347 ILE A CA 1
ATOM 2800 C C . ILE A 1 347 ? -11.750 9.885 41.119 1.00 87.00 347 ILE A C 1
ATOM 2802 O O . ILE A 1 347 ? -12.422 10.146 40.116 1.00 87.00 347 ILE A O 1
ATOM 2806 N N . PHE A 1 348 ? -12.146 9.048 42.073 1.00 93.25 348 PHE A N 1
ATOM 2807 C CA . PHE A 1 348 ? -13.520 8.587 42.199 1.00 93.25 348 PHE A CA 1
ATOM 2808 C C . PHE A 1 348 ? -14.373 9.692 42.815 1.00 93.25 348 PHE A C 1
ATOM 2810 O O . PHE A 1 348 ? -13.945 10.335 43.777 1.00 93.25 348 PHE A O 1
ATOM 2817 N N . ILE A 1 349 ? -15.582 9.878 42.287 1.00 93.38 349 ILE A N 1
ATOM 2818 C CA . ILE A 1 349 ? -16.600 10.760 42.853 1.00 93.38 349 ILE A CA 1
ATOM 2819 C C . ILE A 1 349 ? -17.950 10.046 42.821 1.00 93.38 349 ILE A C 1
ATOM 2821 O O . ILE A 1 349 ? -18.417 9.632 41.759 1.00 93.38 349 ILE A O 1
ATOM 2825 N N . GLY A 1 350 ? -18.600 9.941 43.974 1.00 93.19 350 GLY A N 1
ATOM 2826 C CA . GLY A 1 350 ? -19.909 9.312 44.114 1.00 93.19 350 GLY A CA 1
ATOM 2827 C C . GLY A 1 350 ? -20.813 10.061 45.084 1.00 93.19 350 GLY A C 1
ATOM 2828 O O . GLY A 1 350 ? -20.497 11.162 45.542 1.00 93.19 350 GLY A O 1
ATOM 2829 N N . VAL A 1 351 ? -21.943 9.435 45.395 1.00 92.56 351 VAL A N 1
ATOM 2830 C CA . VAL A 1 351 ? -22.906 9.911 46.390 1.00 92.56 351 VAL A CA 1
ATOM 2831 C C . VAL A 1 351 ? -23.092 8.823 47.442 1.00 92.56 351 VAL A C 1
ATOM 2833 O O . VAL A 1 351 ? -23.256 7.655 47.091 1.00 92.56 351 VAL A O 1
ATOM 2836 N N . ASP A 1 352 ? -23.044 9.193 48.719 1.00 90.50 352 ASP A N 1
ATOM 2837 C CA . ASP A 1 352 ? -23.251 8.258 49.824 1.00 90.50 352 ASP A CA 1
ATOM 2838 C C . ASP A 1 352 ? -24.733 8.088 50.210 1.00 90.50 352 ASP A C 1
ATOM 2840 O O . ASP A 1 352 ? -25.646 8.670 49.621 1.00 90.50 352 ASP A O 1
ATOM 2844 N N . LYS A 1 353 ? -24.986 7.291 51.254 1.00 86.56 353 LYS A N 1
ATOM 2845 C CA . LYS A 1 353 ? -26.339 7.035 51.777 1.00 86.56 353 LYS A CA 1
ATOM 2846 C C . LYS A 1 353 ? -27.039 8.268 52.364 1.00 86.56 353 LYS A C 1
ATOM 2848 O O . LYS A 1 353 ? -28.257 8.238 52.533 1.00 86.56 353 LYS A O 1
ATOM 2853 N N . LYS A 1 354 ? -26.294 9.328 52.693 1.00 88.81 354 LYS A N 1
ATOM 2854 C CA . LYS A 1 354 ? -26.823 10.613 53.174 1.00 88.81 354 LYS A CA 1
ATOM 2855 C C . LYS A 1 354 ? -27.078 11.593 52.026 1.00 88.81 354 LYS A C 1
ATOM 2857 O O . LYS A 1 354 ? -27.507 12.716 52.278 1.00 88.81 354 LYS A O 1
ATOM 2862 N N . ASN A 1 355 ? -26.882 11.154 50.782 1.00 90.00 355 ASN A N 1
ATOM 2863 C CA . ASN A 1 355 ? -26.931 11.973 49.578 1.00 90.00 355 ASN A CA 1
ATOM 2864 C C . ASN A 1 355 ? -25.849 13.064 49.559 1.00 90.00 355 ASN A C 1
ATOM 2866 O O . ASN A 1 355 ? -26.038 14.126 48.963 1.00 90.00 355 ASN A O 1
ATOM 2870 N N . GLU A 1 356 ? -24.716 12.805 50.209 1.00 91.25 356 GLU A N 1
ATOM 2871 C CA . GLU A 1 356 ? -23.565 13.696 50.243 1.00 91.25 356 GLU A CA 1
ATOM 2872 C C . GLU A 1 356 ? -22.495 13.214 49.262 1.00 91.25 356 GLU A C 1
ATOM 2874 O O . GLU A 1 356 ? -22.357 12.025 48.962 1.00 91.25 356 GLU A O 1
ATOM 2879 N N . LYS A 1 357 ? -21.735 14.167 48.721 1.00 94.00 357 LYS A N 1
ATOM 2880 C CA . LYS A 1 357 ? -20.623 13.875 47.820 1.00 94.00 357 LYS A CA 1
ATOM 2881 C C . LYS A 1 357 ? -19.521 13.138 48.576 1.00 94.00 357 LYS A C 1
ATOM 2883 O O . LYS A 1 357 ? -19.061 13.613 49.612 1.00 94.00 357 LYS A O 1
ATOM 2888 N N . VAL A 1 358 ? -19.016 12.065 47.977 1.00 93.38 358 VAL A N 1
ATOM 2889 C CA . VAL A 1 358 ? -17.822 11.357 48.448 1.00 93.38 358 VAL A CA 1
ATOM 2890 C C . VAL A 1 358 ? -16.767 11.291 47.355 1.00 93.38 358 VAL A C 1
ATOM 2892 O O . VAL A 1 358 ? -17.089 11.162 46.174 1.00 93.38 358 VAL A O 1
ATOM 2895 N N . GLU A 1 359 ? -15.501 11.386 47.753 1.00 93.56 359 GLU A N 1
ATOM 2896 C CA . GLU A 1 359 ? -14.350 11.286 46.857 1.00 93.56 359 GLU A CA 1
ATOM 2897 C C . GLU A 1 359 ? -13.327 10.298 47.414 1.00 93.56 359 GLU A C 1
ATOM 2899 O O . GLU A 1 359 ? -13.162 10.183 48.629 1.00 93.56 359 GLU A O 1
ATOM 2904 N N . ALA A 1 360 ? -12.614 9.609 46.524 1.00 93.50 360 ALA A N 1
ATOM 2905 C CA . ALA A 1 360 ? -11.518 8.726 46.903 1.00 93.50 360 ALA A CA 1
ATOM 2906 C C . ALA A 1 360 ? -10.412 8.706 45.842 1.00 93.50 360 ALA A C 1
ATOM 2908 O O . ALA A 1 360 ? -10.665 8.837 44.641 1.00 93.50 360 ALA A O 1
ATOM 2909 N N . GLU A 1 361 ? -9.173 8.495 46.289 1.00 92.25 361 GLU A N 1
ATOM 2910 C CA . GLU A 1 361 ? -8.011 8.305 45.408 1.00 92.25 361 GLU A CA 1
ATOM 2911 C C . GLU A 1 361 ? -7.692 6.823 45.155 1.00 92.25 361 GLU A C 1
ATOM 2913 O O . GLU A 1 361 ? -6.898 6.513 44.271 1.00 92.25 361 GLU A O 1
ATOM 2918 N N . THR A 1 362 ? -8.323 5.915 45.901 1.00 93.88 362 THR A N 1
ATOM 2919 C CA . THR A 1 362 ? -8.272 4.459 45.715 1.00 93.88 362 THR A CA 1
ATOM 2920 C C . THR A 1 362 ? -9.691 3.938 45.572 1.00 93.88 362 THR A C 1
ATOM 2922 O O . THR A 1 362 ? -10.557 4.289 46.376 1.00 93.88 362 THR A O 1
ATOM 2925 N N . TYR A 1 363 ? -9.932 3.132 44.550 1.00 95.75 363 TYR A N 1
ATOM 2926 C CA . TYR A 1 363 ? -11.273 2.720 44.146 1.00 95.75 363 TYR A CA 1
ATOM 2927 C C . TYR A 1 363 ? -11.189 1.474 43.270 1.00 95.75 363 TYR A C 1
ATOM 2929 O O . TYR A 1 363 ? -10.112 1.083 42.823 1.00 95.75 363 TYR A O 1
ATOM 2937 N N . GLU A 1 364 ? -12.332 0.857 43.010 1.00 97.25 364 GLU A N 1
ATOM 2938 C CA . GLU A 1 364 ? -12.436 -0.200 42.012 1.00 97.25 364 GLU A CA 1
ATOM 2939 C C . GLU A 1 364 ? -13.152 0.339 40.774 1.00 97.25 364 GLU A C 1
ATOM 2941 O O . GLU A 1 364 ? -14.125 1.087 40.900 1.00 97.25 364 GLU A O 1
ATOM 2946 N N . VAL A 1 365 ? -12.687 -0.041 39.585 1.00 96.69 365 VAL A N 1
ATOM 2947 C CA . VAL A 1 365 ? -13.319 0.303 38.303 1.00 96.69 365 VAL A CA 1
ATOM 2948 C C . VAL A 1 365 ? -13.897 -0.962 37.686 1.00 96.69 365 VAL A C 1
ATOM 2950 O O . VAL A 1 365 ? -13.284 -2.028 37.747 1.00 96.69 365 VAL A O 1
ATOM 2953 N N . LEU A 1 366 ? -15.101 -0.859 37.133 1.00 96.94 366 LEU A N 1
ATOM 2954 C CA . LEU A 1 366 ? -15.782 -1.985 36.513 1.00 96.94 366 LEU A CA 1
ATOM 2955 C C . LEU A 1 366 ? -15.134 -2.308 35.163 1.00 96.94 366 LEU A C 1
ATOM 2957 O O . LEU A 1 366 ? -15.071 -1.445 34.287 1.00 96.94 366 LEU A O 1
ATOM 2961 N N . VAL A 1 367 ? -14.683 -3.546 34.997 1.00 94.62 367 VAL A N 1
ATOM 2962 C CA . VAL A 1 367 ? -14.153 -4.094 33.743 1.00 94.62 367 VAL A CA 1
ATOM 2963 C C . VAL A 1 367 ? -15.243 -4.910 33.058 1.00 94.62 367 VAL A C 1
ATOM 2965 O O . VAL A 1 367 ? -16.011 -5.587 33.744 1.00 94.62 367 VAL A O 1
ATOM 2968 N N . ASN A 1 368 ? -15.304 -4.847 31.726 1.00 90.06 368 ASN A N 1
ATOM 2969 C CA . ASN A 1 368 ? -16.036 -5.816 30.914 1.00 90.06 368 ASN A CA 1
ATOM 2970 C C . ASN A 1 368 ? -15.033 -6.622 30.081 1.00 90.06 368 ASN A C 1
ATOM 2972 O O . ASN A 1 368 ? -14.485 -6.107 29.113 1.00 90.06 368 ASN A O 1
ATOM 2976 N N . GLU A 1 369 ? -14.792 -7.875 30.451 1.00 85.75 369 GLU A N 1
ATOM 2977 C CA . GLU A 1 369 ? -13.951 -8.798 29.686 1.00 85.75 369 GLU A CA 1
ATOM 2978 C C . GLU A 1 369 ? -14.784 -10.047 29.365 1.00 85.75 369 GLU A C 1
ATOM 2980 O O . GLU A 1 369 ? -15.035 -10.866 30.253 1.00 85.75 369 GLU A O 1
ATOM 2985 N N . PRO A 1 370 ? -15.237 -10.216 28.109 1.00 69.75 370 PRO A N 1
ATOM 2986 C CA . PRO A 1 370 ? -15.968 -11.403 27.694 1.00 69.75 370 PRO A CA 1
ATOM 2987 C C . PRO A 1 370 ? -15.177 -12.675 27.992 1.00 69.75 370 PRO A C 1
ATOM 2989 O O . PRO A 1 370 ? -14.039 -12.828 27.539 1.00 69.75 370 PRO A O 1
ATOM 2992 N N . CYS A 1 371 ? -15.783 -13.623 28.711 1.00 56.59 371 CYS A N 1
ATOM 2993 C CA . CYS A 1 371 ? -15.181 -14.939 28.891 1.00 56.59 371 CYS A CA 1
ATOM 2994 C C . CYS A 1 371 ? -14.998 -15.606 27.517 1.00 56.59 371 CYS A C 1
ATOM 2996 O O . CYS A 1 371 ? -15.958 -16.047 26.883 1.00 56.59 371 CYS A O 1
ATOM 2998 N N . GLY A 1 372 ? -13.753 -15.696 27.045 1.00 49.72 372 GLY A N 1
ATOM 2999 C CA . GLY A 1 372 ? -13.395 -16.421 25.831 1.00 49.72 372 GLY A CA 1
ATOM 3000 C C . GLY A 1 372 ? -13.586 -17.928 26.011 1.00 49.72 372 GLY A C 1
ATOM 3001 O O . GLY A 1 372 ? -12.615 -18.644 26.234 1.00 49.72 372 GLY A O 1
ATOM 3002 N N . GLY A 1 373 ? -14.826 -18.420 25.932 1.00 41.22 373 GLY A N 1
ATOM 3003 C CA . GLY A 1 373 ? -15.094 -19.857 25.919 1.00 41.22 373 GLY A CA 1
ATOM 3004 C C . GLY A 1 373 ? -16.408 -20.322 26.540 1.00 41.22 373 GLY A C 1
ATOM 3005 O O . GLY A 1 373 ? -16.380 -21.171 27.424 1.00 41.22 373 GLY A O 1
ATOM 3006 N N . CYS A 1 374 ? -17.559 -19.927 25.993 1.00 33.34 374 CYS A N 1
ATOM 3007 C CA . CYS A 1 374 ? -18.663 -20.888 25.898 1.00 33.34 374 CYS A CA 1
ATOM 3008 C C . CYS A 1 374 ? -18.402 -21.763 24.668 1.00 33.34 374 CYS A C 1
ATOM 3010 O O . CYS A 1 374 ? -18.912 -21.522 23.577 1.00 33.34 374 CYS A O 1
ATOM 3012 N N . GLY A 1 375 ? -17.510 -22.744 24.829 1.00 34.31 375 GLY A N 1
ATOM 3013 C CA . GLY A 1 375 ? -17.330 -23.798 23.843 1.00 34.31 375 GLY A CA 1
ATOM 3014 C C . GLY A 1 375 ? -18.643 -24.555 23.678 1.00 34.31 375 GLY A C 1
ATOM 3015 O O . GLY A 1 375 ? -19.229 -24.996 24.665 1.00 34.31 375 GLY A O 1
ATOM 3016 N N . ASN A 1 376 ? -19.083 -24.691 22.429 1.00 35.12 376 ASN A N 1
ATOM 3017 C CA . ASN A 1 376 ? -20.136 -25.606 22.011 1.00 35.12 376 ASN A CA 1
ATOM 3018 C C . ASN A 1 376 ? -19.843 -27.013 22.551 1.00 35.12 376 ASN A C 1
ATOM 3020 O O . ASN A 1 376 ? -19.125 -27.788 21.925 1.00 35.12 376 ASN A O 1
ATOM 3024 N N . ASN A 1 377 ? -20.409 -27.342 23.707 1.00 35.28 377 ASN A N 1
ATOM 3025 C CA . ASN A 1 377 ? -20.642 -28.716 24.116 1.00 35.28 377 ASN A CA 1
ATOM 3026 C C . ASN A 1 377 ? -22.104 -29.033 23.802 1.00 35.28 377 ASN A C 1
ATOM 3028 O O . ASN A 1 377 ? -22.952 -29.084 24.691 1.00 35.28 377 ASN A O 1
ATOM 3032 N N . GLU A 1 378 ? -22.388 -29.249 22.520 1.00 35.16 378 GLU A N 1
ATOM 3033 C CA . GLU A 1 378 ? -23.560 -30.010 22.101 1.00 35.16 378 GLU A CA 1
ATOM 3034 C C . GLU A 1 378 ? -23.104 -31.405 21.657 1.00 35.16 378 GLU A C 1
ATOM 3036 O O . GLU A 1 378 ? -22.345 -31.549 20.705 1.00 35.16 378 GLU A O 1
ATOM 3041 N N . LYS A 1 379 ? -23.535 -32.368 22.481 1.00 33.19 379 LYS A N 1
ATOM 3042 C CA . LYS A 1 379 ? -23.688 -33.828 22.335 1.00 33.19 379 LYS A CA 1
ATOM 3043 C C . LYS A 1 379 ? -23.084 -34.555 21.135 1.00 33.19 379 LYS A C 1
ATOM 3045 O O . LYS A 1 379 ? -23.490 -34.273 19.989 1.00 33.19 379 LYS A O 1
#

Radius of gyration: 41.22 Å; chains: 1; bounding box: 92×54×122 Å

InterPro domains:
  IPR006616 DM9 repeat [PF11901] (253-339)
  IPR006616 DM9 repeat [SM00696] (216-286)
  IPR061502 Copia/RE1/RE2-like, N-terminal domain [PF14223] (29-208)